Protein AF-W1IAP4-F1 (afdb_monomer_lite)

Foldseek 3Di:
DLVLLLVLLVCLLCCLPVVVVVCDLVSNLVSLLVSLVVSLVVLVVLCVVCQVVVDKDKDWDAWPDDDPLATRTFMFISHNQLSVVLNVLSVVLNVVSVVLCVVCVPPPSNSQLSSLSSQLSSLVNQLSGGQFLVSVLSSLVSNLVSLLCQQCVVVVDPLSNVLSVLLSVLLVVLSVLLVVLVVLCCVFQVYGGPVSCVVCVVVDDPVSSVSSVVSNVSNVCLVVLHPPNVVSVVSSCVSPDPPPVVVVVVVVPDDDDDDDDDDDDDDDDPCVVVVVVVVVCVVVPDPPPPPPVLPQPQQNLLLVQLQCLQFWAFDADPVRFTKTKGKDALQFLVVLVVVCVRLVDFDWADPDPVRRMIMTMDGDLVSVVVVCVSHAQPHDDPVVLVRVVNRVVSSCVVPVDDDDGDHHPDDDALPHLNVLSNCLRFKDWAKDWDQDPVPRAIDIKTKIKGKDAPCPVSLVSVCVRQVFDWDADPPRRIIITMDTLVRCPSVVVSCVVHPHSGCLSVLVVLSVVLSVLVVVVVSRPPVSVVVSVVSNVVSVD

pLDDT: mean 82.26, std 18.88, range [21.3, 96.25]

Structure (mmCIF, N/CA/C/O backbone):
data_AF-W1IAP4-F1
#
_entry.id   AF-W1IAP4-F1
#
loop_
_atom_site.group_PDB
_atom_site.id
_atom_site.type_symbol
_atom_site.label_atom_id
_atom_site.label_alt_id
_atom_site.label_comp_id
_atom_site.label_asym_id
_atom_site.label_entity_id
_atom_site.label_seq_id
_atom_site.pdbx_PDB_ins_code
_atom_site.Cartn_x
_atom_site.Cartn_y
_atom_site.Cartn_z
_atom_site.occupancy
_atom_site.B_iso_or_equiv
_atom_site.auth_seq_id
_atom_site.auth_comp_id
_atom_site.auth_asym_id
_atom_site.auth_atom_id
_atom_site.pdbx_PDB_model_num
ATOM 1 N N . MET A 1 1 ? 34.358 1.430 -21.858 1.00 88.00 1 MET A N 1
ATOM 2 C CA . MET A 1 1 ? 33.463 2.287 -21.048 1.00 88.00 1 MET A CA 1
ATOM 3 C C . MET A 1 1 ? 32.054 1.706 -20.912 1.00 88.00 1 MET A C 1
ATOM 5 O O . MET A 1 1 ? 31.605 1.463 -19.800 1.00 88.00 1 MET A O 1
ATOM 9 N N . TYR A 1 2 ? 31.352 1.447 -22.011 1.00 90.75 2 TYR A N 1
ATOM 10 C CA . TYR A 1 2 ? 29.965 0.966 -21.975 1.00 90.75 2 TYR A CA 1
ATOM 11 C C . TYR A 1 2 ? 29.788 -0.393 -21.277 1.00 90.75 2 TYR A C 1
ATOM 13 O O . TYR A 1 2 ? 28.968 -0.528 -20.374 1.00 90.75 2 TYR A O 1
ATOM 21 N N . LEU A 1 3 ? 30.645 -1.372 -21.587 1.00 92.06 3 LEU A N 1
ATOM 22 C CA . LEU A 1 3 ? 30.639 -2.680 -20.918 1.00 92.06 3 LEU A CA 1
ATOM 23 C C . LEU A 1 3 ? 30.868 -2.567 -19.397 1.00 92.06 3 LEU A C 1
ATOM 25 O O . LEU A 1 3 ? 30.260 -3.292 -18.613 1.00 92.06 3 LEU A O 1
ATOM 29 N N . SER A 1 4 ? 31.712 -1.625 -18.956 1.00 93.38 4 SER A N 1
ATOM 30 C CA . SER A 1 4 ? 31.955 -1.404 -17.525 1.00 93.38 4 SER A CA 1
ATOM 31 C C . SER A 1 4 ? 30.735 -0.846 -16.791 1.00 93.38 4 SER A C 1
ATOM 33 O O . SER A 1 4 ? 30.569 -1.175 -15.622 1.00 93.38 4 SER A O 1
ATOM 35 N N . ILE A 1 5 ? 29.850 -0.085 -17.455 1.00 93.75 5 ILE A N 1
ATOM 36 C CA . ILE A 1 5 ? 28.577 0.366 -16.854 1.00 93.75 5 ILE A CA 1
ATOM 37 C C . ILE A 1 5 ? 27.729 -0.847 -16.444 1.00 93.75 5 ILE A C 1
ATOM 39 O O . ILE A 1 5 ? 27.119 -0.841 -15.380 1.00 93.75 5 ILE A O 1
ATOM 43 N N . ILE A 1 6 ? 27.746 -1.907 -17.255 1.00 93.44 6 ILE A N 1
ATOM 44 C CA . ILE A 1 6 ? 26.983 -3.139 -17.024 1.00 93.44 6 ILE A CA 1
ATOM 45 C C . ILE A 1 6 ? 27.678 -4.038 -15.988 1.00 93.44 6 ILE A C 1
ATOM 47 O O . ILE A 1 6 ? 27.036 -4.566 -15.084 1.00 93.44 6 ILE A O 1
ATOM 51 N N . ILE A 1 7 ? 28.998 -4.215 -16.091 1.00 94.75 7 ILE A N 1
ATOM 52 C CA . ILE A 1 7 ? 29.740 -5.188 -15.272 1.00 94.75 7 ILE A CA 1
ATOM 53 C C . ILE A 1 7 ? 29.958 -4.713 -13.829 1.00 94.75 7 ILE A C 1
ATOM 55 O O . ILE A 1 7 ? 29.949 -5.532 -12.911 1.00 94.75 7 ILE A O 1
ATOM 59 N N . LEU A 1 8 ? 30.156 -3.415 -13.590 1.00 95.44 8 LEU A N 1
ATOM 60 C CA . LEU A 1 8 ? 30.505 -2.906 -12.258 1.00 95.44 8 LEU A CA 1
ATOM 61 C C . LEU A 1 8 ? 29.438 -3.205 -11.179 1.00 95.44 8 LEU A C 1
ATOM 63 O O . LEU A 1 8 ? 29.823 -3.707 -10.120 1.00 95.44 8 LEU A O 1
ATOM 67 N N . PRO A 1 9 ? 28.124 -2.991 -11.404 1.00 94.50 9 PRO A N 1
ATOM 68 C CA . PRO A 1 9 ? 27.099 -3.341 -10.416 1.00 94.50 9 PRO A CA 1
ATOM 69 C C . PRO A 1 9 ? 26.983 -4.853 -10.196 1.00 94.50 9 PRO A C 1
ATOM 71 O O . PRO A 1 9 ? 26.775 -5.301 -9.067 1.00 94.50 9 PRO A O 1
ATOM 74 N N . LEU A 1 10 ? 27.191 -5.652 -11.251 1.00 95.62 10 LEU A N 1
ATOM 75 C CA . LEU A 1 10 ? 27.235 -7.111 -11.146 1.00 95.62 10 LEU A CA 1
ATOM 76 C C . LEU A 1 10 ? 28.400 -7.568 -10.260 1.00 95.62 10 LEU A C 1
ATOM 78 O O . LEU A 1 10 ? 28.205 -8.389 -9.366 1.00 95.62 10 LEU A O 1
ATOM 82 N N . LEU A 1 11 ? 29.594 -6.998 -10.451 1.00 94.56 11 LEU A N 1
ATOM 83 C CA . LEU A 1 11 ? 30.745 -7.259 -9.585 1.00 94.56 11 LEU A CA 1
ATOM 84 C C . LEU A 1 11 ? 30.453 -6.854 -8.135 1.00 94.56 11 LEU A C 1
ATOM 86 O O . LEU A 1 11 ? 30.739 -7.628 -7.222 1.00 94.56 11 LEU A O 1
ATOM 90 N N . GLY A 1 12 ? 29.822 -5.696 -7.914 1.00 92.62 12 GLY A N 1
ATOM 91 C CA . GLY A 1 12 ? 29.376 -5.266 -6.586 1.00 92.62 12 GLY A CA 1
ATOM 92 C C . GLY A 1 12 ? 28.450 -6.290 -5.918 1.00 92.62 12 GLY A C 1
ATOM 93 O O . GLY A 1 12 ? 28.646 -6.643 -4.749 1.00 92.62 12 GLY A O 1
ATOM 94 N N . SER A 1 13 ? 27.496 -6.841 -6.673 1.00 94.38 13 SER A N 1
ATOM 95 C CA . SER A 1 13 ? 26.570 -7.871 -6.193 1.00 94.38 13 SER A CA 1
ATOM 96 C C . SER A 1 13 ? 27.252 -9.212 -5.893 1.00 94.38 13 SER A C 1
ATOM 98 O O . SER A 1 13 ? 27.020 -9.791 -4.828 1.00 94.38 13 SER A O 1
ATOM 100 N N . ILE A 1 14 ? 28.128 -9.689 -6.785 1.00 94.81 14 ILE A N 1
ATOM 101 C CA . ILE A 1 14 ? 28.850 -10.965 -6.636 1.00 94.81 14 ILE A CA 1
ATOM 102 C C . ILE A 1 14 ? 29.795 -10.910 -5.435 1.00 94.81 14 ILE A C 1
ATOM 104 O O . ILE A 1 14 ? 29.833 -11.842 -4.629 1.00 94.81 14 ILE A O 1
ATOM 108 N N . VAL A 1 15 ? 30.538 -9.811 -5.281 1.00 92.44 15 VAL A N 1
ATOM 109 C CA . VAL A 1 15 ? 31.507 -9.659 -4.190 1.00 92.44 15 VAL A CA 1
ATOM 110 C C . VAL A 1 15 ? 30.805 -9.545 -2.837 1.00 92.44 15 VAL A C 1
ATOM 112 O O . VAL A 1 15 ? 31.204 -10.212 -1.883 1.00 92.44 15 VAL A O 1
ATOM 115 N N . SER A 1 16 ? 29.727 -8.764 -2.741 1.00 91.00 16 SER A N 1
ATOM 116 C CA . SER A 1 16 ? 28.953 -8.656 -1.496 1.00 91.00 16 SER A CA 1
ATOM 117 C C . SER A 1 16 ? 28.157 -9.927 -1.167 1.00 91.00 16 SER A C 1
ATOM 119 O O . SER A 1 16 ? 28.026 -10.264 0.009 1.00 91.00 16 SER A O 1
ATOM 121 N N . GLY A 1 17 ? 27.676 -10.658 -2.177 1.00 91.00 17 GLY A N 1
ATOM 122 C CA . GLY A 1 17 ? 26.888 -11.882 -2.019 1.00 91.00 17 GLY A CA 1
ATOM 123 C C . GLY A 1 17 ? 27.729 -13.116 -1.689 1.00 91.00 17 GLY A C 1
ATOM 124 O O . GLY A 1 17 ? 27.590 -13.690 -0.610 1.00 91.00 17 GLY A O 1
ATOM 125 N N . PHE A 1 18 ? 28.624 -13.523 -2.596 1.00 91.00 18 PHE A N 1
ATOM 126 C CA . PHE A 1 18 ? 29.420 -14.750 -2.443 1.00 91.00 18 PHE A CA 1
ATOM 127 C C . PHE A 1 18 ? 30.614 -14.567 -1.504 1.00 91.00 18 PHE A C 1
ATOM 129 O O . PHE A 1 18 ? 30.901 -15.434 -0.678 1.00 91.00 18 PHE A O 1
ATOM 136 N N . PHE A 1 19 ? 31.301 -13.425 -1.596 1.00 90.00 19 PHE A N 1
ATOM 137 C CA . PHE A 1 19 ? 32.491 -13.138 -0.789 1.00 90.00 19 PHE A CA 1
ATOM 138 C C . PHE A 1 19 ? 32.191 -12.304 0.463 1.00 90.00 19 PHE A C 1
ATOM 140 O O . PHE A 1 19 ? 33.120 -11.962 1.196 1.00 90.00 19 PHE A O 1
ATOM 147 N N . GLY A 1 20 ? 30.914 -12.048 0.777 1.00 85.38 20 GLY A N 1
ATOM 148 C CA . GLY A 1 20 ? 30.496 -11.220 1.913 1.00 85.38 20 GLY A CA 1
ATOM 149 C C . GLY A 1 20 ? 31.165 -11.617 3.233 1.00 85.38 20 GLY A C 1
ATOM 150 O O . GLY A 1 20 ? 31.721 -10.765 3.925 1.00 85.38 20 GLY A O 1
ATOM 151 N N . ARG A 1 21 ? 31.238 -12.920 3.544 1.00 84.75 21 ARG A N 1
ATOM 152 C CA . ARG A 1 21 ? 31.887 -13.414 4.776 1.00 84.75 21 ARG A CA 1
ATOM 153 C C . ARG A 1 21 ? 33.374 -13.049 4.878 1.00 84.75 21 ARG A C 1
ATOM 155 O O . ARG A 1 21 ? 33.838 -12.789 5.980 1.00 84.75 21 ARG A O 1
ATOM 162 N N . LYS A 1 22 ? 34.105 -13.017 3.756 1.00 87.94 22 LYS A N 1
ATOM 163 C CA . LYS A 1 22 ? 35.537 -12.660 3.715 1.00 87.94 22 LYS A CA 1
ATOM 164 C C . LYS A 1 22 ? 35.756 -11.145 3.687 1.00 87.94 22 LYS A C 1
ATOM 166 O O . LYS A 1 22 ? 36.692 -10.651 4.296 1.00 87.94 22 LYS A O 1
ATOM 171 N N . VAL A 1 23 ? 34.889 -10.423 2.980 1.00 87.00 23 VAL A N 1
ATOM 172 C CA . VAL A 1 23 ? 34.966 -8.966 2.776 1.00 87.00 23 VAL A CA 1
ATOM 173 C C . VAL A 1 23 ? 34.501 -8.184 4.013 1.00 87.00 23 VAL A C 1
ATOM 175 O O . VAL A 1 23 ? 34.909 -7.044 4.232 1.00 87.00 23 VAL A O 1
ATOM 178 N N . GLY A 1 24 ? 33.647 -8.786 4.841 1.00 88.88 24 GLY A N 1
ATOM 179 C CA . GLY A 1 24 ? 33.090 -8.137 6.021 1.00 88.88 24 GLY A CA 1
ATOM 180 C C . GLY A 1 24 ? 32.003 -7.111 5.682 1.00 88.88 24 GLY A C 1
ATOM 181 O O . GLY A 1 24 ? 31.676 -6.836 4.526 1.00 88.88 24 GLY A O 1
ATOM 182 N N . VAL A 1 25 ? 31.351 -6.582 6.718 1.00 88.75 25 VAL A N 1
ATOM 183 C CA . VAL A 1 25 ? 30.216 -5.654 6.564 1.00 88.75 25 VAL A CA 1
ATOM 184 C C . VAL A 1 25 ? 30.673 -4.317 5.973 1.00 88.75 25 VAL A C 1
ATOM 186 O O . VAL A 1 25 ? 30.052 -3.811 5.039 1.00 88.75 25 VAL A O 1
ATOM 189 N N . THR A 1 26 ? 31.786 -3.773 6.463 1.00 88.44 26 THR A N 1
ATOM 190 C CA . THR A 1 26 ? 32.369 -2.508 5.990 1.00 88.44 26 THR A CA 1
ATOM 191 C C . THR A 1 26 ? 32.797 -2.586 4.527 1.00 88.44 26 THR A C 1
ATOM 193 O O . THR A 1 26 ? 32.430 -1.710 3.746 1.00 88.44 26 THR A O 1
ATOM 196 N N . GLY A 1 27 ? 33.479 -3.664 4.129 1.00 89.31 27 GLY A N 1
ATOM 197 C CA . GLY A 1 27 ? 33.894 -3.869 2.743 1.00 89.31 27 GLY A CA 1
ATOM 198 C C . GLY A 1 27 ? 32.706 -3.982 1.783 1.00 89.31 27 GLY A C 1
ATOM 199 O O . GLY A 1 27 ? 32.717 -3.350 0.732 1.00 89.31 27 GLY A O 1
ATOM 200 N N . SER A 1 28 ? 31.638 -4.697 2.164 1.00 89.50 28 SER A N 1
ATOM 201 C CA . SER A 1 28 ? 30.445 -4.838 1.310 1.00 89.50 28 SER A CA 1
ATOM 202 C C . SER A 1 28 ? 29.736 -3.504 1.042 1.00 89.50 28 SER A C 1
ATOM 204 O O . SER A 1 28 ? 29.325 -3.244 -0.087 1.00 89.50 28 SER A O 1
ATOM 206 N N . ARG A 1 29 ? 29.666 -2.627 2.056 1.00 90.44 29 ARG A N 1
ATOM 207 C CA . ARG A 1 29 ? 29.100 -1.273 1.947 1.00 90.44 29 ARG A CA 1
ATOM 208 C C . ARG A 1 29 ? 29.933 -0.396 1.013 1.00 90.44 29 ARG A C 1
ATOM 210 O O . ARG A 1 29 ? 29.390 0.233 0.111 1.00 90.44 29 ARG A O 1
ATOM 217 N N . ILE A 1 30 ? 31.250 -0.375 1.229 1.00 91.62 30 ILE A N 1
ATOM 218 C CA . ILE A 1 30 ? 32.180 0.461 0.461 1.00 91.62 30 ILE A CA 1
ATOM 219 C C . ILE A 1 30 ? 32.217 0.013 -1.003 1.00 91.62 30 ILE A C 1
ATOM 221 O O . ILE A 1 30 ? 32.069 0.847 -1.889 1.00 91.62 30 ILE A O 1
ATOM 225 N N . LEU A 1 31 ? 32.346 -1.289 -1.269 1.00 92.06 31 LEU A N 1
ATOM 226 C CA . LEU A 1 31 ? 32.405 -1.821 -2.633 1.00 92.06 31 LEU A CA 1
ATOM 227 C C . LEU A 1 31 ? 31.091 -1.623 -3.394 1.00 92.06 31 LEU A C 1
ATOM 229 O O . LEU A 1 31 ? 31.124 -1.199 -4.547 1.00 92.06 31 LEU A O 1
ATOM 233 N N . GLY A 1 32 ? 29.942 -1.868 -2.752 1.00 90.88 32 GLY A N 1
ATOM 234 C CA . GLY A 1 32 ? 28.631 -1.617 -3.356 1.00 90.88 32 GLY A CA 1
ATOM 235 C C . GLY A 1 32 ? 28.471 -0.151 -3.762 1.00 90.88 32 GLY A C 1
ATOM 236 O O . GLY A 1 32 ? 28.193 0.144 -4.923 1.00 90.88 32 GLY A O 1
ATOM 237 N N . CYS A 1 33 ? 28.751 0.781 -2.847 1.00 93.25 33 CYS A N 1
ATOM 238 C CA . CYS A 1 33 ? 28.665 2.211 -3.143 1.00 93.25 33 CYS A CA 1
ATOM 239 C C . CYS A 1 33 ? 29.676 2.667 -4.199 1.00 93.25 33 CYS A C 1
ATOM 241 O O . CYS A 1 33 ? 29.287 3.357 -5.137 1.00 93.25 33 CYS A O 1
ATOM 243 N N . LEU A 1 34 ? 30.949 2.273 -4.089 1.00 95.19 34 LEU A N 1
ATOM 244 C CA . LEU A 1 34 ? 31.981 2.666 -5.053 1.00 95.19 34 LEU A CA 1
ATOM 245 C C . LEU A 1 34 ? 31.672 2.145 -6.455 1.00 95.19 34 LEU A C 1
ATOM 247 O O . LEU A 1 34 ? 31.773 2.909 -7.412 1.00 95.19 34 LEU A O 1
ATOM 251 N N . SER A 1 35 ? 31.249 0.882 -6.583 1.00 95.06 35 SER A N 1
ATOM 252 C CA . SER A 1 35 ? 30.901 0.303 -7.886 1.00 95.06 35 SER A CA 1
ATOM 253 C C . SER A 1 35 ? 29.821 1.123 -8.592 1.00 95.06 35 SER A C 1
ATOM 255 O O . SER A 1 35 ? 29.954 1.442 -9.773 1.00 95.06 35 SER A O 1
ATOM 257 N N . ILE A 1 36 ? 28.805 1.564 -7.847 1.00 94.94 36 ILE A N 1
ATOM 258 C CA . ILE A 1 36 ? 27.686 2.314 -8.407 1.00 94.94 36 ILE A CA 1
ATOM 259 C C . ILE A 1 36 ? 28.040 3.779 -8.635 1.00 94.94 36 ILE A C 1
ATOM 261 O O . ILE A 1 36 ? 27.693 4.309 -9.685 1.00 94.94 36 ILE A O 1
ATOM 265 N N . MET A 1 37 ? 28.797 4.423 -7.746 1.00 95.44 37 MET A N 1
ATOM 26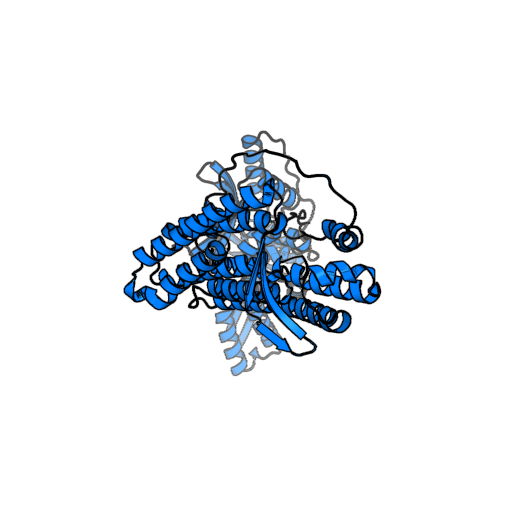6 C CA . MET A 1 37 ? 29.289 5.786 -7.984 1.00 95.44 37 MET A CA 1
ATOM 267 C C . MET A 1 37 ? 30.175 5.867 -9.233 1.00 95.44 37 MET A C 1
ATOM 269 O O . MET A 1 37 ? 30.048 6.795 -10.031 1.00 95.44 37 MET A O 1
ATOM 273 N N . ILE A 1 38 ? 31.033 4.869 -9.462 1.00 96.06 38 ILE A N 1
ATOM 274 C CA . ILE A 1 38 ? 31.818 4.803 -10.698 1.00 96.06 38 ILE A CA 1
ATOM 275 C C . ILE A 1 38 ? 30.873 4.643 -11.896 1.00 96.06 38 ILE A C 1
ATOM 277 O O . ILE A 1 38 ? 31.004 5.380 -12.871 1.00 96.06 38 ILE A O 1
ATOM 281 N N . THR A 1 39 ? 29.863 3.768 -11.819 1.00 96.12 39 THR A N 1
ATOM 282 C CA . THR A 1 39 ? 28.897 3.609 -12.925 1.00 96.12 39 THR A CA 1
ATOM 283 C C . THR A 1 39 ? 28.090 4.867 -13.206 1.00 96.12 39 THR A C 1
ATOM 285 O O . THR A 1 39 ? 27.833 5.160 -14.369 1.00 96.12 39 THR A O 1
ATOM 288 N N . THR A 1 40 ? 27.739 5.651 -12.181 1.00 94.75 40 THR A N 1
ATOM 289 C CA . THR A 1 40 ? 27.004 6.906 -12.367 1.00 94.75 40 THR A CA 1
ATOM 290 C C . THR A 1 40 ? 27.847 7.933 -13.106 1.00 94.75 40 THR A C 1
ATOM 292 O O . THR A 1 40 ? 27.344 8.607 -13.999 1.00 94.75 40 THR A O 1
ATOM 295 N N . ILE A 1 41 ? 29.142 8.015 -12.784 1.00 96.25 41 ILE A N 1
ATOM 296 C CA . ILE A 1 41 ? 30.074 8.916 -13.470 1.00 96.25 41 ILE A CA 1
ATOM 297 C C . ILE A 1 41 ? 30.239 8.476 -14.929 1.00 96.25 41 ILE A C 1
ATOM 299 O O . ILE A 1 41 ? 30.125 9.302 -15.831 1.00 96.25 41 ILE A O 1
ATOM 303 N N . LEU A 1 42 ? 30.430 7.175 -15.177 1.00 95.12 42 LEU A N 1
ATOM 304 C CA . LEU A 1 42 ? 30.527 6.637 -16.537 1.00 95.12 42 LEU A CA 1
ATOM 305 C C . LEU A 1 42 ? 29.246 6.867 -17.352 1.00 95.12 42 LEU A C 1
ATOM 307 O O . LEU A 1 42 ? 29.331 7.159 -18.541 1.00 95.12 42 LEU A O 1
ATOM 311 N N . ALA A 1 43 ? 28.068 6.784 -16.728 1.00 94.19 43 ALA A N 1
ATOM 312 C CA . ALA A 1 43 ? 26.803 7.060 -17.400 1.00 94.19 43 ALA A CA 1
ATOM 313 C C . ALA A 1 43 ? 26.635 8.542 -17.760 1.00 94.19 43 ALA A C 1
ATOM 315 O O . ALA A 1 43 ? 26.183 8.855 -18.860 1.00 94.19 43 ALA A O 1
ATOM 316 N N . ILE A 1 44 ? 27.062 9.459 -16.885 1.00 94.06 44 ILE A N 1
ATOM 317 C CA . ILE A 1 44 ? 27.092 10.896 -17.193 1.00 94.06 44 ILE A CA 1
ATOM 318 C C . ILE A 1 44 ? 28.030 11.167 -18.378 1.00 94.06 44 ILE A C 1
ATOM 320 O O . ILE A 1 44 ? 27.649 11.882 -19.299 1.00 94.06 44 ILE A O 1
ATOM 324 N N . ILE A 1 45 ? 29.216 10.548 -18.409 1.00 94.00 45 ILE A N 1
ATOM 325 C CA . ILE A 1 45 ? 30.143 10.664 -19.549 1.00 94.00 45 ILE A CA 1
ATOM 326 C C . ILE A 1 45 ? 29.496 10.118 -20.828 1.00 94.00 45 ILE A C 1
ATOM 328 O O . ILE A 1 45 ? 29.523 10.789 -21.857 1.00 94.00 45 ILE A O 1
ATOM 332 N N . SER A 1 46 ? 28.837 8.955 -20.757 1.00 92.06 46 SER A N 1
ATOM 333 C CA . SER A 1 46 ? 28.128 8.395 -21.913 1.00 92.06 46 SER A CA 1
ATOM 334 C C . SER A 1 46 ? 26.999 9.297 -22.414 1.00 92.06 46 SER A C 1
ATOM 336 O O . SER A 1 46 ? 26.743 9.337 -23.612 1.00 92.06 46 SER A O 1
ATOM 338 N N . PHE A 1 47 ? 26.347 10.065 -21.532 1.00 93.00 47 PHE A N 1
ATOM 339 C CA . PHE A 1 47 ? 25.324 11.036 -21.931 1.00 93.00 47 PHE A CA 1
ATOM 340 C C . PHE A 1 47 ? 25.920 12.200 -22.704 1.00 93.00 47 PHE A C 1
ATOM 342 O O . PHE A 1 47 ? 25.327 12.640 -23.688 1.00 93.00 47 PHE A O 1
ATOM 349 N N . PHE A 1 48 ? 27.110 12.658 -22.315 1.00 91.44 48 PHE A N 1
ATOM 350 C CA . PHE A 1 48 ? 27.806 13.670 -23.094 1.00 91.44 48 PHE A CA 1
ATOM 351 C C . PHE A 1 48 ? 28.237 13.155 -24.469 1.00 91.44 48 PHE A C 1
ATOM 353 O O . PHE A 1 48 ? 28.076 13.859 -25.462 1.00 91.44 48 PHE A O 1
ATOM 360 N N . GLU A 1 49 ? 28.729 11.918 -24.541 1.00 91.25 49 GLU A N 1
ATOM 361 C CA . GLU A 1 49 ? 29.215 11.322 -25.786 1.00 91.25 49 GLU A CA 1
ATOM 362 C C . GLU A 1 49 ? 28.082 10.960 -26.757 1.00 91.25 49 GLU A C 1
ATOM 364 O O . GLU A 1 49 ? 28.120 11.364 -27.913 1.00 91.25 49 GLU A O 1
ATOM 369 N N . VAL A 1 50 ? 27.064 10.233 -26.296 1.00 91.75 50 VAL A N 1
ATOM 370 C CA . VAL A 1 50 ? 25.985 9.699 -27.144 1.00 91.75 50 VAL A CA 1
ATOM 371 C C . VAL A 1 50 ? 24.800 10.660 -27.218 1.00 91.75 50 VAL A C 1
ATOM 373 O O . VAL A 1 50 ? 24.208 10.828 -28.280 1.00 91.75 50 VAL A O 1
ATOM 376 N N . GLY A 1 51 ? 24.447 11.302 -26.101 1.00 86.94 51 GLY A N 1
ATOM 377 C CA . GLY A 1 51 ? 23.259 12.153 -25.998 1.00 86.94 51 GLY A CA 1
ATOM 378 C C . GLY A 1 51 ? 23.399 13.491 -26.723 1.00 86.94 51 GLY A C 1
ATOM 379 O O . GLY A 1 51 ? 22.454 13.911 -27.384 1.00 86.94 51 GLY A O 1
ATOM 380 N N . PHE A 1 52 ? 24.563 14.149 -26.638 1.00 87.88 52 PHE A N 1
ATOM 381 C CA . PHE A 1 52 ? 24.803 15.407 -27.363 1.00 87.88 52 PHE A CA 1
ATOM 382 C C . PHE A 1 52 ? 25.394 15.201 -28.760 1.00 87.88 52 PHE A C 1
ATOM 384 O O . PHE A 1 52 ? 25.010 15.931 -29.672 1.00 87.88 52 PHE A O 1
ATOM 391 N N . ASN A 1 53 ? 26.285 14.219 -28.959 1.00 88.00 53 ASN A N 1
ATOM 392 C CA . ASN A 1 53 ? 26.899 14.007 -30.279 1.00 88.00 53 ASN A CA 1
ATOM 393 C C . ASN A 1 53 ? 26.092 13.068 -31.191 1.00 88.00 53 ASN A C 1
ATOM 395 O O . ASN A 1 53 ? 26.495 12.869 -32.332 1.00 88.00 53 ASN A O 1
ATOM 399 N N . ASN A 1 54 ? 24.974 12.496 -30.717 1.00 85.25 54 ASN A N 1
ATOM 400 C CA . ASN A 1 54 ? 24.078 11.614 -31.480 1.00 85.25 54 ASN A CA 1
ATOM 401 C C . ASN A 1 54 ? 24.783 10.447 -32.201 1.00 85.25 54 ASN A C 1
ATOM 403 O O . ASN A 1 54 ? 24.352 10.028 -33.274 1.00 85.25 54 ASN A O 1
ATOM 407 N N . ASN A 1 55 ? 25.842 9.897 -31.604 1.00 87.38 55 ASN A N 1
ATOM 408 C CA . ASN A 1 55 ? 26.556 8.735 -32.130 1.00 87.38 55 ASN A CA 1
ATOM 409 C C . ASN A 1 55 ? 26.151 7.477 -31.347 1.00 87.38 55 ASN A C 1
ATOM 411 O O . ASN A 1 55 ? 26.728 7.223 -30.286 1.00 87.38 55 ASN A O 1
ATOM 415 N N . PRO A 1 56 ? 25.157 6.702 -31.822 1.00 89.31 56 PRO A N 1
ATOM 416 C CA . PRO A 1 56 ? 24.728 5.495 -31.135 1.00 89.31 56 PRO A CA 1
ATOM 417 C C . PRO A 1 56 ? 25.803 4.408 -31.202 1.00 89.31 56 PRO A C 1
ATOM 419 O O . PRO A 1 56 ? 26.432 4.191 -32.240 1.00 89.31 56 PRO A O 1
ATOM 422 N N . VAL A 1 57 ? 25.997 3.691 -30.095 1.00 91.19 57 VAL A N 1
ATOM 423 C CA . VAL A 1 57 ? 26.975 2.600 -29.991 1.00 91.19 57 VAL A CA 1
ATOM 424 C C . VAL A 1 57 ? 26.242 1.290 -29.735 1.00 91.19 57 VAL A C 1
ATOM 426 O O . VAL A 1 57 ? 25.565 1.138 -28.719 1.00 91.19 57 VAL A O 1
ATOM 429 N N . SER A 1 58 ? 26.411 0.318 -30.631 1.00 91.06 58 SER A N 1
ATOM 430 C CA . SER A 1 58 ? 25.921 -1.050 -30.442 1.00 91.06 58 SER A CA 1
ATOM 431 C C . SER A 1 58 ? 27.072 -1.994 -30.096 1.00 91.06 58 SER A C 1
ATOM 433 O O . SER A 1 58 ? 28.163 -1.910 -30.659 1.00 91.06 58 SER A O 1
ATOM 435 N N . ILE A 1 59 ? 26.847 -2.875 -29.124 1.00 92.25 59 ILE A N 1
ATOM 436 C CA . ILE A 1 59 ? 27.824 -3.856 -28.651 1.00 92.25 59 ILE A CA 1
ATOM 437 C C . ILE A 1 59 ? 27.181 -5.230 -28.723 1.00 92.25 59 ILE A C 1
ATOM 439 O O . ILE A 1 59 ? 26.248 -5.519 -27.974 1.00 92.25 59 ILE A O 1
ATOM 443 N N . ASN A 1 60 ? 27.723 -6.085 -29.584 1.00 91.38 60 ASN A N 1
ATOM 444 C CA . ASN A 1 60 ? 27.301 -7.473 -29.711 1.00 91.38 60 ASN A CA 1
ATOM 445 C C . ASN A 1 60 ? 28.268 -8.347 -28.909 1.00 91.38 60 ASN A C 1
ATOM 447 O O . ASN A 1 60 ? 29.474 -8.305 -29.149 1.00 91.38 60 ASN A O 1
ATOM 451 N N . LEU A 1 61 ? 27.759 -9.111 -27.941 1.00 89.62 61 LEU A N 1
ATOM 452 C CA . LEU A 1 61 ? 28.595 -9.944 -27.073 1.00 89.62 61 LEU A CA 1
ATOM 453 C C . LEU A 1 61 ? 28.775 -11.356 -27.621 1.00 89.62 61 LEU A C 1
ATOM 455 O O . LEU A 1 61 ? 29.886 -11.765 -27.939 1.00 89.62 61 LEU A O 1
ATOM 459 N N . PHE A 1 62 ? 27.687 -12.114 -27.700 1.00 90.25 62 PHE A N 1
ATOM 460 C CA . PHE A 1 62 ? 27.683 -13.483 -28.204 1.00 90.25 62 PHE A CA 1
ATOM 461 C C . PHE A 1 62 ? 26.276 -13.856 -28.675 1.00 90.25 62 PHE A C 1
ATOM 463 O O . PHE A 1 62 ? 25.286 -13.241 -28.270 1.00 90.25 62 PHE A O 1
ATOM 470 N N . LYS A 1 63 ? 26.176 -14.873 -29.530 1.00 88.81 63 LYS A N 1
ATOM 471 C CA . LYS A 1 63 ? 24.891 -15.438 -29.949 1.00 88.81 63 LYS A CA 1
ATOM 472 C C . LYS A 1 63 ? 24.329 -16.324 -28.839 1.00 88.81 63 LYS A C 1
ATOM 474 O O . LYS A 1 63 ? 25.001 -17.253 -28.403 1.00 88.81 63 LYS A O 1
ATOM 479 N N . TRP A 1 64 ? 23.120 -16.031 -28.371 1.00 87.62 64 TRP A N 1
ATOM 480 C CA . TRP A 1 64 ? 22.449 -16.814 -27.334 1.00 87.62 64 TRP A CA 1
ATOM 481 C C . TRP A 1 64 ? 21.734 -18.032 -27.925 1.00 87.62 64 TRP A C 1
ATOM 483 O O . TRP A 1 64 ? 21.899 -19.142 -27.425 1.00 87.62 64 TRP A O 1
ATOM 493 N N . LEU A 1 65 ? 20.969 -17.840 -28.998 1.00 86.31 65 LEU A N 1
ATOM 494 C CA . LEU A 1 65 ? 20.305 -18.920 -29.728 1.00 86.31 65 LEU A CA 1
ATOM 495 C C . LEU A 1 65 ? 20.651 -18.766 -31.205 1.00 86.31 65 LEU A C 1
ATOM 497 O O . LEU A 1 65 ? 20.470 -17.682 -31.751 1.00 86.31 65 LEU A O 1
ATOM 501 N N . ASP A 1 66 ? 21.164 -19.823 -31.826 1.00 86.06 66 ASP A N 1
ATOM 502 C CA . ASP A 1 66 ? 21.535 -19.842 -33.244 1.00 86.06 66 ASP A CA 1
ATOM 503 C C . ASP A 1 66 ? 20.869 -21.064 -33.885 1.00 86.06 66 ASP A C 1
ATOM 505 O O . ASP A 1 66 ? 21.417 -22.164 -33.883 1.00 86.06 66 ASP A O 1
ATOM 509 N N . ASN A 1 67 ? 19.638 -20.873 -34.359 1.00 84.19 67 ASN A N 1
ATOM 510 C CA . ASN A 1 67 ? 18.900 -21.837 -35.170 1.00 84.19 67 ASN A CA 1
ATOM 511 C C . ASN A 1 67 ? 18.706 -21.247 -36.573 1.00 84.19 67 ASN A C 1
ATOM 513 O O . ASN A 1 67 ? 18.599 -20.030 -36.714 1.00 84.19 67 ASN A O 1
ATOM 517 N N . GLU A 1 68 ? 18.574 -22.091 -37.601 1.00 77.12 68 GLU A N 1
ATOM 518 C CA . GLU A 1 68 ? 18.430 -21.648 -39.003 1.00 77.12 68 GLU A CA 1
ATOM 519 C C . GLU A 1 68 ? 17.312 -20.612 -39.211 1.00 77.12 68 GLU A C 1
ATOM 521 O O . GLU A 1 68 ? 17.459 -19.693 -40.011 1.00 77.12 68 GLU A O 1
ATOM 526 N N . SER A 1 69 ? 16.213 -20.729 -38.460 1.00 75.94 69 SER A N 1
ATOM 527 C CA . SER A 1 69 ? 15.070 -19.814 -38.526 1.00 75.94 69 SER A CA 1
ATOM 528 C C . SER A 1 69 ? 15.047 -18.744 -37.430 1.00 75.94 69 SER A C 1
ATOM 530 O O . SER A 1 69 ? 14.204 -17.854 -37.481 1.00 75.94 69 SER A O 1
ATOM 532 N N . PHE A 1 70 ? 15.896 -18.845 -36.403 1.00 79.44 70 PHE A N 1
ATOM 533 C CA . PHE A 1 70 ? 15.840 -17.976 -35.228 1.00 79.44 70 PHE A CA 1
ATOM 534 C C . PHE A 1 70 ? 17.238 -17.732 -34.660 1.00 79.44 70 PHE A C 1
ATOM 536 O O . PHE A 1 70 ? 17.819 -18.599 -34.005 1.00 79.44 70 PHE A O 1
ATOM 543 N N . ASN A 1 71 ? 17.756 -16.527 -34.895 1.00 83.88 71 ASN A N 1
ATOM 544 C CA . ASN A 1 71 ? 19.040 -16.070 -34.378 1.00 83.88 71 ASN A CA 1
ATOM 545 C C . ASN A 1 71 ? 18.805 -14.951 -33.359 1.00 83.88 71 ASN A C 1
ATOM 547 O O . ASN A 1 71 ? 18.219 -13.922 -33.687 1.00 83.88 71 ASN A O 1
ATOM 551 N N . MET A 1 72 ? 19.271 -15.153 -32.129 1.00 85.44 72 MET A N 1
ATOM 552 C CA . MET A 1 72 ? 19.198 -14.175 -31.049 1.00 85.44 72 MET A CA 1
ATOM 553 C C . MET A 1 72 ? 20.582 -13.901 -30.500 1.00 85.44 72 MET A C 1
ATOM 555 O O . MET A 1 72 ? 21.249 -14.796 -29.978 1.00 85.44 72 MET A O 1
ATOM 559 N N . VAL A 1 73 ? 20.983 -12.636 -30.543 1.00 89.00 73 VAL A N 1
ATOM 560 C CA . VAL A 1 73 ? 22.293 -12.188 -30.071 1.00 89.00 73 VAL A CA 1
ATOM 561 C C . VAL A 1 73 ? 22.131 -11.340 -28.811 1.00 89.00 73 VAL A C 1
ATOM 563 O O . VAL A 1 73 ? 21.191 -10.555 -28.683 1.00 89.00 73 VAL A O 1
ATOM 566 N N . TRP A 1 74 ? 23.037 -11.510 -27.848 1.00 90.38 74 TRP A N 1
ATOM 567 C CA . TRP A 1 74 ? 23.138 -10.617 -26.697 1.00 90.38 74 TRP A CA 1
ATOM 568 C C . TRP A 1 74 ? 23.744 -9.287 -27.143 1.00 90.38 74 TRP A C 1
ATOM 570 O O . TRP A 1 74 ? 24.966 -9.128 -27.189 1.00 90.38 74 TRP A O 1
ATOM 580 N N . ASN A 1 75 ? 22.860 -8.354 -27.491 1.00 91.00 75 ASN A N 1
ATOM 581 C CA . ASN A 1 75 ? 23.210 -7.054 -28.044 1.00 91.00 75 ASN A CA 1
ATOM 582 C C . ASN A 1 75 ? 22.757 -5.930 -27.114 1.00 91.00 75 ASN A C 1
ATOM 584 O O . ASN A 1 75 ? 21.602 -5.893 -26.677 1.00 91.00 75 ASN A O 1
ATOM 588 N N . PHE A 1 76 ? 23.661 -4.988 -26.868 1.00 93.06 76 PHE A N 1
ATOM 589 C CA . PHE A 1 76 ? 23.397 -3.771 -26.113 1.00 93.06 76 PHE A CA 1
ATOM 590 C C . PHE A 1 76 ? 23.462 -2.553 -27.018 1.00 93.06 76 PHE A C 1
ATOM 592 O O . PHE A 1 76 ? 24.377 -2.442 -27.831 1.00 93.06 76 PHE A O 1
ATOM 599 N N . GLN A 1 77 ? 22.513 -1.636 -26.857 1.00 91.31 77 GLN A N 1
ATOM 600 C CA . GLN A 1 77 ? 22.425 -0.418 -27.647 1.00 91.31 77 GLN A CA 1
ATOM 601 C C . GLN A 1 77 ? 22.428 0.822 -26.745 1.00 91.31 77 GLN A C 1
ATOM 603 O O . GLN A 1 77 ? 21.591 0.998 -25.854 1.00 91.31 77 GLN A O 1
ATOM 608 N N . PHE A 1 78 ? 23.405 1.691 -26.984 1.00 93.06 78 PHE A N 1
ATOM 609 C CA . PHE A 1 78 ? 23.557 2.989 -26.342 1.00 93.06 78 PHE A CA 1
ATOM 610 C C . PHE A 1 78 ? 23.136 4.068 -27.335 1.00 93.06 78 PHE A C 1
ATOM 612 O O . PHE A 1 78 ? 23.946 4.520 -28.136 1.00 93.06 78 PHE A O 1
ATOM 619 N N . ASP A 1 79 ? 21.866 4.458 -27.258 1.00 91.38 79 ASP A N 1
ATOM 620 C CA . ASP A 1 79 ? 21.249 5.539 -28.025 1.00 91.38 79 ASP A CA 1
ATOM 621 C C . ASP A 1 79 ? 20.943 6.724 -27.103 1.00 91.38 79 ASP A C 1
ATOM 623 O O . ASP A 1 79 ? 21.010 6.620 -25.874 1.00 91.38 79 ASP A O 1
ATOM 627 N N . SER A 1 80 ? 20.507 7.847 -27.678 1.00 91.12 80 SER A N 1
ATOM 628 C CA . SER A 1 80 ? 20.061 9.016 -26.910 1.00 91.12 80 SER A CA 1
ATOM 629 C C . SER A 1 80 ? 18.992 8.663 -25.862 1.00 91.12 80 SER A C 1
ATOM 631 O O . SER A 1 80 ? 19.076 9.119 -24.719 1.00 91.12 80 SER A O 1
ATOM 633 N N . LEU A 1 81 ? 18.038 7.783 -26.199 1.00 90.38 81 LEU A N 1
ATOM 634 C CA . LEU A 1 81 ? 17.006 7.322 -25.267 1.00 90.38 81 LEU A CA 1
ATOM 635 C C . LEU A 1 81 ? 17.593 6.478 -24.131 1.00 90.38 81 LEU A C 1
ATOM 637 O O . LEU A 1 81 ? 17.333 6.773 -22.963 1.00 90.38 81 LEU A O 1
ATOM 641 N N . THR A 1 82 ? 18.384 5.448 -24.442 1.00 91.25 82 THR A N 1
ATOM 642 C CA . THR A 1 82 ? 18.878 4.517 -23.416 1.00 91.25 82 THR A CA 1
ATOM 643 C C . THR A 1 82 ? 19.809 5.225 -22.441 1.00 91.25 82 THR A C 1
ATOM 645 O O . THR A 1 82 ? 19.683 5.059 -21.228 1.00 91.25 82 THR A O 1
ATOM 648 N N . VAL A 1 83 ? 20.662 6.120 -22.938 1.00 92.62 83 VAL A N 1
ATOM 649 C CA . VAL A 1 83 ? 21.566 6.892 -22.089 1.00 92.62 83 VAL A CA 1
ATOM 650 C C . VAL A 1 83 ? 20.819 7.935 -21.249 1.00 92.62 83 VAL A C 1
ATOM 652 O O . VAL A 1 83 ? 21.139 8.112 -20.071 1.00 92.62 83 VAL A O 1
ATOM 655 N N . SER A 1 84 ? 19.767 8.563 -21.788 1.00 91.12 84 SER A N 1
ATOM 656 C CA . SER A 1 84 ? 18.910 9.461 -20.998 1.00 91.12 84 SER A CA 1
ATOM 657 C C . SER A 1 84 ? 18.187 8.736 -19.853 1.00 91.12 84 SER A C 1
ATOM 659 O O . SER A 1 84 ? 18.073 9.289 -18.761 1.00 91.12 84 SER A O 1
ATOM 661 N N . MET A 1 85 ? 17.768 7.481 -20.062 1.00 90.69 85 MET A N 1
ATOM 662 C CA . MET A 1 85 ? 17.116 6.643 -19.046 1.00 90.69 85 MET A CA 1
ATOM 663 C C . MET A 1 85 ? 18.098 6.090 -18.002 1.00 90.69 85 MET A C 1
ATOM 665 O O . MET A 1 85 ? 17.727 5.915 -16.840 1.00 90.69 85 MET A O 1
ATOM 669 N N . LEU A 1 86 ? 19.361 5.856 -18.372 1.00 91.75 86 LEU A N 1
ATOM 670 C CA . LEU A 1 86 ? 20.392 5.396 -17.436 1.00 91.75 86 LEU A CA 1
ATOM 671 C C . LEU A 1 86 ? 20.705 6.429 -16.343 1.00 91.75 86 LEU A C 1
ATOM 673 O O . LEU A 1 86 ? 20.948 6.034 -15.202 1.00 91.75 86 LEU A O 1
ATOM 677 N N . ILE A 1 87 ? 20.660 7.733 -16.648 1.00 92.38 87 ILE A N 1
ATOM 678 C CA . ILE A 1 87 ? 20.947 8.810 -15.681 1.00 92.38 87 ILE A CA 1
ATOM 679 C C . ILE A 1 87 ? 20.064 8.725 -14.424 1.00 92.38 87 ILE A C 1
ATOM 681 O O . ILE A 1 87 ? 20.619 8.573 -13.331 1.00 92.38 87 ILE A O 1
ATOM 685 N N . PRO A 1 88 ? 18.719 8.821 -14.511 1.00 91.75 88 PRO A N 1
ATOM 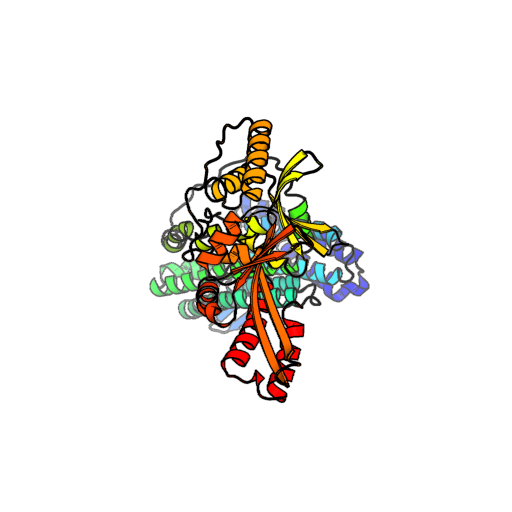686 C CA . PRO A 1 88 ? 17.874 8.803 -13.322 1.00 91.75 88 PRO A CA 1
ATOM 687 C C . PRO A 1 88 ? 17.986 7.477 -12.565 1.00 91.75 88 PRO A C 1
ATOM 689 O O . PRO A 1 88 ? 18.051 7.493 -11.336 1.00 91.75 88 PRO A O 1
ATOM 692 N N . VAL A 1 89 ? 18.084 6.343 -13.270 1.00 91.38 89 VAL A N 1
ATOM 693 C CA . VAL A 1 89 ? 18.254 5.015 -12.654 1.00 91.38 89 VAL A CA 1
ATOM 694 C C . VAL A 1 89 ? 19.514 4.972 -11.793 1.00 91.38 89 VAL A C 1
ATOM 696 O O . VAL A 1 89 ? 19.466 4.573 -10.627 1.00 91.38 89 VAL A O 1
ATOM 699 N N . LEU A 1 90 ? 20.643 5.415 -12.341 1.00 94.00 90 LEU A N 1
ATOM 700 C CA . LEU A 1 90 ? 21.935 5.350 -11.673 1.00 94.00 90 LEU A CA 1
ATOM 701 C C . LEU A 1 90 ? 22.074 6.397 -10.563 1.00 94.00 90 LEU A C 1
ATOM 703 O O . LEU A 1 90 ? 22.550 6.058 -9.480 1.00 94.00 90 LEU A O 1
ATOM 707 N N . ILE A 1 91 ? 21.593 7.630 -10.762 1.00 93.88 91 ILE A N 1
ATOM 708 C CA . ILE A 1 91 ? 21.603 8.662 -9.712 1.00 93.88 91 ILE A CA 1
ATOM 709 C C . ILE A 1 91 ? 20.772 8.206 -8.511 1.00 93.88 91 ILE A C 1
ATOM 711 O O . ILE A 1 91 ? 21.281 8.204 -7.388 1.00 93.88 91 ILE A O 1
ATOM 715 N N . ILE A 1 92 ? 19.528 7.759 -8.726 1.00 91.94 92 ILE A N 1
ATOM 716 C CA . ILE A 1 92 ? 18.669 7.272 -7.636 1.00 91.94 92 ILE A CA 1
ATOM 717 C C . ILE A 1 92 ? 19.325 6.071 -6.956 1.00 91.94 92 ILE A C 1
ATOM 719 O O . ILE A 1 92 ? 19.412 6.028 -5.730 1.00 91.94 92 ILE A O 1
ATOM 723 N N . SER A 1 93 ? 19.854 5.132 -7.739 1.00 91.69 93 SER A N 1
ATOM 724 C CA . SER A 1 93 ? 20.596 3.987 -7.221 1.00 91.69 93 SER A CA 1
ATOM 725 C C . SER A 1 93 ? 21.753 4.402 -6.304 1.00 91.69 93 SER A C 1
ATOM 727 O O . SER A 1 93 ? 21.870 3.874 -5.197 1.00 91.69 93 SER A O 1
ATOM 729 N N . SER A 1 94 ? 22.575 5.371 -6.713 1.00 92.81 94 SER A N 1
ATOM 730 C CA . SER A 1 94 ? 23.715 5.844 -5.918 1.00 92.81 94 SER A CA 1
ATOM 731 C C . SER A 1 94 ? 23.283 6.462 -4.586 1.00 92.81 94 SER A C 1
ATOM 733 O O . SER A 1 94 ? 23.852 6.142 -3.541 1.00 92.81 94 SER A O 1
ATOM 735 N N . LEU A 1 95 ? 22.213 7.264 -4.600 1.00 92.19 95 LEU A N 1
ATOM 736 C CA . LEU A 1 95 ? 21.636 7.870 -3.402 1.00 92.19 95 LEU A CA 1
ATOM 737 C C . LEU A 1 95 ? 21.063 6.809 -2.459 1.00 92.19 95 LEU A C 1
ATOM 739 O O . LEU A 1 95 ? 21.281 6.882 -1.250 1.00 92.19 95 LEU A O 1
ATOM 743 N N . VAL A 1 96 ? 20.373 5.798 -2.996 1.00 90.69 96 VAL A N 1
ATOM 744 C CA . VAL A 1 96 ? 19.818 4.693 -2.200 1.00 90.69 96 VAL A CA 1
ATOM 745 C C . VAL A 1 96 ? 20.936 3.855 -1.577 1.00 90.69 96 VAL A C 1
ATOM 747 O O . VAL A 1 96 ? 20.840 3.508 -0.400 1.00 90.69 96 VAL A O 1
ATOM 750 N N . HIS A 1 97 ? 22.020 3.575 -2.304 1.00 90.62 97 HIS A N 1
ATOM 751 C CA . HIS A 1 97 ? 23.183 2.869 -1.757 1.00 90.62 97 HIS A CA 1
ATOM 752 C C . HIS A 1 97 ? 23.840 3.659 -0.621 1.00 90.62 97 HIS A C 1
ATOM 754 O O . HIS A 1 97 ? 24.094 3.099 0.448 1.00 90.62 97 HIS A O 1
ATOM 760 N N . PHE A 1 98 ? 24.031 4.969 -0.803 1.00 91.81 98 PHE A N 1
ATOM 761 C CA . PHE A 1 98 ? 24.582 5.840 0.234 1.00 91.81 98 PHE A CA 1
ATOM 762 C C . PHE A 1 98 ? 23.679 5.905 1.475 1.00 91.81 98 PHE A C 1
ATOM 764 O O . PHE A 1 98 ? 24.144 5.709 2.598 1.00 91.81 98 PHE A O 1
ATOM 771 N N . TYR A 1 99 ? 22.370 6.091 1.283 1.00 90.81 99 TYR A N 1
ATOM 772 C CA . TYR A 1 99 ? 21.381 6.092 2.365 1.00 90.81 99 TYR A CA 1
ATOM 773 C C . TYR A 1 99 ? 21.365 4.767 3.146 1.00 90.81 99 TYR A C 1
ATOM 775 O O . TYR A 1 99 ? 21.277 4.750 4.378 1.00 90.81 99 TYR A O 1
ATOM 783 N N . SER A 1 100 ? 21.509 3.648 2.435 1.00 86.88 100 SER A N 1
ATOM 784 C CA . SER A 1 100 ? 21.450 2.304 3.014 1.00 86.88 100 SER A CA 1
ATOM 785 C C . SER A 1 100 ? 22.595 2.005 3.983 1.00 86.88 100 SER A C 1
ATOM 787 O O . SER A 1 100 ? 22.413 1.195 4.890 1.00 86.88 100 SER A O 1
ATOM 789 N N . ILE A 1 101 ? 23.745 2.684 3.859 1.00 89.00 101 ILE A N 1
ATOM 790 C CA . ILE A 1 101 ? 24.866 2.548 4.807 1.00 89.00 101 ILE A CA 1
ATOM 791 C C . ILE A 1 101 ? 24.424 2.920 6.226 1.00 89.00 101 ILE A C 1
ATOM 793 O O . ILE A 1 101 ? 24.732 2.200 7.179 1.00 89.00 101 ILE A O 1
ATOM 797 N N . GLY A 1 102 ? 23.714 4.043 6.367 1.00 86.38 102 GLY A N 1
ATOM 798 C CA . GLY A 1 102 ? 23.212 4.514 7.656 1.00 86.38 102 GLY A CA 1
ATOM 799 C C . GLY A 1 102 ? 21.998 3.715 8.118 1.00 86.38 102 GLY A C 1
ATOM 800 O O . GLY A 1 102 ? 21.950 3.274 9.268 1.00 86.38 102 GLY A O 1
ATOM 801 N N . TYR A 1 103 ? 21.046 3.488 7.207 1.00 85.75 103 TYR A N 1
ATOM 802 C CA . TYR A 1 103 ? 19.783 2.817 7.514 1.00 85.75 103 TYR A CA 1
ATOM 803 C C . TYR A 1 103 ? 19.980 1.377 8.011 1.00 85.75 103 TYR A C 1
ATOM 805 O O . TYR A 1 103 ? 19.415 1.015 9.038 1.00 85.75 103 TYR A O 1
ATOM 813 N N . MET A 1 104 ? 20.831 0.585 7.349 1.00 85.12 104 MET A N 1
ATOM 814 C CA . MET A 1 104 ? 21.076 -0.816 7.720 1.00 85.12 104 MET A CA 1
ATOM 815 C C . MET A 1 104 ? 22.228 -0.989 8.719 1.00 85.12 104 MET A C 1
ATOM 817 O O . MET A 1 104 ? 22.671 -2.109 8.968 1.00 85.12 104 MET A O 1
ATOM 821 N N . SER A 1 105 ? 22.750 0.090 9.313 1.00 85.56 105 SER A N 1
ATOM 822 C CA . SER A 1 105 ? 23.959 0.034 10.150 1.00 85.56 105 SER A CA 1
ATOM 823 C C . SER A 1 105 ? 23.879 -0.980 11.301 1.00 85.56 105 SER A C 1
ATOM 825 O O . SER A 1 105 ? 24.885 -1.634 11.585 1.00 85.56 105 SER A O 1
ATOM 827 N N . SER A 1 106 ? 22.692 -1.146 11.892 1.00 84.00 106 SER A N 1
ATOM 828 C CA . SER A 1 106 ? 22.400 -2.042 13.017 1.00 84.00 106 SER A CA 1
ATOM 829 C C . SER A 1 106 ? 22.032 -3.480 12.634 1.00 84.00 106 SER A C 1
ATOM 831 O O . SER A 1 106 ? 21.972 -4.333 13.516 1.00 84.00 106 SER A O 1
ATOM 833 N N . ASP A 1 107 ? 21.759 -3.771 11.359 1.00 86.62 107 ASP A N 1
ATOM 834 C CA . ASP A 1 107 ? 21.293 -5.096 10.935 1.00 86.62 107 ASP A CA 1
ATOM 835 C C . ASP A 1 107 ? 22.456 -6.081 10.682 1.00 86.62 107 ASP A C 1
ATOM 837 O O . ASP A 1 107 ? 23.444 -5.738 10.023 1.00 86.62 107 ASP A O 1
ATOM 841 N N . PRO A 1 108 ? 22.355 -7.349 11.121 1.00 85.44 108 PRO A N 1
ATOM 842 C CA . PRO A 1 108 ? 23.427 -8.331 10.938 1.00 85.44 108 PRO A CA 1
ATOM 843 C C . PRO A 1 108 ? 23.570 -8.803 9.480 1.00 85.44 108 PRO A C 1
ATOM 845 O O . PRO A 1 108 ? 24.661 -9.166 9.046 1.00 85.44 108 PRO A O 1
ATOM 848 N N . HIS A 1 109 ? 22.495 -8.752 8.684 1.00 89.19 109 HIS A N 1
ATOM 849 C CA . HIS A 1 109 ? 22.452 -9.281 7.311 1.00 89.19 109 HIS A CA 1
ATOM 850 C C . HIS A 1 109 ? 22.752 -8.231 6.224 1.00 89.19 109 HIS A C 1
ATOM 852 O O . HIS A 1 109 ? 22.277 -8.337 5.094 1.00 89.19 109 HIS A O 1
ATOM 858 N N . ASN A 1 110 ? 23.567 -7.225 6.549 1.00 88.62 110 ASN A N 1
ATOM 859 C CA . ASN A 1 110 ? 23.936 -6.121 5.655 1.00 88.62 110 ASN A CA 1
ATOM 860 C C . ASN A 1 110 ? 24.449 -6.566 4.273 1.00 88.62 110 ASN A C 1
ATOM 862 O O . ASN A 1 110 ? 24.029 -6.037 3.249 1.00 88.62 110 ASN A O 1
ATOM 866 N N . GLN A 1 111 ? 25.341 -7.556 4.239 1.00 91.56 111 GLN A N 1
ATOM 867 C CA . GLN A 1 111 ? 25.996 -8.023 3.009 1.00 91.56 111 GLN A CA 1
ATOM 868 C C . GLN A 1 111 ? 24.985 -8.529 1.973 1.00 91.56 111 GLN A C 1
ATOM 870 O O . GLN A 1 111 ? 25.078 -8.209 0.790 1.00 91.56 111 GLN A O 1
ATOM 875 N N . ARG A 1 112 ? 23.965 -9.257 2.446 1.00 92.06 112 ARG A N 1
ATOM 876 C CA . ARG A 1 112 ? 22.859 -9.758 1.625 1.00 92.06 112 ARG A CA 1
ATOM 877 C C . ARG A 1 112 ? 22.042 -8.610 1.034 1.00 92.06 112 ARG A C 1
ATOM 879 O O . ARG A 1 112 ? 21.697 -8.658 -0.141 1.00 92.06 112 ARG A O 1
ATOM 886 N N . PHE A 1 113 ? 21.756 -7.581 1.833 1.00 91.69 113 PHE A N 1
ATOM 887 C CA . PHE A 1 113 ? 20.996 -6.418 1.378 1.00 91.69 113 PHE A CA 1
ATOM 888 C C . PHE A 1 113 ? 21.724 -5.665 0.258 1.00 91.69 113 PHE A C 1
ATOM 890 O O . PHE A 1 113 ? 21.142 -5.432 -0.797 1.00 91.69 113 PHE A O 1
ATOM 897 N N . PHE A 1 114 ? 23.011 -5.351 0.450 1.00 91.31 114 PHE A N 1
ATOM 898 C CA . PHE A 1 114 ? 23.816 -4.678 -0.575 1.00 91.31 114 PHE A CA 1
ATOM 899 C C . PHE A 1 114 ? 23.983 -5.533 -1.840 1.00 91.31 114 PHE A C 1
ATOM 901 O O . PHE A 1 114 ? 23.929 -4.992 -2.940 1.00 91.31 114 PHE A O 1
ATOM 908 N N . SER A 1 115 ? 24.078 -6.862 -1.707 1.00 94.50 115 SER A N 1
ATOM 909 C CA . SER A 1 115 ? 24.101 -7.771 -2.860 1.00 94.50 115 SER A CA 1
ATOM 910 C C . SER A 1 115 ? 22.822 -7.697 -3.690 1.00 94.50 115 SER A C 1
ATOM 912 O O . SER A 1 115 ? 22.899 -7.568 -4.913 1.00 94.50 115 SER A O 1
ATOM 914 N N . TYR A 1 116 ? 21.651 -7.705 -3.044 1.00 94.38 116 TYR A N 1
ATOM 915 C CA . TYR A 1 116 ? 20.363 -7.570 -3.730 1.00 94.38 116 TYR A CA 1
ATOM 916 C C . TYR A 1 116 ? 20.163 -6.185 -4.334 1.00 94.38 116 TYR A C 1
ATOM 918 O O . TYR A 1 116 ? 19.644 -6.073 -5.442 1.00 94.38 116 TYR A O 1
ATOM 926 N N . LEU A 1 117 ? 20.602 -5.136 -3.640 1.00 92.50 117 LEU A N 1
ATOM 927 C CA . LEU A 1 117 ? 20.484 -3.765 -4.118 1.00 92.50 117 LEU A CA 1
ATOM 928 C C . LEU A 1 117 ? 21.359 -3.523 -5.361 1.00 92.50 117 LEU A C 1
ATOM 930 O O . LEU A 1 117 ? 20.892 -2.925 -6.326 1.00 92.50 117 LEU A O 1
ATOM 934 N N . SER A 1 118 ? 22.588 -4.050 -5.388 1.00 94.56 118 SER A N 1
ATOM 935 C CA . SER A 1 118 ? 23.457 -3.992 -6.573 1.00 94.56 118 SER A CA 1
ATOM 936 C C . SER A 1 118 ? 23.002 -4.938 -7.697 1.00 94.56 118 SER A C 1
ATOM 938 O O . SER A 1 118 ? 23.178 -4.631 -8.873 1.00 94.56 118 SER A O 1
ATOM 940 N N . LEU A 1 119 ? 22.364 -6.070 -7.371 1.00 95.38 119 LEU A N 1
ATOM 941 C CA . LEU A 1 119 ? 21.760 -6.945 -8.385 1.00 95.38 119 LEU A CA 1
ATOM 942 C C . LEU A 1 119 ? 20.551 -6.278 -9.051 1.00 95.38 119 LEU A C 1
ATOM 944 O O . LEU A 1 119 ? 20.374 -6.376 -10.262 1.00 95.38 119 LEU A O 1
ATOM 948 N N . PHE A 1 120 ? 19.740 -5.563 -8.269 1.00 94.50 120 PHE A N 1
ATOM 949 C CA . PHE A 1 120 ? 18.594 -4.814 -8.771 1.00 94.50 120 PHE A CA 1
ATOM 950 C C . PHE A 1 120 ? 19.021 -3.758 -9.796 1.00 94.50 120 PHE A C 1
ATOM 952 O O . PHE A 1 120 ? 18.399 -3.619 -10.847 1.00 94.50 120 PHE A O 1
ATOM 959 N N . THR A 1 121 ? 20.111 -3.041 -9.522 1.00 93.69 121 THR A N 1
ATOM 960 C CA . THR A 1 121 ? 20.618 -1.996 -10.420 1.00 93.69 121 THR A CA 1
ATOM 961 C C . THR A 1 121 ? 21.230 -2.587 -11.679 1.00 93.69 121 THR A C 1
ATOM 963 O O . THR A 1 121 ? 20.990 -2.067 -12.762 1.00 93.69 121 THR A O 1
ATOM 966 N N . PHE A 1 122 ? 21.929 -3.718 -11.566 1.00 96.19 122 PHE A N 1
ATOM 967 C CA . PHE A 1 122 ? 22.387 -4.491 -12.717 1.00 96.19 122 PHE A CA 1
ATOM 968 C C . PHE A 1 122 ? 21.231 -4.919 -13.635 1.00 96.19 122 PHE A C 1
ATOM 970 O O . PHE A 1 122 ? 21.282 -4.673 -14.839 1.00 96.19 122 PHE A O 1
ATOM 977 N N . MET A 1 123 ? 20.164 -5.500 -13.076 1.00 95.38 123 MET A N 1
ATOM 978 C CA . MET A 1 123 ? 19.006 -5.934 -13.868 1.00 95.38 123 MET A CA 1
ATOM 979 C C . MET A 1 123 ? 18.282 -4.753 -14.526 1.00 95.38 123 MET A C 1
ATOM 981 O O . MET A 1 123 ? 17.860 -4.863 -15.675 1.00 95.38 123 MET A O 1
ATOM 985 N N . MET A 1 124 ? 18.208 -3.602 -13.848 1.00 92.38 124 MET A N 1
ATOM 986 C CA . MET A 1 124 ? 17.692 -2.367 -14.447 1.00 92.38 124 MET A CA 1
ATOM 987 C C . MET A 1 124 ? 18.553 -1.874 -15.616 1.00 92.38 124 MET A C 1
ATOM 989 O O . MET A 1 124 ? 18.013 -1.429 -16.624 1.00 92.38 124 MET A O 1
ATOM 993 N N . ILE A 1 125 ? 19.881 -1.973 -15.523 1.00 93.88 125 ILE A N 1
ATOM 994 C CA . ILE A 1 125 ? 20.772 -1.584 -16.625 1.00 93.88 125 ILE A CA 1
ATOM 995 C C . ILE A 1 125 ? 20.590 -2.526 -17.821 1.00 93.88 125 ILE A C 1
ATOM 997 O O . ILE A 1 125 ? 20.494 -2.036 -18.944 1.00 93.88 125 ILE A O 1
ATOM 1001 N N . ILE A 1 126 ? 20.478 -3.845 -17.608 1.00 94.31 126 ILE A N 1
ATOM 1002 C CA . ILE A 1 126 ? 20.173 -4.802 -18.692 1.00 94.31 126 ILE A CA 1
ATOM 1003 C C . ILE A 1 126 ? 18.850 -4.443 -19.372 1.00 94.31 126 ILE A C 1
ATOM 1005 O O . ILE A 1 126 ? 18.786 -4.401 -20.598 1.00 94.31 126 ILE A O 1
ATOM 1009 N N . LEU A 1 127 ? 17.813 -4.151 -18.580 1.00 93.38 127 LEU A N 1
ATOM 1010 C CA . LEU A 1 127 ? 16.485 -3.799 -19.083 1.00 93.38 127 LEU A CA 1
ATOM 1011 C C . LEU A 1 127 ? 16.539 -2.587 -20.022 1.00 93.38 127 LEU A C 1
ATOM 1013 O O . LEU A 1 127 ? 15.924 -2.613 -21.082 1.00 93.38 127 LEU A O 1
ATOM 1017 N N . VAL A 1 128 ? 17.285 -1.546 -19.643 1.00 93.06 128 VAL A N 1
ATOM 1018 C CA . VAL A 1 128 ? 17.372 -0.287 -20.405 1.00 93.06 128 VAL A CA 1
ATOM 1019 C C . VAL A 1 128 ? 18.300 -0.391 -21.620 1.00 93.06 128 VAL A C 1
ATOM 1021 O O . VAL A 1 128 ? 18.081 0.301 -22.608 1.00 93.06 128 VAL A O 1
ATOM 1024 N N . THR A 1 129 ? 19.345 -1.219 -21.556 1.00 92.69 129 THR A N 1
ATOM 1025 C CA . THR A 1 129 ? 20.378 -1.292 -22.607 1.00 92.69 129 THR A CA 1
ATOM 1026 C C . THR A 1 129 ? 20.127 -2.369 -23.660 1.00 92.69 129 THR A C 1
ATOM 1028 O O . THR A 1 129 ? 20.813 -2.371 -24.680 1.00 92.69 129 THR A O 1
ATOM 1031 N N . GLY A 1 130 ? 19.190 -3.297 -23.444 1.00 90.56 130 GLY A N 1
ATOM 1032 C CA . GLY A 1 130 ? 18.917 -4.384 -24.387 1.00 90.56 130 GLY A CA 1
ATOM 1033 C C . GLY A 1 130 ? 18.448 -3.885 -25.758 1.00 90.56 130 GLY A C 1
ATOM 1034 O O . GLY A 1 130 ? 17.582 -3.023 -25.827 1.00 90.56 130 GLY A O 1
ATOM 1035 N N . ASN A 1 131 ? 18.993 -4.453 -26.839 1.00 90.38 131 ASN A N 1
ATOM 1036 C CA . ASN A 1 131 ? 18.628 -4.149 -28.238 1.00 90.38 131 ASN A CA 1
ATOM 1037 C C . ASN A 1 131 ? 17.532 -5.091 -28.803 1.00 90.38 131 ASN A C 1
ATOM 1039 O O . ASN A 1 131 ? 17.107 -5.004 -29.954 1.00 90.38 131 ASN A O 1
ATOM 1043 N N . ASN A 1 132 ? 17.069 -6.048 -28.005 1.00 91.06 132 ASN A N 1
ATOM 1044 C CA . ASN A 1 132 ? 15.991 -6.942 -28.400 1.00 91.06 132 ASN A CA 1
ATOM 1045 C C . ASN A 1 132 ? 15.023 -7.186 -27.248 1.00 91.06 132 ASN A C 1
ATOM 1047 O O . ASN A 1 132 ? 15.368 -7.061 -26.067 1.00 91.06 132 ASN A O 1
ATOM 1051 N N . TYR A 1 133 ? 13.797 -7.571 -27.606 1.00 91.00 133 TYR A N 1
ATOM 1052 C CA . TYR A 1 133 ? 12.732 -7.808 -26.631 1.00 91.00 133 TYR A CA 1
ATOM 1053 C C . TYR A 1 133 ? 13.092 -8.912 -25.630 1.00 91.00 133 TYR A C 1
ATOM 1055 O O . TYR A 1 133 ? 12.607 -8.900 -24.503 1.00 91.00 133 TYR A O 1
ATOM 1063 N N . LEU A 1 134 ? 13.960 -9.854 -26.007 1.00 91.62 134 LEU A N 1
ATOM 1064 C CA . LEU A 1 134 ? 14.344 -10.975 -25.154 1.00 91.62 134 LEU A CA 1
ATOM 1065 C C . LEU A 1 134 ? 15.356 -10.562 -24.074 1.00 91.62 134 LEU A C 1
ATOM 1067 O O . LEU A 1 134 ? 15.147 -10.881 -22.907 1.00 91.62 134 LEU A O 1
ATOM 1071 N N . VAL A 1 135 ? 16.398 -9.791 -24.402 1.00 92.31 135 VAL A N 1
ATOM 1072 C CA . VAL A 1 135 ? 17.316 -9.212 -23.399 1.00 92.31 135 VAL A CA 1
ATOM 1073 C C . VAL A 1 135 ? 16.562 -8.239 -22.492 1.00 92.31 135 VAL A C 1
ATOM 1075 O O . VAL A 1 135 ? 16.747 -8.273 -21.273 1.00 92.31 135 VAL A O 1
ATOM 1078 N N . MET A 1 136 ? 15.643 -7.444 -23.050 1.00 92.69 136 MET A N 1
ATOM 1079 C CA . MET A 1 136 ? 14.742 -6.615 -22.246 1.00 92.69 136 MET A CA 1
ATOM 1080 C C . MET A 1 136 ? 13.913 -7.471 -21.281 1.00 92.69 136 MET A C 1
ATOM 1082 O O . MET A 1 136 ? 13.847 -7.143 -20.100 1.00 92.69 136 MET A O 1
ATOM 1086 N N . PHE A 1 137 ? 13.336 -8.588 -21.740 1.00 93.00 137 PHE A N 1
ATOM 1087 C CA . PHE A 1 137 ? 12.567 -9.508 -20.897 1.00 93.00 137 PHE A CA 1
ATOM 1088 C C . PHE A 1 137 ? 13.406 -10.128 -19.770 1.00 93.00 137 PHE A C 1
ATOM 1090 O O . PHE A 1 137 ? 12.930 -10.240 -18.641 1.00 93.00 137 PHE A O 1
ATOM 1097 N N . VAL A 1 138 ? 14.676 -10.459 -20.027 1.00 94.06 138 VAL A N 1
ATOM 1098 C CA . VAL A 1 138 ? 15.605 -10.918 -18.978 1.00 94.06 138 VAL A CA 1
ATOM 1099 C C . VAL A 1 138 ? 15.784 -9.851 -17.899 1.00 94.06 138 VAL A C 1
ATOM 1101 O O . VAL A 1 138 ? 15.677 -10.160 -16.712 1.00 94.06 138 VAL A O 1
ATOM 1104 N N . GLY A 1 139 ? 16.012 -8.594 -18.291 1.00 92.69 139 GLY A N 1
ATOM 1105 C CA . GLY A 1 139 ? 16.074 -7.480 -17.343 1.00 92.69 139 GLY A CA 1
ATOM 1106 C C . GLY A 1 139 ? 14.748 -7.278 -16.599 1.00 92.69 139 GLY A C 1
ATOM 1107 O O . GLY A 1 139 ? 14.733 -7.096 -15.384 1.00 92.69 139 GLY A O 1
ATOM 1108 N N . TRP A 1 140 ? 13.625 -7.384 -17.306 1.00 91.75 140 TRP A N 1
ATOM 1109 C CA . TRP A 1 140 ? 12.260 -7.206 -16.801 1.00 91.75 140 TRP A CA 1
ATOM 1110 C C . TRP A 1 140 ? 11.874 -8.201 -15.697 1.00 91.75 140 TRP A C 1
ATOM 1112 O O . TRP A 1 140 ? 11.373 -7.821 -14.628 1.00 91.75 140 TRP A O 1
ATOM 1122 N N . GLU A 1 141 ? 12.151 -9.482 -15.929 1.00 93.38 141 GLU A N 1
ATOM 1123 C CA . GLU A 1 141 ? 11.975 -10.559 -14.953 1.00 93.38 141 GLU A CA 1
ATOM 1124 C C . GLU A 1 141 ? 13.012 -10.466 -13.829 1.00 93.38 141 GLU A C 1
ATOM 1126 O O . GLU A 1 141 ? 12.670 -10.579 -12.648 1.00 93.38 141 GLU A O 1
ATOM 1131 N N . GLY A 1 142 ? 14.268 -10.159 -14.167 1.00 92.88 142 GLY A N 1
ATOM 1132 C CA . GLY A 1 142 ? 15.347 -9.967 -13.200 1.00 92.88 142 GLY A CA 1
ATOM 1133 C C . GLY A 1 142 ? 15.030 -8.883 -12.168 1.00 92.88 142 GLY A C 1
ATOM 1134 O O . GLY A 1 142 ? 15.217 -9.094 -10.967 1.00 92.88 142 GLY A O 1
ATOM 1135 N N . VAL A 1 143 ? 14.470 -7.753 -12.606 1.00 91.94 143 VAL A N 1
ATOM 1136 C CA . VAL A 1 143 ? 13.975 -6.681 -11.728 1.00 91.94 143 VAL A CA 1
ATOM 1137 C C . VAL A 1 143 ? 12.845 -7.183 -10.826 1.00 91.94 143 VAL A C 1
ATOM 1139 O O . VAL A 1 143 ? 12.841 -6.888 -9.629 1.00 91.94 143 VAL A O 1
ATOM 1142 N N . GLY A 1 144 ? 11.920 -7.983 -11.367 1.00 89.50 144 GLY A N 1
ATOM 1143 C CA . GLY A 1 144 ? 10.843 -8.618 -10.602 1.00 89.50 144 GLY A CA 1
ATOM 1144 C C . GLY A 1 144 ? 11.376 -9.504 -9.472 1.00 89.50 144 GLY A C 1
ATOM 1145 O O . GLY A 1 144 ? 10.998 -9.322 -8.314 1.00 89.50 144 GLY A O 1
ATOM 1146 N N . VAL A 1 145 ? 12.322 -10.393 -9.777 1.00 91.69 145 VAL A N 1
ATOM 1147 C CA . VAL A 1 145 ? 12.953 -11.282 -8.788 1.00 91.69 145 VAL A CA 1
ATOM 1148 C C . VAL A 1 145 ? 13.743 -10.491 -7.742 1.00 91.69 145 VAL A C 1
ATOM 1150 O O . VAL A 1 145 ? 13.607 -10.745 -6.545 1.00 91.69 145 VAL A O 1
ATOM 1153 N N . CYS A 1 146 ? 14.525 -9.491 -8.154 1.00 91.25 146 CYS A N 1
ATOM 1154 C CA . CYS A 1 146 ? 15.277 -8.653 -7.217 1.00 91.25 146 CYS A CA 1
ATOM 1155 C C . CYS A 1 146 ? 14.348 -7.864 -6.284 1.00 91.25 146 CYS A C 1
ATOM 1157 O O . CYS A 1 146 ? 14.616 -7.764 -5.086 1.00 91.25 146 CYS A O 1
ATOM 1159 N N . SER A 1 147 ? 13.230 -7.349 -6.805 1.00 88.56 147 SER A N 1
ATOM 1160 C CA . SER A 1 147 ? 12.227 -6.650 -5.996 1.00 88.56 147 SER A CA 1
ATOM 1161 C C . SER A 1 147 ? 11.592 -7.575 -4.952 1.00 88.56 147 SER A C 1
ATOM 1163 O O . SER A 1 147 ? 11.483 -7.197 -3.787 1.00 88.56 147 SER A O 1
ATOM 1165 N N . TYR A 1 148 ? 11.282 -8.822 -5.325 1.00 90.50 148 TYR A N 1
ATOM 1166 C CA . TYR A 1 148 ? 10.792 -9.842 -4.400 1.00 90.50 148 TYR A CA 1
ATOM 1167 C C . TYR A 1 148 ? 11.802 -10.116 -3.276 1.00 90.50 148 TYR A C 1
ATOM 1169 O O . TYR A 1 148 ? 11.435 -10.108 -2.100 1.00 90.50 148 TYR A O 1
ATOM 1177 N N . LEU A 1 149 ? 13.084 -10.283 -3.617 1.00 91.25 149 LEU A N 1
ATOM 1178 C CA . LEU A 1 149 ? 14.153 -10.524 -2.642 1.00 91.25 149 LEU A CA 1
ATOM 1179 C C . LEU A 1 149 ? 14.357 -9.348 -1.673 1.00 91.25 149 LEU A C 1
ATOM 1181 O O . LEU A 1 149 ? 14.635 -9.580 -0.494 1.00 91.25 149 LEU A O 1
ATOM 1185 N N . LEU A 1 150 ? 14.202 -8.107 -2.146 1.00 89.69 150 LEU A N 1
ATOM 1186 C CA . LEU A 1 150 ? 14.315 -6.899 -1.321 1.00 89.69 150 LEU A CA 1
ATOM 1187 C C . LEU A 1 150 ? 13.107 -6.710 -0.391 1.00 89.69 150 LEU A C 1
ATOM 1189 O O . LEU A 1 150 ? 13.299 -6.419 0.787 1.00 89.69 150 LEU A O 1
ATOM 1193 N N . VAL A 1 151 ? 11.875 -6.919 -0.871 1.00 86.69 151 VAL A N 1
ATOM 1194 C CA . VAL A 1 151 ? 10.664 -6.828 -0.025 1.00 86.69 151 VAL A CA 1
ATOM 1195 C C . VAL A 1 151 ? 10.642 -7.955 1.013 1.00 86.69 151 VAL A C 1
ATOM 1197 O O . VAL A 1 151 ? 10.305 -7.733 2.174 1.00 86.69 151 VAL A O 1
ATOM 1200 N N . SER A 1 152 ? 11.077 -9.153 0.619 1.00 88.56 152 SER A N 1
ATOM 1201 C CA . SER A 1 152 ? 11.177 -10.330 1.487 1.00 88.56 152 SER A CA 1
ATOM 1202 C C . SER A 1 152 ? 12.442 -10.346 2.363 1.00 88.56 152 SER A C 1
ATOM 1204 O O . SER A 1 152 ? 12.775 -11.391 2.930 1.00 88.56 152 SER A O 1
ATOM 1206 N N . PHE A 1 153 ? 13.176 -9.230 2.477 1.00 87.06 153 PHE A N 1
ATOM 1207 C CA . PHE A 1 153 ? 14.449 -9.182 3.205 1.00 87.06 153 PHE A CA 1
ATOM 1208 C C . PHE A 1 153 ? 14.300 -9.628 4.668 1.00 87.06 153 PHE A C 1
ATOM 1210 O O . PHE A 1 153 ? 15.028 -10.517 5.122 1.00 87.06 153 PHE A O 1
ATOM 1217 N N . TRP A 1 154 ? 13.302 -9.095 5.382 1.00 86.62 154 TRP A N 1
ATOM 1218 C CA . TRP A 1 154 ? 12.930 -9.547 6.728 1.00 86.62 154 TRP A CA 1
ATOM 1219 C C . TRP A 1 154 ? 11.952 -10.724 6.677 1.00 86.62 154 TRP A C 1
ATOM 1221 O O . TRP A 1 154 ? 10.805 -10.637 7.119 1.00 86.62 154 TRP A O 1
ATOM 1231 N N . PHE A 1 155 ? 12.440 -11.855 6.166 1.00 84.56 155 PHE A N 1
ATOM 1232 C CA . PHE A 1 155 ? 11.653 -13.075 5.958 1.00 84.56 155 PHE A CA 1
ATOM 1233 C C . PHE A 1 155 ? 11.045 -13.680 7.235 1.00 84.56 155 PHE A C 1
ATOM 1235 O O . PHE A 1 155 ? 10.168 -14.537 7.158 1.00 84.56 155 PHE A O 1
ATOM 1242 N N . THR A 1 156 ? 11.496 -13.260 8.419 1.00 86.12 156 THR A N 1
ATOM 1243 C CA . THR A 1 156 ? 10.926 -13.685 9.706 1.00 86.12 156 THR A CA 1
ATOM 1244 C C . THR A 1 156 ? 9.522 -13.122 9.935 1.00 86.12 156 THR A C 1
ATOM 1246 O O . THR A 1 156 ? 8.742 -13.697 10.695 1.00 86.12 156 THR A O 1
ATOM 1249 N N . ARG A 1 157 ? 9.164 -12.014 9.274 1.00 81.56 157 ARG A N 1
ATOM 1250 C CA . ARG A 1 157 ? 7.837 -11.411 9.373 1.00 81.56 157 ARG A CA 1
ATOM 1251 C C . ARG A 1 157 ? 6.917 -11.985 8.300 1.00 81.56 157 ARG A C 1
ATOM 1253 O O . ARG A 1 157 ? 7.048 -11.672 7.122 1.00 81.56 157 ARG A O 1
ATOM 1260 N N . ILE A 1 158 ? 5.904 -12.733 8.735 1.00 84.44 158 ILE A N 1
ATOM 1261 C CA . ILE A 1 158 ? 4.916 -13.374 7.849 1.00 84.44 158 ILE A CA 1
ATOM 1262 C C . ILE A 1 158 ? 4.235 -12.354 6.921 1.00 84.44 158 ILE A C 1
ATOM 1264 O O . ILE A 1 158 ? 4.089 -12.621 5.734 1.00 84.44 158 ILE A O 1
ATOM 1268 N N . ALA A 1 159 ? 3.896 -11.165 7.431 1.00 78.94 159 ALA A N 1
ATOM 1269 C CA . ALA A 1 159 ? 3.293 -10.101 6.623 1.00 78.94 159 ALA A CA 1
ATOM 1270 C C . ALA A 1 159 ? 4.200 -9.634 5.465 1.00 78.94 159 ALA A C 1
ATOM 1272 O O . ALA A 1 159 ? 3.711 -9.423 4.362 1.00 78.94 159 ALA A O 1
ATOM 1273 N N . ALA A 1 160 ? 5.522 -9.552 5.677 1.00 76.56 160 ALA A N 1
ATOM 1274 C CA . ALA A 1 160 ? 6.473 -9.159 4.632 1.00 76.56 160 ALA A CA 1
ATOM 1275 C C . ALA A 1 160 ? 6.621 -10.237 3.542 1.00 76.56 160 ALA A C 1
ATOM 1277 O O . ALA A 1 160 ? 6.799 -9.913 2.372 1.00 76.56 160 ALA A O 1
ATOM 1278 N N . ASN A 1 161 ? 6.496 -11.517 3.907 1.00 86.38 161 ASN A N 1
ATOM 1279 C CA . ASN A 1 161 ? 6.494 -12.614 2.934 1.00 86.38 161 ASN A CA 1
ATOM 1280 C C . ASN A 1 161 ? 5.180 -12.685 2.148 1.00 86.38 161 ASN A C 1
ATOM 1282 O O . ASN A 1 161 ? 5.178 -12.983 0.959 1.00 86.38 161 ASN A O 1
ATOM 1286 N N . GLN A 1 162 ? 4.047 -12.420 2.803 1.00 87.06 162 GLN A N 1
ATOM 1287 C CA . GLN A 1 162 ? 2.756 -12.355 2.118 1.00 87.06 162 GLN A CA 1
ATOM 1288 C C . GLN A 1 162 ? 2.721 -11.183 1.133 1.00 87.06 162 GLN A C 1
ATOM 1290 O O . GLN A 1 162 ? 2.277 -11.355 -0.003 1.00 87.06 162 GLN A O 1
ATOM 1295 N N . SER A 1 163 ? 3.246 -10.019 1.528 1.00 81.62 163 SER A N 1
ATOM 1296 C CA . SER A 1 163 ? 3.324 -8.864 0.639 1.00 81.62 163 SER A CA 1
ATOM 1297 C C . SER A 1 163 ? 4.305 -9.087 -0.512 1.00 81.62 163 SER A C 1
ATOM 1299 O O . SER A 1 163 ? 3.940 -8.821 -1.659 1.00 81.62 163 SER A O 1
ATOM 1301 N N . SER A 1 164 ? 5.491 -9.655 -0.261 1.00 85.75 164 SER A N 1
ATOM 1302 C CA . SER A 1 164 ? 6.450 -9.982 -1.325 1.00 85.75 164 SER A CA 1
ATOM 1303 C C . SER A 1 164 ? 5.863 -10.972 -2.336 1.00 85.75 164 SER A C 1
ATOM 1305 O O . SER A 1 164 ? 5.957 -10.735 -3.541 1.00 85.75 164 SER A O 1
ATOM 1307 N N . LEU A 1 165 ? 5.185 -12.030 -1.873 1.00 88.94 165 LEU A N 1
ATOM 1308 C CA . LEU A 1 165 ? 4.544 -13.015 -2.745 1.00 88.94 165 LEU A CA 1
ATOM 1309 C C . LEU A 1 165 ? 3.410 -12.392 -3.568 1.00 88.94 165 LEU A C 1
ATOM 1311 O O . LEU A 1 165 ? 3.322 -12.636 -4.769 1.00 88.94 165 LEU A O 1
ATOM 1315 N N . SER A 1 166 ? 2.571 -11.554 -2.951 1.00 84.56 166 SER A N 1
ATOM 1316 C CA . SER A 1 166 ? 1.484 -10.867 -3.661 1.00 84.56 166 SER A CA 1
ATOM 1317 C C . SER A 1 166 ? 2.005 -9.943 -4.769 1.00 84.56 166 SER A C 1
ATOM 1319 O O . SER A 1 166 ? 1.462 -9.934 -5.877 1.00 84.56 166 SER A O 1
ATOM 1321 N N . ALA A 1 167 ? 3.105 -9.227 -4.512 1.00 83.31 167 ALA A N 1
ATOM 1322 C CA . ALA A 1 167 ? 3.745 -8.363 -5.494 1.00 83.31 167 ALA A CA 1
ATOM 1323 C C . ALA A 1 167 ? 4.396 -9.153 -6.624 1.00 83.31 167 ALA A C 1
ATOM 1325 O O . ALA A 1 167 ? 4.242 -8.803 -7.794 1.00 83.31 167 ALA A O 1
ATOM 1326 N N . PHE A 1 168 ? 5.068 -10.252 -6.290 1.00 88.62 168 PHE A N 1
ATOM 1327 C CA . PHE A 1 168 ? 5.666 -11.130 -7.283 1.00 88.62 168 PHE A CA 1
ATOM 1328 C C . PHE A 1 168 ? 4.609 -11.747 -8.208 1.00 88.62 168 PHE A C 1
ATOM 1330 O O . PHE A 1 168 ? 4.745 -11.662 -9.426 1.00 88.62 168 PHE A O 1
ATOM 1337 N N . LEU A 1 169 ? 3.522 -12.291 -7.651 1.00 90.31 169 LEU A N 1
ATOM 1338 C CA . LEU A 1 169 ? 2.442 -12.899 -8.433 1.00 90.31 169 LEU A CA 1
ATOM 1339 C C . LEU A 1 169 ? 1.726 -11.881 -9.325 1.00 90.31 169 LEU A C 1
ATOM 1341 O O . LEU A 1 169 ? 1.477 -12.172 -10.492 1.00 90.31 169 LEU A O 1
ATOM 1345 N N . THR A 1 170 ? 1.439 -10.679 -8.815 1.00 86.44 170 THR A N 1
ATOM 1346 C CA . THR A 1 170 ? 0.770 -9.632 -9.607 1.00 86.44 170 THR A CA 1
ATOM 1347 C C . THR A 1 170 ? 1.638 -9.182 -10.781 1.00 86.44 170 THR A C 1
ATOM 1349 O O . THR A 1 170 ? 1.143 -9.042 -11.898 1.00 86.44 170 THR A O 1
ATOM 1352 N N . ASN A 1 171 ? 2.948 -9.031 -10.561 1.00 87.19 171 ASN A N 1
ATOM 1353 C CA . ASN A 1 171 ? 3.893 -8.733 -11.636 1.00 87.19 171 ASN A CA 1
ATOM 1354 C C . ASN A 1 171 ? 3.968 -9.876 -12.656 1.00 87.19 171 ASN A C 1
ATOM 1356 O O . ASN A 1 171 ? 3.975 -9.618 -13.856 1.00 87.19 171 ASN A O 1
ATOM 1360 N N . ARG A 1 172 ? 3.926 -11.133 -12.197 1.00 92.50 172 ARG A N 1
ATOM 1361 C CA . ARG A 1 172 ? 3.994 -12.308 -13.072 1.00 92.50 172 ARG A CA 1
ATOM 1362 C C . ARG A 1 172 ? 2.806 -12.421 -14.026 1.00 92.50 172 ARG A C 1
ATOM 1364 O O . ARG A 1 172 ? 2.973 -12.877 -15.153 1.00 92.50 172 ARG A O 1
ATOM 1371 N N . VAL A 1 173 ? 1.620 -11.986 -13.596 1.00 91.06 173 VAL A N 1
ATOM 1372 C CA . VAL A 1 173 ? 0.444 -11.902 -14.476 1.00 91.06 173 VAL A CA 1
ATOM 1373 C C . VAL A 1 173 ? 0.711 -10.940 -15.636 1.00 91.06 173 VAL A C 1
ATOM 1375 O O . VAL A 1 173 ? 0.432 -11.284 -16.779 1.00 91.06 173 VAL A O 1
ATOM 1378 N N . GLY A 1 174 ? 1.298 -9.770 -15.372 1.00 89.88 174 GLY A N 1
ATOM 1379 C CA . GLY A 1 174 ? 1.701 -8.836 -16.430 1.00 89.88 174 GLY A CA 1
ATOM 1380 C C . GLY A 1 174 ? 2.795 -9.395 -17.337 1.00 89.88 174 GLY A C 1
ATOM 1381 O O . GLY A 1 174 ? 2.713 -9.268 -18.559 1.00 89.88 174 GLY A O 1
ATOM 1382 N N . ASP A 1 175 ? 3.779 -10.072 -16.746 1.00 91.81 175 ASP A N 1
ATOM 1383 C CA . ASP A 1 175 ? 4.897 -10.677 -17.473 1.00 91.81 175 ASP A CA 1
ATOM 1384 C C . ASP A 1 175 ? 4.405 -11.764 -18.452 1.00 91.81 175 ASP A C 1
ATOM 1386 O O . ASP A 1 175 ? 4.938 -11.889 -19.555 1.00 91.81 175 ASP A O 1
ATOM 1390 N N . ALA A 1 176 ? 3.312 -12.470 -18.128 1.00 94.12 176 ALA A N 1
ATOM 1391 C CA . ALA A 1 176 ? 2.659 -13.408 -19.043 1.00 94.12 176 ALA A CA 1
ATOM 1392 C C . ALA A 1 176 ? 2.055 -12.722 -20.284 1.00 94.12 176 ALA A C 1
ATOM 1394 O O . ALA A 1 176 ? 2.198 -13.235 -21.393 1.00 94.12 176 ALA A O 1
ATOM 1395 N N . PHE A 1 177 ? 1.423 -11.550 -20.138 1.00 93.31 177 PHE A N 1
ATOM 1396 C CA . PHE A 1 177 ? 0.901 -10.794 -21.287 1.00 93.31 177 PHE A CA 1
ATOM 1397 C C . PHE A 1 177 ? 2.020 -10.254 -22.176 1.00 93.31 177 PHE A C 1
ATOM 1399 O O . PHE A 1 177 ? 1.912 -10.322 -23.401 1.00 93.31 177 PHE A O 1
ATOM 1406 N N . LEU A 1 178 ? 3.118 -9.786 -21.578 1.00 90.88 178 LEU A N 1
ATOM 1407 C CA . LEU A 1 178 ? 4.306 -9.381 -22.327 1.00 90.88 178 LEU A CA 1
ATOM 1408 C C . LEU A 1 178 ? 4.894 -10.571 -23.105 1.00 90.88 178 LEU A C 1
ATOM 1410 O O . LEU A 1 178 ? 5.210 -10.429 -24.286 1.00 90.88 178 LEU A O 1
ATOM 1414 N N . MET A 1 179 ? 4.953 -11.757 -22.489 1.00 94.38 179 MET A N 1
ATOM 1415 C CA . MET A 1 179 ? 5.412 -12.988 -23.141 1.00 94.38 179 MET A CA 1
ATOM 1416 C C . MET A 1 179 ? 4.524 -13.384 -24.332 1.00 94.38 179 MET A C 1
ATOM 1418 O O . MET A 1 179 ? 5.040 -13.717 -25.396 1.00 94.38 179 MET A O 1
ATOM 1422 N N . ILE A 1 180 ? 3.196 -13.285 -24.192 1.00 95.31 180 ILE A N 1
ATOM 1423 C CA . ILE A 1 180 ? 2.251 -13.508 -25.300 1.00 95.31 180 ILE A CA 1
ATOM 1424 C C . ILE A 1 180 ? 2.516 -12.516 -26.441 1.00 95.31 180 ILE A C 1
ATOM 1426 O O . ILE A 1 180 ? 2.594 -12.927 -27.597 1.00 95.31 180 ILE A O 1
ATOM 1430 N N . GLY A 1 181 ? 2.726 -11.231 -26.133 1.00 93.56 181 GLY A N 1
ATOM 1431 C CA . GLY A 1 181 ? 3.072 -10.217 -27.136 1.00 93.56 181 GLY A CA 1
ATOM 1432 C C . GLY A 1 181 ? 4.363 -10.548 -27.893 1.00 93.56 181 GLY A C 1
ATOM 1433 O O . GLY A 1 181 ? 4.407 -10.448 -29.119 1.00 93.56 181 GLY A O 1
ATOM 1434 N N . MET A 1 182 ? 5.391 -11.024 -27.184 1.00 92.31 182 MET A N 1
ATOM 1435 C CA . MET A 1 182 ? 6.643 -11.480 -27.796 1.00 92.31 182 MET A CA 1
ATOM 1436 C C . MET A 1 182 ? 6.460 -12.722 -28.675 1.00 92.31 182 MET A C 1
ATOM 1438 O O . MET A 1 182 ? 7.071 -12.800 -29.737 1.00 92.31 182 MET A O 1
ATOM 1442 N N . PHE A 1 183 ? 5.617 -13.680 -28.280 1.00 94.06 183 PHE A N 1
ATOM 1443 C CA . PHE A 1 183 ? 5.330 -14.848 -29.116 1.00 94.06 183 PHE A CA 1
ATOM 1444 C C . PHE A 1 183 ? 4.596 -14.476 -30.407 1.00 94.06 183 PHE A C 1
ATOM 1446 O O . PHE A 1 183 ? 4.886 -15.048 -31.454 1.00 94.06 183 PHE A O 1
ATOM 1453 N N . ILE A 1 184 ? 3.698 -13.490 -30.364 1.00 93.00 184 ILE A N 1
ATOM 1454 C CA . ILE A 1 184 ? 3.012 -12.996 -31.567 1.00 93.00 184 ILE A CA 1
ATOM 1455 C C . ILE A 1 184 ? 3.995 -12.243 -32.482 1.00 93.00 184 ILE A C 1
ATOM 1457 O O . ILE A 1 184 ? 3.952 -12.425 -33.700 1.00 93.00 184 ILE A O 1
ATOM 1461 N N . LEU A 1 185 ? 4.925 -11.457 -31.920 1.00 91.00 185 LEU A N 1
ATOM 1462 C CA . LEU A 1 185 ? 6.018 -10.837 -32.686 1.00 91.00 185 LEU A CA 1
ATOM 1463 C C . LEU A 1 185 ? 6.885 -11.896 -33.372 1.00 91.00 185 LEU A C 1
ATOM 1465 O O . LEU A 1 185 ? 7.132 -11.813 -34.571 1.00 91.00 185 LEU A O 1
ATOM 1469 N N . LEU A 1 186 ? 7.273 -12.934 -32.631 1.00 90.44 186 LEU A N 1
ATOM 1470 C CA . LEU A 1 186 ? 8.034 -14.061 -33.163 1.00 90.44 186 LEU A CA 1
ATOM 1471 C C . LEU A 1 186 ? 7.308 -14.781 -34.297 1.00 90.44 186 LEU A C 1
ATOM 1473 O O . LEU A 1 186 ? 7.917 -15.084 -35.316 1.00 90.44 186 LEU A O 1
ATOM 1477 N N . TRP A 1 187 ? 6.012 -15.040 -34.132 1.00 91.06 187 TRP A N 1
ATOM 1478 C CA . TRP A 1 187 ? 5.210 -15.738 -35.133 1.00 91.06 187 TRP A CA 1
ATOM 1479 C C . TRP A 1 187 ? 5.022 -14.928 -36.423 1.00 91.06 187 TRP A C 1
ATOM 1481 O O . TRP A 1 187 ? 4.963 -15.508 -37.504 1.00 91.06 187 TRP A O 1
ATOM 1491 N N . THR A 1 188 ? 4.945 -13.599 -36.324 1.00 90.31 188 THR A N 1
ATOM 1492 C CA . THR A 1 188 ? 4.707 -12.718 -37.480 1.00 90.31 188 THR A CA 1
ATOM 1493 C C . THR A 1 188 ? 5.976 -12.283 -38.202 1.00 90.31 188 THR A C 1
ATOM 1495 O O . THR A 1 188 ? 5.983 -12.233 -39.429 1.00 90.31 188 THR A O 1
ATOM 1498 N N . LEU A 1 189 ? 7.034 -11.951 -37.460 1.00 88.25 189 LEU A N 1
ATOM 1499 C CA . LEU A 1 189 ? 8.257 -11.348 -37.998 1.00 88.25 189 LEU A CA 1
ATOM 1500 C C . LEU A 1 189 ? 9.457 -12.298 -38.007 1.00 88.25 189 LEU A C 1
ATOM 1502 O O . LEU A 1 189 ? 10.431 -12.032 -38.704 1.00 88.25 189 LEU A O 1
ATOM 1506 N N . GLY A 1 190 ? 9.422 -13.382 -37.227 1.00 87.88 190 GLY A N 1
ATOM 1507 C CA . GLY A 1 190 ? 10.547 -14.313 -37.082 1.00 87.88 190 GLY A CA 1
ATOM 1508 C C . GLY A 1 190 ? 11.739 -13.762 -36.286 1.00 87.88 190 GLY A C 1
ATOM 1509 O O . GLY A 1 190 ? 12.699 -14.490 -36.046 1.00 87.88 190 GLY A O 1
ATOM 1510 N N . THR A 1 191 ? 11.690 -12.503 -35.841 1.00 88.06 191 THR A N 1
ATOM 1511 C CA . THR A 1 191 ? 12.775 -11.820 -35.122 1.00 88.06 191 THR A CA 1
ATOM 1512 C C . THR A 1 191 ? 12.244 -11.023 -33.927 1.00 88.06 191 THR A C 1
ATOM 1514 O O . THR A 1 191 ? 11.066 -10.673 -33.852 1.00 88.06 191 THR A O 1
ATOM 1517 N N . LEU A 1 192 ? 13.126 -10.735 -32.965 1.00 89.62 192 LEU A N 1
ATOM 1518 C CA . LEU A 1 192 ? 12.829 -9.909 -31.782 1.00 89.62 192 LEU A CA 1
ATOM 1519 C C . LEU A 1 192 ? 13.738 -8.673 -31.669 1.00 89.62 192 LEU A C 1
ATOM 1521 O O . LEU A 1 192 ? 13.737 -8.004 -30.632 1.00 89.62 192 LEU A O 1
ATOM 1525 N N . ASP A 1 193 ? 14.513 -8.372 -32.709 1.00 90.00 193 ASP A N 1
ATOM 1526 C CA . ASP A 1 193 ? 15.413 -7.220 -32.745 1.00 90.00 193 ASP A CA 1
ATOM 1527 C C . ASP A 1 193 ? 14.640 -5.940 -33.070 1.00 90.00 193 ASP A C 1
ATOM 1529 O O . ASP A 1 193 ? 13.880 -5.890 -34.044 1.00 90.00 193 ASP A O 1
ATOM 1533 N N . TYR A 1 194 ? 14.867 -4.878 -32.294 1.00 89.00 194 TYR A N 1
ATOM 1534 C CA . TYR A 1 194 ? 14.096 -3.636 -32.403 1.00 89.00 194 TYR A CA 1
ATOM 1535 C C . TYR A 1 194 ? 14.162 -2.994 -33.788 1.00 89.00 194 TYR A C 1
ATOM 1537 O O . TYR A 1 194 ? 13.135 -2.578 -34.322 1.00 89.00 194 TYR A O 1
ATOM 1545 N N . SER A 1 195 ? 15.346 -2.955 -34.399 1.00 87.81 195 SER A N 1
ATOM 1546 C CA . SER A 1 195 ? 15.545 -2.370 -35.730 1.00 87.81 195 SER A CA 1
ATOM 1547 C C . SER A 1 195 ? 14.680 -3.049 -36.796 1.00 87.81 195 SER A C 1
ATOM 1549 O O . SER A 1 195 ? 14.039 -2.373 -37.603 1.00 87.81 195 SER A O 1
ATOM 1551 N N . THR A 1 196 ? 14.611 -4.382 -36.770 1.00 89.00 196 THR A N 1
ATOM 1552 C CA . THR A 1 196 ? 13.809 -5.173 -37.713 1.00 89.00 196 THR A CA 1
ATOM 1553 C C . THR A 1 196 ? 12.316 -5.010 -37.453 1.00 89.00 196 THR A C 1
ATOM 1555 O O . THR A 1 196 ? 11.558 -4.752 -38.387 1.00 89.00 196 THR A O 1
ATOM 1558 N N . VAL A 1 197 ? 11.902 -5.058 -36.182 1.00 90.06 197 VAL A N 1
ATOM 1559 C CA . VAL A 1 197 ? 10.497 -4.918 -35.786 1.00 90.06 197 VAL A CA 1
ATOM 1560 C C . VAL A 1 197 ? 9.961 -3.542 -36.170 1.00 90.06 197 VAL A C 1
ATOM 1562 O O . VAL A 1 197 ? 8.904 -3.463 -36.787 1.00 90.06 197 VAL A O 1
ATOM 1565 N N . PHE A 1 198 ? 10.688 -2.457 -35.889 1.00 88.62 198 PHE A N 1
ATOM 1566 C CA . PHE A 1 198 ? 10.236 -1.105 -36.237 1.00 88.62 198 PHE A CA 1
ATOM 1567 C C . PHE A 1 198 ? 10.234 -0.833 -37.744 1.00 88.62 198 PHE A C 1
ATOM 1569 O O . PHE A 1 198 ? 9.375 -0.094 -38.220 1.00 88.62 198 PHE A O 1
ATOM 1576 N N . SER A 1 199 ? 11.143 -1.454 -38.501 1.00 90.06 199 SER A N 1
ATOM 1577 C CA . SER A 1 199 ? 11.178 -1.316 -39.964 1.00 90.06 199 SER A CA 1
ATOM 1578 C C . SER A 1 199 ? 10.036 -2.071 -40.649 1.00 90.06 199 SER A C 1
ATOM 1580 O O . SER A 1 199 ? 9.514 -1.611 -41.663 1.00 90.06 199 SER A O 1
ATOM 1582 N N . LEU A 1 200 ? 9.639 -3.223 -40.097 1.00 87.81 200 LEU A N 1
ATOM 1583 C CA . LEU A 1 200 ? 8.596 -4.083 -40.660 1.00 87.81 200 LEU A CA 1
ATOM 1584 C C . LEU A 1 200 ? 7.194 -3.793 -40.109 1.00 87.81 200 LEU A C 1
ATOM 1586 O O . LEU A 1 200 ? 6.212 -4.116 -40.772 1.00 87.81 200 LEU A O 1
ATOM 1590 N N . ALA A 1 201 ? 7.085 -3.129 -38.954 1.00 86.12 201 ALA A N 1
ATOM 1591 C CA . ALA A 1 201 ? 5.824 -2.747 -38.316 1.00 86.12 201 ALA A CA 1
ATOM 1592 C C . ALA A 1 201 ? 4.755 -2.145 -39.256 1.00 86.12 201 ALA A C 1
ATOM 1594 O O . ALA A 1 201 ? 3.608 -2.585 -39.155 1.00 86.12 201 ALA A O 1
ATOM 1595 N N . PRO A 1 202 ? 5.059 -1.197 -40.173 1.00 88.12 202 PRO A N 1
ATOM 1596 C CA . PRO A 1 202 ? 4.034 -0.615 -41.047 1.00 88.12 202 PRO A CA 1
ATOM 1597 C C . PRO A 1 202 ? 3.491 -1.584 -42.111 1.00 88.12 202 PRO A C 1
ATOM 1599 O O . PRO A 1 202 ? 2.474 -1.285 -42.728 1.00 88.12 202 PRO A O 1
ATOM 1602 N N . TYR A 1 203 ? 4.141 -2.729 -42.335 1.00 87.94 203 TYR A N 1
ATOM 1603 C CA . TYR A 1 203 ? 3.731 -3.726 -43.330 1.00 87.94 203 TYR A CA 1
ATOM 1604 C C . TYR A 1 203 ? 2.903 -4.878 -42.734 1.00 87.94 203 TYR A C 1
ATOM 1606 O O . TYR A 1 203 ? 2.441 -5.750 -43.468 1.00 87.94 203 TYR A O 1
ATOM 1614 N N . ILE A 1 204 ? 2.715 -4.905 -41.411 1.00 89.94 204 ILE A N 1
ATOM 1615 C CA . ILE A 1 204 ? 1.944 -5.938 -40.705 1.00 89.94 204 ILE A CA 1
ATOM 1616 C C . ILE A 1 204 ? 0.469 -5.521 -40.636 1.00 89.94 204 ILE A C 1
ATOM 1618 O O . ILE A 1 204 ? 0.145 -4.341 -40.533 1.00 89.94 204 ILE A O 1
ATOM 1622 N N . ASN A 1 205 ? -0.437 -6.503 -40.633 1.00 91.00 205 ASN A N 1
ATOM 1623 C CA . ASN A 1 205 ? -1.866 -6.278 -40.411 1.00 91.00 205 ASN A CA 1
ATOM 1624 C C . ASN A 1 205 ? -2.123 -5.478 -39.115 1.00 91.00 205 ASN A C 1
ATOM 1626 O O . ASN A 1 205 ? -1.678 -5.877 -38.034 1.00 91.00 205 ASN A O 1
ATOM 1630 N N . GLU A 1 206 ? -2.905 -4.401 -39.223 1.00 89.62 206 GLU A N 1
ATOM 1631 C CA . GLU A 1 206 ? -3.285 -3.508 -38.120 1.00 89.62 206 GLU A CA 1
ATOM 1632 C C . GLU A 1 206 ? -3.911 -4.248 -36.925 1.00 89.62 206 GLU A C 1
ATOM 1634 O O . GLU A 1 206 ? -3.661 -3.917 -35.764 1.00 89.62 206 GLU A O 1
ATOM 1639 N N . ASN A 1 207 ? -4.684 -5.309 -37.171 1.00 89.88 207 ASN A N 1
ATOM 1640 C CA . ASN A 1 207 ? -5.294 -6.094 -36.094 1.00 89.88 207 ASN A CA 1
ATOM 1641 C C . ASN A 1 207 ? -4.247 -6.854 -35.269 1.00 89.88 207 ASN A C 1
ATOM 1643 O O . ASN A 1 207 ? -4.409 -7.037 -34.066 1.00 89.88 207 ASN A O 1
ATOM 1647 N N . ILE A 1 208 ? -3.156 -7.300 -35.892 1.00 89.88 208 ILE A N 1
ATOM 1648 C CA . ILE A 1 208 ? -2.109 -8.033 -35.178 1.00 89.88 208 ILE A CA 1
ATOM 1649 C C . ILE A 1 208 ? -1.212 -7.055 -34.416 1.00 89.88 208 ILE A C 1
ATOM 1651 O O . ILE A 1 208 ? -0.886 -7.301 -33.255 1.00 89.88 208 ILE A O 1
ATOM 1655 N N . THR A 1 209 ? -0.869 -5.914 -35.020 1.00 88.69 209 THR A N 1
ATOM 1656 C CA . THR A 1 209 ? -0.070 -4.875 -34.349 1.00 88.69 209 THR A CA 1
ATOM 1657 C C . THR A 1 209 ? -0.800 -4.278 -33.148 1.00 88.69 209 THR A C 1
ATOM 1659 O O . THR A 1 209 ? -0.179 -4.058 -32.107 1.00 88.69 209 THR A O 1
ATOM 1662 N N . THR A 1 210 ? -2.121 -4.092 -33.231 1.00 90.06 210 THR A N 1
ATOM 1663 C CA . THR A 1 210 ? -2.942 -3.656 -32.088 1.00 90.06 210 THR A CA 1
ATOM 1664 C C . THR A 1 210 ? -2.964 -4.687 -30.962 1.00 90.06 210 THR A C 1
ATOM 1666 O O . THR A 1 210 ? -2.776 -4.306 -29.807 1.00 90.06 210 THR A O 1
ATOM 1669 N N . ILE A 1 211 ? -3.106 -5.984 -31.262 1.00 91.38 211 ILE A N 1
ATOM 1670 C CA . ILE A 1 211 ? -3.032 -7.049 -30.246 1.00 91.38 211 ILE A CA 1
ATOM 1671 C C . ILE A 1 211 ? -1.653 -7.067 -29.572 1.00 91.38 211 ILE A C 1
ATOM 1673 O O . ILE A 1 211 ? -1.583 -7.074 -28.343 1.00 91.38 211 ILE A O 1
ATOM 1677 N N . ILE A 1 212 ? -0.562 -7.009 -30.347 1.00 89.81 212 ILE A N 1
ATOM 1678 C CA . ILE A 1 212 ? 0.806 -6.930 -29.805 1.00 89.81 212 ILE A CA 1
ATOM 1679 C C . ILE A 1 212 ? 0.938 -5.707 -28.887 1.00 89.81 212 ILE A C 1
ATOM 1681 O O . ILE A 1 212 ? 1.416 -5.829 -27.758 1.00 89.81 212 ILE A O 1
ATOM 1685 N N . GLY A 1 213 ? 0.471 -4.541 -29.342 1.00 89.19 213 GLY A N 1
ATOM 1686 C CA . GLY A 1 213 ? 0.505 -3.298 -28.576 1.00 89.19 213 GLY A CA 1
ATOM 1687 C C . GLY A 1 213 ? -0.259 -3.391 -27.255 1.00 89.19 213 GLY A C 1
ATOM 1688 O O . GLY A 1 213 ? 0.263 -2.974 -26.223 1.00 89.19 213 GLY A O 1
ATOM 1689 N N . ILE A 1 214 ? -1.455 -3.987 -27.253 1.00 90.19 214 ILE A N 1
ATOM 1690 C CA . ILE A 1 214 ? -2.261 -4.198 -26.041 1.00 90.19 214 ILE A CA 1
ATOM 1691 C C . ILE A 1 214 ? -1.561 -5.165 -25.078 1.00 90.19 214 ILE A C 1
ATOM 1693 O O . ILE A 1 214 ? -1.481 -4.883 -23.884 1.00 90.19 214 ILE A O 1
ATOM 1697 N N . CYS A 1 215 ? -1.014 -6.278 -25.573 1.00 92.12 215 CYS A N 1
ATOM 1698 C CA . CYS A 1 215 ? -0.283 -7.245 -24.752 1.00 92.12 215 CYS A CA 1
ATOM 1699 C C . CYS A 1 215 ? 0.946 -6.619 -24.071 1.00 92.12 215 CYS A C 1
ATOM 1701 O O . CYS A 1 215 ? 1.124 -6.765 -22.859 1.00 92.12 215 CYS A O 1
ATOM 1703 N N . LEU A 1 216 ? 1.762 -5.873 -24.826 1.00 88.31 216 LEU A N 1
ATOM 1704 C CA . LEU A 1 216 ? 2.919 -5.152 -24.284 1.00 88.31 216 LEU A CA 1
ATOM 1705 C C . LEU A 1 216 ? 2.493 -4.055 -23.293 1.00 88.31 216 LEU A C 1
ATOM 1707 O O . LEU A 1 216 ? 3.131 -3.885 -22.252 1.00 88.31 216 LEU A O 1
ATOM 1711 N N . LEU A 1 217 ? 1.387 -3.354 -23.574 1.00 88.12 217 LEU A N 1
ATOM 1712 C CA . LEU A 1 217 ? 0.832 -2.334 -22.686 1.00 88.12 217 LEU A CA 1
ATOM 1713 C C . LEU A 1 217 ? 0.395 -2.933 -21.346 1.00 88.12 217 LEU A C 1
ATOM 1715 O O . LEU A 1 217 ? 0.756 -2.389 -20.308 1.00 88.12 217 LEU A O 1
ATOM 1719 N N . ILE A 1 218 ? -0.327 -4.058 -21.341 1.00 86.38 218 ILE A N 1
ATOM 1720 C CA . ILE A 1 218 ? -0.756 -4.729 -20.101 1.00 86.38 218 ILE A CA 1
ATOM 1721 C C . ILE A 1 218 ? 0.460 -5.149 -19.264 1.00 86.38 218 ILE A C 1
ATOM 1723 O O . ILE A 1 218 ? 0.464 -4.955 -18.045 1.00 86.38 218 ILE A O 1
ATOM 1727 N N . GLY A 1 219 ? 1.518 -5.652 -19.911 1.00 86.88 219 GLY A N 1
ATOM 1728 C CA . GLY A 1 219 ? 2.787 -5.943 -19.245 1.00 86.88 219 GLY A CA 1
ATOM 1729 C C . GLY A 1 219 ? 3.373 -4.711 -18.550 1.00 86.88 219 GLY A C 1
ATOM 1730 O O . GLY A 1 219 ? 3.670 -4.748 -17.353 1.00 86.88 219 GLY A O 1
ATOM 1731 N N . ALA A 1 220 ? 3.461 -3.587 -19.265 1.00 85.25 220 ALA A N 1
ATOM 1732 C CA . ALA A 1 220 ? 3.945 -2.325 -18.707 1.00 85.25 220 ALA A CA 1
ATOM 1733 C C . ALA A 1 220 ? 3.050 -1.788 -17.574 1.00 85.25 220 ALA A C 1
ATOM 1735 O O . ALA A 1 220 ? 3.555 -1.365 -16.531 1.00 85.25 220 ALA A O 1
ATOM 1736 N N . MET A 1 221 ? 1.724 -1.868 -17.726 1.00 84.38 221 MET A N 1
ATOM 1737 C CA . MET A 1 221 ? 0.754 -1.447 -16.709 1.00 84.38 221 MET A CA 1
ATOM 1738 C C . MET A 1 221 ? 0.931 -2.203 -15.388 1.00 84.38 221 MET A C 1
ATOM 1740 O O . MET A 1 221 ? 0.793 -1.597 -14.321 1.00 84.38 221 MET A O 1
ATOM 1744 N N . ALA A 1 222 ? 1.269 -3.496 -15.445 1.00 84.06 222 ALA A N 1
ATOM 1745 C CA . ALA A 1 222 ? 1.502 -4.317 -14.262 1.00 84.06 222 ALA A CA 1
ATOM 1746 C C . ALA A 1 222 ? 2.715 -3.834 -13.447 1.00 84.06 222 ALA A C 1
ATOM 1748 O O . ALA A 1 222 ? 2.578 -3.555 -12.251 1.00 84.06 222 ALA A O 1
ATOM 1749 N N . LYS A 1 223 ? 3.880 -3.652 -14.094 1.00 82.12 223 LYS A N 1
ATOM 1750 C CA . LYS A 1 223 ? 5.108 -3.172 -13.423 1.00 82.12 223 LYS A CA 1
ATOM 1751 C C . LYS A 1 223 ? 5.003 -1.719 -12.961 1.00 82.12 223 LYS A C 1
ATOM 1753 O O . LYS A 1 223 ? 5.593 -1.362 -11.947 1.00 82.12 223 LYS A O 1
ATOM 1758 N N . SER A 1 224 ? 4.251 -0.877 -13.670 1.00 81.25 224 SER A N 1
ATOM 1759 C CA . SER A 1 224 ? 4.005 0.516 -13.273 1.00 81.25 224 SER A CA 1
ATOM 1760 C C . SER A 1 224 ? 2.899 0.673 -12.223 1.00 81.25 224 SER A C 1
ATOM 1762 O O . SER A 1 224 ? 2.598 1.802 -11.836 1.00 81.25 224 SER A O 1
ATOM 1764 N N . SER A 1 225 ? 2.299 -0.422 -11.733 1.00 79.75 225 SER A N 1
ATOM 1765 C CA . SER A 1 225 ? 1.223 -0.415 -10.728 1.00 79.75 225 SER A CA 1
ATOM 1766 C C . SER A 1 225 ? 0.035 0.486 -11.101 1.00 79.75 225 SER A C 1
ATOM 1768 O O . SER A 1 225 ? -0.469 1.252 -10.280 1.00 79.75 225 SER A O 1
ATOM 1770 N N . GLN A 1 226 ? -0.412 0.424 -12.358 1.00 79.19 226 GLN A N 1
ATOM 1771 C CA . GLN A 1 226 ? -1.552 1.226 -12.813 1.00 79.19 226 GLN A CA 1
ATOM 1772 C C . GLN A 1 226 ? -2.896 0.692 -12.282 1.00 79.19 226 GLN A C 1
ATOM 1774 O O . GLN A 1 226 ? -2.989 -0.420 -11.754 1.00 79.19 226 GLN A O 1
ATOM 1779 N N . VAL A 1 227 ? -3.957 1.502 -12.393 1.00 64.94 227 VAL A N 1
ATOM 1780 C CA . VAL A 1 227 ? -5.317 1.164 -11.928 1.00 64.94 227 VAL A CA 1
ATOM 1781 C C . VAL A 1 227 ? -5.748 -0.199 -12.495 1.00 64.94 227 VAL A C 1
ATOM 1783 O O . VAL A 1 227 ? -5.550 -0.481 -13.670 1.00 64.94 227 VAL A O 1
ATOM 1786 N N . GLY A 1 228 ? -6.288 -1.069 -11.634 1.00 74.94 228 GLY A N 1
ATOM 1787 C CA . GLY A 1 228 ? -6.547 -2.489 -11.927 1.00 74.94 228 GLY A CA 1
ATOM 1788 C C . GLY A 1 228 ? -5.463 -3.445 -11.410 1.00 74.94 228 GLY A C 1
ATOM 1789 O O . GLY A 1 228 ? -5.797 -4.452 -10.796 1.00 74.94 228 GLY A O 1
ATOM 1790 N N . LEU A 1 229 ? -4.178 -3.088 -11.541 1.00 73.12 229 LEU A N 1
ATOM 1791 C CA . LEU A 1 229 ? -3.027 -3.889 -11.075 1.00 73.12 229 LEU A CA 1
ATOM 1792 C C . LEU A 1 229 ? -2.202 -3.197 -9.967 1.00 73.12 229 LEU A C 1
ATOM 1794 O O . LEU A 1 229 ? -1.149 -3.682 -9.575 1.00 73.12 229 LEU A O 1
ATOM 1798 N N . HIS A 1 230 ? -2.686 -2.082 -9.415 1.00 76.69 230 HIS A N 1
ATOM 1799 C CA . HIS A 1 230 ? -2.006 -1.270 -8.392 1.00 76.69 230 HIS A CA 1
ATOM 1800 C C . HIS A 1 230 ? -1.878 -1.906 -6.993 1.00 76.69 230 HIS A C 1
ATOM 1802 O O . HIS A 1 230 ? -1.123 -1.406 -6.160 1.00 76.69 230 HIS A O 1
ATOM 1808 N N . ILE A 1 231 ? -2.610 -2.990 -6.715 1.00 73.19 231 ILE A N 1
ATOM 1809 C CA . ILE A 1 231 ? -2.802 -3.561 -5.365 1.00 73.19 231 ILE A CA 1
ATOM 1810 C C . ILE A 1 231 ? -1.483 -3.955 -4.687 1.00 73.19 231 ILE A C 1
ATOM 1812 O O . ILE A 1 231 ? -1.365 -3.886 -3.463 1.00 73.19 231 ILE A O 1
ATOM 1816 N N . TRP A 1 232 ? -0.470 -4.330 -5.467 1.00 77.75 232 TRP A N 1
ATOM 1817 C CA . TRP A 1 232 ? 0.801 -4.767 -4.907 1.00 77.75 232 TRP A CA 1
ATOM 1818 C C . TRP A 1 232 ? 1.666 -3.630 -4.351 1.00 77.75 232 TRP A C 1
ATOM 1820 O O . TRP A 1 232 ? 2.452 -3.864 -3.430 1.00 77.75 232 TRP A O 1
ATOM 1830 N N . LEU A 1 233 ? 1.530 -2.401 -4.864 1.00 73.75 233 LEU A N 1
ATOM 1831 C CA . LEU A 1 233 ? 2.402 -1.290 -4.476 1.00 73.75 233 LEU A CA 1
ATOM 1832 C C . LEU A 1 233 ? 2.185 -0.861 -3.007 1.00 73.75 233 LEU A C 1
ATOM 1834 O O . LEU A 1 233 ? 3.176 -0.765 -2.276 1.00 73.75 233 LEU A O 1
ATOM 1838 N N . PRO A 1 234 ? 0.942 -0.674 -2.509 1.00 73.44 234 PRO A N 1
ATOM 1839 C CA . PRO A 1 234 ? 0.705 -0.413 -1.088 1.00 73.44 234 PRO A CA 1
ATOM 1840 C C . PRO A 1 234 ? 1.187 -1.547 -0.176 1.00 73.44 234 PRO A C 1
ATOM 1842 O O . PRO A 1 234 ? 1.723 -1.286 0.900 1.00 73.44 234 PRO A O 1
ATOM 1845 N N . MET A 1 235 ? 1.043 -2.805 -0.607 1.00 67.94 235 MET A N 1
ATOM 1846 C CA . MET A 1 235 ? 1.477 -3.970 0.173 1.00 67.94 235 MET A CA 1
ATOM 1847 C C . MET A 1 235 ? 3.007 -4.051 0.283 1.00 67.94 235 MET A C 1
ATOM 1849 O O . MET A 1 235 ? 3.537 -4.381 1.345 1.00 67.94 235 MET A O 1
ATOM 1853 N N . ALA A 1 236 ? 3.735 -3.678 -0.773 1.00 65.06 236 ALA A N 1
ATOM 1854 C CA . ALA A 1 236 ? 5.198 -3.678 -0.783 1.00 65.06 236 ALA A CA 1
ATOM 1855 C C . ALA A 1 236 ? 5.815 -2.712 0.252 1.00 65.06 236 ALA A C 1
ATOM 1857 O O . ALA A 1 236 ? 6.919 -2.955 0.748 1.00 65.06 236 ALA A O 1
ATOM 1858 N N . MET A 1 237 ? 5.099 -1.648 0.647 1.00 67.44 237 MET A N 1
ATOM 1859 C CA . MET A 1 237 ? 5.568 -0.692 1.662 1.00 67.44 237 MET A CA 1
ATOM 1860 C C . MET A 1 237 ? 5.709 -1.305 3.065 1.00 67.44 237 MET A C 1
ATOM 1862 O O . MET A 1 237 ? 6.488 -0.797 3.879 1.00 67.44 237 MET A O 1
ATOM 1866 N N . GLU A 1 238 ? 5.023 -2.416 3.357 1.00 57.41 238 GLU A N 1
ATOM 1867 C CA . GLU A 1 238 ? 5.169 -3.120 4.637 1.00 57.41 238 GLU A CA 1
ATOM 1868 C C . GLU A 1 238 ? 6.554 -3.754 4.823 1.00 57.41 238 GLU A C 1
ATOM 1870 O O . GLU A 1 238 ? 6.993 -3.915 5.966 1.00 57.41 238 GLU A O 1
ATOM 1875 N N . GLY A 1 239 ? 7.237 -4.090 3.719 1.00 50.59 239 GLY A N 1
ATOM 1876 C CA . GLY A 1 239 ? 8.541 -4.756 3.717 1.00 50.59 239 GLY A CA 1
ATOM 1877 C C . GLY A 1 239 ? 9.735 -3.824 3.933 1.00 50.59 239 GLY A C 1
ATOM 1878 O O . GLY A 1 239 ? 10.768 -4.286 4.393 1.00 50.59 239 GLY A O 1
ATOM 1879 N N . LEU A 1 240 ? 9.609 -2.519 3.655 1.00 42.25 240 LEU A N 1
ATOM 1880 C CA . LEU A 1 240 ? 10.738 -1.569 3.666 1.00 42.25 240 LEU A CA 1
ATOM 1881 C C . LEU A 1 240 ? 10.633 -0.476 4.752 1.00 42.25 240 LEU A C 1
ATOM 1883 O O . LEU A 1 240 ? 11.641 0.116 5.129 1.00 42.25 240 LEU A O 1
ATOM 1887 N N . VAL A 1 241 ? 9.429 -0.152 5.253 1.00 39.50 241 VAL A N 1
ATOM 1888 C CA . VAL A 1 241 ? 9.180 1.186 5.843 1.00 39.50 241 VAL A CA 1
ATOM 1889 C C . VAL A 1 241 ? 8.514 1.173 7.225 1.00 39.50 241 VAL A C 1
ATOM 1891 O O . VAL A 1 241 ? 8.251 2.242 7.772 1.00 39.50 241 VAL A O 1
ATOM 1894 N N . THR A 1 242 ? 8.307 0.034 7.899 1.00 36.44 242 THR A N 1
ATOM 1895 C CA . THR A 1 242 ? 7.606 0.054 9.207 1.00 36.44 242 THR A CA 1
ATOM 1896 C C . THR A 1 242 ? 8.255 0.942 10.285 1.00 36.44 242 THR A C 1
ATOM 1898 O O . THR A 1 242 ? 7.548 1.419 11.169 1.00 36.44 242 THR A O 1
ATOM 1901 N N . GLY A 1 243 ? 9.548 1.277 10.173 1.00 31.77 243 GLY A N 1
ATOM 1902 C CA . GLY A 1 243 ? 10.184 2.318 10.994 1.00 31.77 243 GLY A CA 1
ATOM 1903 C C . GLY A 1 243 ? 9.945 3.760 10.513 1.00 31.77 243 GLY A C 1
ATOM 1904 O O . GLY A 1 243 ? 9.675 4.648 11.323 1.00 31.77 243 GLY A O 1
ATOM 1905 N N . ALA A 1 244 ? 10.008 4.019 9.203 1.00 28.28 244 ALA A N 1
ATOM 1906 C CA . ALA A 1 244 ? 9.885 5.372 8.660 1.00 28.28 244 ALA A CA 1
ATOM 1907 C C . ALA A 1 244 ? 8.434 5.801 8.396 1.00 28.28 244 ALA A C 1
ATOM 1909 O O . ALA A 1 244 ? 8.189 6.993 8.438 1.00 28.28 244 ALA A O 1
ATOM 1910 N N . LEU A 1 245 ? 7.447 4.905 8.268 1.00 29.09 245 LEU A N 1
ATOM 1911 C CA . LEU A 1 245 ? 6.024 5.289 8.219 1.00 29.09 245 LEU A CA 1
ATOM 1912 C C . LEU A 1 245 ? 5.574 5.889 9.561 1.00 29.09 245 LEU A C 1
ATOM 1914 O O . LEU A 1 245 ? 4.862 6.889 9.603 1.00 29.09 245 LEU A O 1
ATOM 1918 N N . LEU A 1 246 ? 6.065 5.317 10.666 1.00 28.14 246 LEU A N 1
ATOM 1919 C CA . LEU A 1 246 ? 5.831 5.818 12.020 1.00 28.14 246 LEU A CA 1
ATOM 1920 C C . LEU A 1 246 ? 6.563 7.151 12.261 1.00 28.14 246 LEU A C 1
ATOM 1922 O O . LEU A 1 246 ? 6.031 8.033 12.934 1.00 28.14 246 LEU A O 1
ATOM 1926 N N . LYS A 1 247 ? 7.745 7.337 11.653 1.00 27.47 247 LYS A N 1
ATOM 1927 C CA . LYS A 1 247 ? 8.552 8.567 11.754 1.00 27.47 247 LYS A CA 1
ATOM 1928 C C . LYS A 1 247 ? 8.096 9.681 10.795 1.00 27.47 247 LYS A C 1
ATOM 1930 O O . LYS A 1 247 ? 8.089 10.842 11.190 1.00 27.47 247 LYS A O 1
ATOM 1935 N N . PHE A 1 248 ? 7.593 9.350 9.605 1.00 26.02 248 PHE A N 1
ATOM 1936 C CA . PHE A 1 248 ? 6.931 10.276 8.676 1.00 26.02 248 PHE A CA 1
ATOM 1937 C C . PHE A 1 248 ? 5.559 10.705 9.196 1.00 26.02 248 PHE A C 1
ATOM 1939 O O . PHE A 1 248 ? 5.196 11.869 9.040 1.00 26.02 248 PHE A O 1
ATOM 1946 N N . HIS A 1 249 ? 4.818 9.834 9.892 1.00 32.41 249 HIS A N 1
ATOM 1947 C CA . HIS A 1 249 ? 3.636 10.274 10.638 1.00 32.41 249 HIS A CA 1
ATOM 1948 C C . HIS A 1 249 ? 3.978 11.233 11.785 1.00 32.41 249 HIS A C 1
ATOM 1950 O O . HIS A 1 249 ? 3.157 12.092 12.100 1.00 32.41 249 HIS A O 1
ATOM 1956 N N . TYR A 1 250 ? 5.183 11.146 12.358 1.00 28.23 250 TYR A N 1
ATOM 1957 C CA . TYR A 1 250 ? 5.643 12.058 13.409 1.00 28.23 250 TYR A CA 1
ATOM 1958 C C . TYR A 1 250 ? 6.185 13.395 12.864 1.00 28.23 250 TYR A C 1
ATOM 1960 O O . TYR A 1 250 ? 5.987 14.431 13.491 1.00 28.23 250 TYR A O 1
ATOM 1968 N N . MET A 1 251 ? 6.819 13.410 11.683 1.00 26.44 251 MET A N 1
ATOM 1969 C CA . MET A 1 251 ? 7.388 14.630 11.076 1.00 26.44 251 MET A CA 1
ATOM 1970 C C . MET A 1 251 ? 6.427 15.396 10.153 1.00 26.44 251 MET A C 1
ATOM 1972 O O . MET A 1 251 ? 6.690 16.549 9.826 1.00 26.44 251 MET A O 1
ATOM 1976 N N . ARG A 1 252 ? 5.257 14.839 9.810 1.00 30.78 252 ARG A N 1
ATOM 1977 C CA . ARG A 1 252 ? 4.186 15.547 9.071 1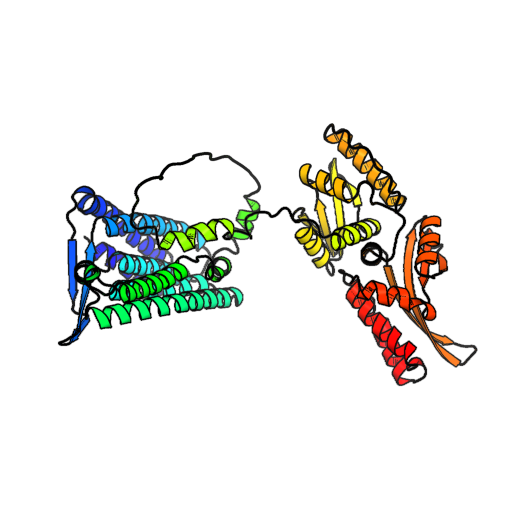.00 30.78 252 ARG A CA 1
ATOM 1978 C C . ARG A 1 252 ? 3.432 16.593 9.925 1.00 30.78 252 ARG A C 1
ATOM 1980 O O . ARG A 1 252 ? 2.387 17.091 9.516 1.00 30.78 252 ARG A O 1
ATOM 1987 N N . GLY A 1 253 ? 3.956 16.918 11.111 1.00 26.78 253 GLY A N 1
ATOM 1988 C CA . GLY A 1 253 ? 3.445 17.933 12.037 1.00 26.78 253 GLY A CA 1
ATOM 1989 C C . GLY A 1 253 ? 3.906 19.372 11.766 1.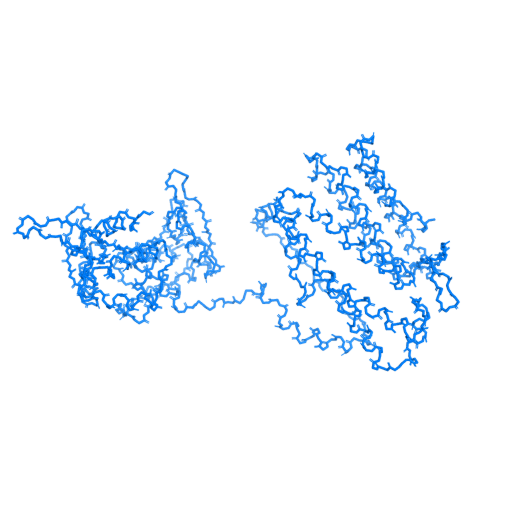00 26.78 253 GLY A C 1
ATOM 1990 O O . GLY A 1 253 ? 3.468 20.266 12.484 1.00 26.78 253 GLY A O 1
ATOM 1991 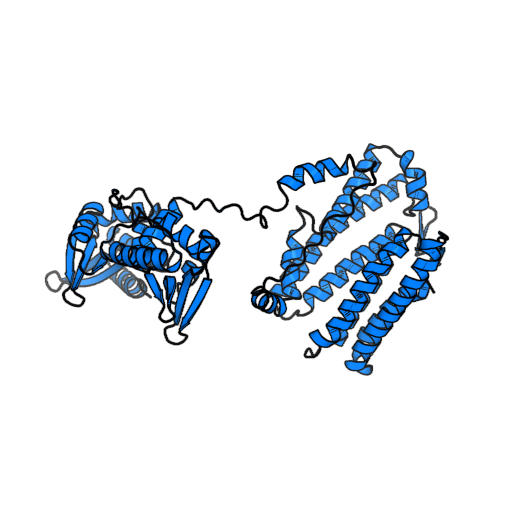N N . HIS A 1 254 ? 4.736 19.626 10.748 1.00 25.67 254 HIS A N 1
ATOM 1992 C CA . HIS A 1 254 ? 5.165 20.982 10.385 1.00 25.67 254 HIS A CA 1
ATOM 1993 C C . HIS A 1 254 ? 4.983 21.246 8.880 1.00 25.67 254 HIS A C 1
ATOM 1995 O O . HIS A 1 254 ? 5.587 20.546 8.067 1.00 25.67 254 HIS A O 1
ATOM 2001 N N . PRO A 1 255 ? 4.156 22.231 8.479 1.00 26.41 255 PRO A N 1
ATOM 2002 C CA . PRO A 1 255 ? 4.014 22.625 7.089 1.00 26.41 255 PRO A CA 1
ATOM 2003 C C . PRO A 1 255 ? 5.043 23.713 6.771 1.00 26.41 255 PRO A C 1
ATOM 2005 O O . PRO A 1 255 ? 4.931 24.828 7.272 1.00 26.41 255 PRO A O 1
ATOM 2008 N N . LEU A 1 256 ? 6.016 23.416 5.912 1.00 21.30 256 LEU A N 1
ATOM 2009 C CA . LEU A 1 256 ? 6.769 24.451 5.206 1.00 21.30 256 LEU A CA 1
ATOM 2010 C C . LEU A 1 256 ? 6.692 24.189 3.702 1.00 21.30 256 LEU A C 1
ATOM 2012 O O . LEU A 1 256 ? 7.239 23.236 3.159 1.00 21.30 256 LEU A O 1
ATOM 2016 N N . THR A 1 257 ? 5.882 25.049 3.096 1.00 25.52 257 THR A N 1
ATOM 2017 C CA . THR A 1 257 ? 5.866 25.532 1.716 1.00 25.52 257 THR A CA 1
ATOM 2018 C C . THR A 1 257 ? 7.056 25.146 0.837 1.00 25.52 257 THR A C 1
ATOM 2020 O O . THR A 1 257 ? 8.168 25.606 1.071 1.00 25.52 257 THR A O 1
ATOM 2023 N N . LEU A 1 258 ? 6.771 24.475 -0.280 1.00 21.80 258 LEU A N 1
ATOM 2024 C CA . LEU A 1 258 ? 7.509 24.651 -1.532 1.00 21.80 258 LEU A CA 1
ATOM 2025 C C . LEU A 1 258 ? 6.497 24.658 -2.683 1.00 21.80 258 LEU A C 1
ATOM 2027 O O . LEU A 1 258 ? 6.039 23.626 -3.167 1.00 21.80 258 LEU A O 1
ATOM 2031 N N . LYS A 1 259 ? 6.091 25.880 -3.043 1.00 21.97 259 LYS A N 1
ATOM 2032 C CA . LYS A 1 259 ? 5.521 26.226 -4.345 1.00 21.97 259 LYS A CA 1
ATOM 2033 C C . LYS A 1 259 ? 6.665 26.183 -5.359 1.00 21.97 259 LYS A C 1
ATOM 2035 O O . LYS A 1 259 ? 7.558 27.018 -5.270 1.00 21.97 259 LYS A O 1
ATOM 2040 N N . SER A 1 260 ? 6.580 25.317 -6.355 1.00 22.92 260 SER A N 1
ATOM 2041 C CA . SER A 1 260 ? 7.033 25.650 -7.705 1.00 22.92 260 SER A CA 1
ATOM 2042 C C . SER A 1 260 ? 6.277 24.795 -8.714 1.00 22.92 260 SER A C 1
ATOM 2044 O O . SER A 1 260 ? 6.125 23.584 -8.588 1.00 22.92 260 SER A O 1
ATOM 2046 N N . THR A 1 261 ? 5.678 25.514 -9.643 1.00 22.91 261 THR A N 1
ATOM 2047 C CA . THR A 1 261 ? 4.652 25.123 -10.591 1.00 22.91 261 THR A CA 1
ATOM 2048 C C . THR A 1 261 ? 5.266 24.669 -11.915 1.00 22.91 261 THR A C 1
ATOM 2050 O O . THR A 1 261 ? 6.338 25.129 -12.294 1.00 22.91 261 THR A O 1
ATOM 2053 N N . SER A 1 262 ? 4.504 23.843 -12.638 1.00 25.83 262 SER A N 1
ATOM 2054 C CA . SER A 1 262 ? 4.262 23.956 -14.086 1.00 25.83 262 SER A CA 1
ATOM 2055 C C . SER A 1 262 ? 5.470 24.140 -15.014 1.00 25.83 262 SER A C 1
ATOM 2057 O O . SER A 1 262 ? 5.816 25.276 -15.287 1.00 25.83 262 SER A O 1
ATOM 2059 N N . TYR A 1 263 ? 5.985 23.067 -15.617 1.00 22.62 263 TYR A N 1
ATOM 2060 C CA . TYR A 1 263 ? 6.500 23.049 -16.999 1.00 22.62 263 TYR A CA 1
ATOM 2061 C C . TYR A 1 263 ? 6.459 21.596 -17.509 1.00 22.62 263 TYR A C 1
ATOM 2063 O O . TYR A 1 263 ? 6.485 20.676 -16.699 1.00 22.62 263 TYR A O 1
ATOM 2071 N N . PHE A 1 264 ? 6.378 21.417 -18.830 1.00 23.22 264 PHE A N 1
ATOM 2072 C CA . PHE A 1 264 ? 6.128 20.180 -19.598 1.00 23.22 264 PHE A CA 1
ATOM 2073 C C . PHE A 1 264 ? 4.670 19.928 -20.010 1.00 23.22 264 PHE A C 1
ATOM 2075 O O . PHE A 1 264 ? 4.057 18.907 -19.715 1.00 23.22 264 PHE A O 1
ATOM 2082 N N . VAL A 1 265 ? 4.154 20.876 -20.795 1.00 25.69 265 VAL A N 1
ATOM 2083 C CA . VAL A 1 265 ? 3.199 20.602 -21.877 1.00 25.69 265 VAL A CA 1
ATOM 2084 C C . VAL A 1 265 ? 3.953 20.753 -23.202 1.00 25.69 265 VAL A C 1
ATOM 2086 O O . VAL A 1 265 ? 4.735 21.691 -23.339 1.00 25.69 265 VAL A O 1
ATOM 2089 N N . ALA A 1 266 ? 3.634 19.861 -24.148 1.00 23.44 266 ALA A N 1
ATOM 2090 C CA . ALA A 1 266 ? 3.946 19.844 -25.586 1.00 23.44 266 ALA A CA 1
ATOM 2091 C C . ALA A 1 266 ? 5.066 18.887 -26.042 1.00 23.44 266 ALA A C 1
ATOM 2093 O O . ALA A 1 266 ? 6.244 19.180 -25.896 1.00 23.44 266 ALA A O 1
ATOM 2094 N N . ILE A 1 267 ? 4.660 17.765 -26.656 1.00 23.80 267 ILE A N 1
ATOM 2095 C CA . ILE A 1 267 ? 4.970 17.329 -28.039 1.00 23.80 267 ILE A CA 1
ATOM 2096 C C . ILE A 1 267 ? 4.087 16.098 -28.328 1.00 23.80 267 ILE A C 1
ATOM 2098 O O . ILE A 1 267 ? 3.938 15.220 -27.482 1.00 23.80 267 ILE A O 1
ATOM 2102 N N . GLY A 1 268 ? 3.394 16.097 -29.471 1.00 22.42 268 GLY A N 1
ATOM 2103 C CA . GLY A 1 268 ? 2.222 15.253 -29.714 1.00 22.42 268 GLY A CA 1
ATOM 2104 C C . GLY A 1 268 ? 2.337 14.191 -30.811 1.00 22.42 268 GLY A C 1
ATOM 2105 O O . GLY A 1 268 ? 3.375 13.999 -31.430 1.00 22.42 268 GLY A O 1
ATOM 2106 N N . LYS A 1 269 ? 1.156 13.599 -31.062 1.00 25.88 269 LYS A N 1
ATOM 2107 C CA . LYS A 1 269 ? 0.685 12.886 -32.267 1.00 25.88 269 LYS A CA 1
ATOM 2108 C C . LYS A 1 269 ? 1.157 11.446 -32.554 1.00 25.88 269 LYS A C 1
ATOM 2110 O O . LYS A 1 269 ? 1.338 11.124 -33.713 1.00 25.88 269 LYS A O 1
ATOM 2115 N N . ILE A 1 270 ? 1.171 10.552 -31.551 1.00 28.03 270 ILE A N 1
ATOM 2116 C CA . ILE A 1 270 ? 0.849 9.095 -31.711 1.00 28.03 270 ILE A CA 1
ATOM 2117 C C . ILE A 1 270 ? -0.022 8.572 -30.525 1.00 28.03 270 ILE A C 1
ATOM 2119 O O . ILE A 1 270 ? -0.239 7.384 -30.333 1.00 28.03 270 ILE A O 1
ATOM 2123 N N . PHE A 1 271 ? -0.595 9.456 -29.697 1.00 26.20 271 PHE A N 1
ATOM 2124 C CA . PHE A 1 271 ? -1.169 9.069 -28.392 1.00 26.20 271 PHE A CA 1
ATOM 2125 C C . PHE A 1 271 ? -2.680 8.738 -28.384 1.00 26.20 271 PHE A C 1
ATOM 2127 O O . PHE A 1 271 ? -3.222 8.359 -27.348 1.00 26.20 271 PHE A O 1
ATOM 2134 N N . ASN A 1 272 ? -3.390 8.851 -29.513 1.00 26.17 272 ASN A N 1
ATOM 2135 C CA . ASN A 1 272 ? -4.862 8.923 -29.503 1.00 26.17 272 ASN A CA 1
ATOM 2136 C C . ASN A 1 272 ? -5.616 7.600 -29.288 1.00 26.17 272 ASN A C 1
ATOM 2138 O O . ASN A 1 272 ? -6.806 7.648 -28.995 1.00 26.17 272 ASN A O 1
ATOM 2142 N N . VAL A 1 273 ? -4.958 6.439 -29.345 1.00 31.33 273 VAL A N 1
ATOM 2143 C CA . VAL A 1 273 ? -5.618 5.157 -29.010 1.00 31.33 273 VAL A CA 1
ATOM 2144 C C . VAL A 1 273 ? -5.362 4.760 -27.547 1.00 31.33 273 VAL A C 1
ATOM 2146 O O . VAL A 1 273 ? -6.255 4.242 -26.883 1.00 31.33 273 VAL A O 1
ATOM 2149 N N . GLY A 1 274 ? -4.206 5.127 -26.977 1.00 30.05 274 GLY A N 1
ATOM 2150 C CA . GLY A 1 274 ? -3.912 4.944 -25.547 1.00 30.05 274 GLY A CA 1
ATOM 2151 C C . GLY A 1 274 ? -4.619 5.955 -24.630 1.00 30.05 274 GLY A C 1
ATOM 2152 O O . GLY A 1 274 ? -4.929 5.650 -23.478 1.00 30.05 274 GLY A O 1
ATOM 2153 N N . GLN A 1 275 ? -4.943 7.151 -25.135 1.00 30.20 275 GLN A N 1
ATOM 2154 C CA . GLN A 1 275 ? -5.605 8.189 -24.337 1.00 30.20 275 GLN A CA 1
ATOM 2155 C C . GLN A 1 275 ? -7.106 7.968 -24.120 1.00 30.20 275 GLN A C 1
ATOM 2157 O O . GLN A 1 275 ? -7.654 8.579 -23.209 1.00 30.20 275 GLN A O 1
ATOM 2162 N N . SER A 1 276 ? -7.776 7.080 -24.864 1.00 27.45 276 SER A N 1
ATOM 2163 C CA . SER A 1 276 ? -9.177 6.741 -24.559 1.00 27.45 276 SER A CA 1
ATOM 2164 C C . SER A 1 276 ? -9.291 5.953 -23.249 1.00 27.45 276 SER A C 1
ATOM 2166 O O . SER A 1 276 ? -10.230 6.166 -22.486 1.00 27.45 276 SER A O 1
ATOM 2168 N N . ALA A 1 277 ? -8.308 5.101 -22.942 1.00 33.50 277 ALA A N 1
ATOM 2169 C CA . ALA A 1 277 ? -8.220 4.421 -21.651 1.00 33.50 277 ALA A CA 1
ATOM 2170 C C . ALA A 1 277 ? -7.661 5.343 -20.552 1.00 33.50 277 ALA A C 1
ATOM 2172 O O . ALA A 1 277 ? -8.067 5.242 -19.405 1.00 33.50 277 ALA A O 1
ATOM 2173 N N . GLY A 1 278 ? -6.777 6.292 -20.880 1.00 31.22 278 GLY A N 1
ATOM 2174 C CA . GLY A 1 278 ? -6.234 7.240 -19.896 1.00 31.22 278 GLY A CA 1
ATOM 2175 C C . GLY A 1 278 ? -7.190 8.375 -19.487 1.00 31.22 278 GLY A C 1
ATOM 2176 O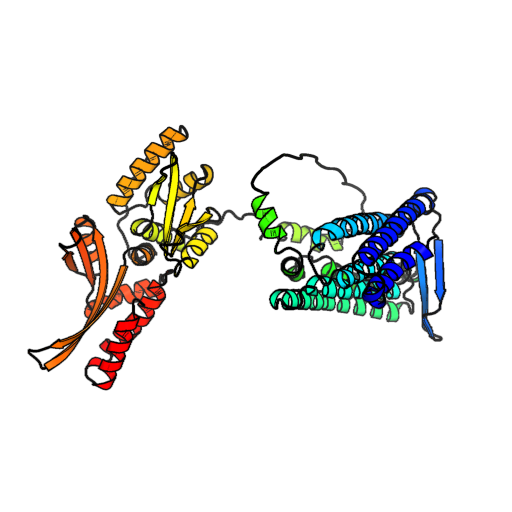 O . GLY A 1 278 ? -7.291 8.704 -18.308 1.00 31.22 278 GLY A O 1
ATOM 2177 N N . ASN A 1 279 ? -7.926 8.975 -20.429 1.00 29.77 279 ASN A N 1
ATOM 2178 C CA . ASN A 1 279 ? -8.734 10.175 -20.162 1.00 29.77 279 ASN A CA 1
ATOM 2179 C C . ASN A 1 279 ? -10.157 9.890 -19.662 1.00 29.77 279 ASN A C 1
ATOM 2181 O O . ASN A 1 279 ? -10.710 10.739 -18.969 1.00 29.77 279 ASN A O 1
ATOM 2185 N N . LEU A 1 280 ? -10.731 8.707 -19.916 1.00 30.27 280 LEU A N 1
ATOM 2186 C CA . LEU A 1 280 ? -11.943 8.267 -19.203 1.00 30.27 280 LEU A CA 1
ATOM 2187 C C . LEU A 1 280 ? -11.632 7.882 -17.744 1.00 30.27 280 LEU A C 1
ATOM 2189 O O . LEU A 1 280 ? -12.479 8.044 -16.868 1.00 30.27 280 LEU A O 1
ATOM 2193 N N . TYR A 1 281 ? -10.397 7.455 -17.459 1.00 38.00 281 TYR A N 1
ATOM 2194 C CA . TYR A 1 281 ? -9.980 7.009 -16.129 1.00 38.00 281 TYR A CA 1
ATOM 2195 C C . TYR A 1 281 ? -9.312 8.084 -15.267 1.00 38.00 281 TYR A C 1
ATOM 2197 O O . TYR A 1 281 ? -9.244 7.896 -14.058 1.00 38.00 281 TYR A O 1
ATOM 2205 N N . ASN A 1 282 ? -8.933 9.250 -15.797 1.00 28.44 282 ASN A N 1
ATOM 2206 C CA . ASN A 1 282 ? -8.530 10.393 -14.958 1.00 28.44 282 ASN A CA 1
ATOM 2207 C C . ASN A 1 282 ? -9.689 10.987 -14.128 1.00 28.44 282 ASN A C 1
ATOM 2209 O O . ASN A 1 282 ? -9.452 11.801 -13.239 1.00 28.44 282 ASN A O 1
ATOM 2213 N N . ILE A 1 283 ? -10.934 10.559 -14.374 1.00 29.72 283 ILE A N 1
ATOM 2214 C CA . ILE A 1 283 ? -12.110 10.917 -13.562 1.00 29.72 283 ILE A CA 1
ATOM 2215 C C . ILE A 1 283 ? -12.425 9.829 -12.511 1.00 29.72 283 ILE A C 1
ATOM 2217 O O . ILE A 1 283 ? -13.097 10.108 -11.521 1.00 29.72 283 ILE A O 1
ATOM 2221 N N . GLN A 1 284 ? -11.894 8.607 -12.657 1.00 29.91 284 GLN A N 1
ATOM 2222 C CA . GLN A 1 284 ? -12.124 7.483 -11.727 1.00 29.91 284 GLN A CA 1
ATOM 2223 C C . GLN A 1 284 ? -10.857 6.972 -11.014 1.00 29.91 284 GLN A C 1
ATOM 2225 O O . GLN A 1 284 ? -10.945 6.189 -10.069 1.00 29.91 284 GLN A O 1
ATOM 2230 N N . GLY A 1 285 ? -9.674 7.436 -11.406 1.00 27.59 285 GLY A N 1
ATOM 2231 C CA . GLY A 1 285 ? -8.380 7.069 -10.845 1.00 27.59 285 GLY A CA 1
ATOM 2232 C C . GLY A 1 285 ? -7.913 8.045 -9.774 1.00 27.59 285 GLY A C 1
ATOM 2233 O O . GLY A 1 285 ? -6.990 8.805 -10.023 1.00 27.59 285 GLY A O 1
ATOM 2234 N N . SER A 1 286 ? -8.562 8.004 -8.606 1.00 28.47 286 SER A N 1
ATOM 2235 C CA . SER A 1 286 ? -8.005 8.277 -7.265 1.00 28.47 286 SER A CA 1
ATOM 2236 C C . SER A 1 286 ? -9.129 8.541 -6.249 1.00 28.47 286 SER A C 1
ATOM 2238 O O . SER A 1 286 ? -9.138 9.559 -5.553 1.00 28.47 286 SER A O 1
ATOM 2240 N N . SER A 1 287 ? -10.107 7.641 -6.150 1.00 29.69 287 SER A N 1
ATOM 2241 C CA . SER A 1 287 ? -11.176 7.746 -5.145 1.00 29.69 287 SER A CA 1
ATOM 2242 C C . SER A 1 287 ? -10.701 7.455 -3.711 1.00 29.69 287 SER A C 1
ATOM 2244 O O . SER A 1 287 ? -11.396 7.798 -2.763 1.00 29.69 287 SER A O 1
ATOM 2246 N N . GLU A 1 288 ? -9.492 6.911 -3.511 1.00 35.19 288 GLU A N 1
ATOM 2247 C CA . GLU A 1 288 ? -8.919 6.739 -2.163 1.00 35.19 288 GLU A CA 1
ATOM 2248 C C . GLU A 1 288 ? -8.096 7.945 -1.666 1.00 35.19 288 GLU A C 1
ATOM 2250 O O . GLU A 1 288 ? -7.914 8.107 -0.458 1.00 35.19 288 GLU A O 1
ATOM 2255 N N . THR A 1 289 ? -7.616 8.829 -2.552 1.00 31.97 289 THR A N 1
ATOM 2256 C CA . THR A 1 289 ? -6.834 10.024 -2.160 1.00 31.97 289 THR A CA 1
ATOM 2257 C C . THR A 1 289 ? -7.568 11.346 -2.363 1.00 31.97 289 THR A C 1
ATOM 2259 O O . THR A 1 289 ? -7.161 12.359 -1.785 1.00 31.97 289 THR A O 1
ATOM 2262 N N . ILE A 1 290 ? -8.705 11.350 -3.056 1.00 27.47 290 ILE A N 1
ATOM 2263 C CA . ILE A 1 290 ? -9.668 12.442 -2.960 1.00 27.47 290 ILE A CA 1
ATOM 2264 C C . ILE A 1 290 ? -10.530 12.137 -1.739 1.00 27.47 290 ILE A C 1
ATOM 2266 O O . ILE A 1 290 ? -11.287 11.175 -1.720 1.00 27.47 290 ILE A O 1
ATOM 2270 N N . ARG A 1 291 ? -10.393 12.958 -0.690 1.00 38.06 291 ARG A N 1
ATOM 2271 C CA . ARG A 1 291 ? -11.406 13.081 0.361 1.00 38.06 291 ARG A CA 1
ATOM 2272 C C . ARG A 1 291 ? -12.731 13.411 -0.320 1.00 38.06 291 ARG A C 1
ATOM 2274 O O . ARG A 1 291 ? -13.077 14.586 -0.444 1.00 38.06 291 ARG A O 1
ATOM 2281 N N . GLU A 1 292 ? -13.480 12.391 -0.716 1.00 29.06 292 GLU A N 1
ATOM 2282 C CA . GLU A 1 292 ? -14.920 12.513 -0.757 1.00 29.06 292 GLU A CA 1
ATOM 2283 C C . GLU A 1 292 ? -15.309 13.036 0.620 1.00 29.06 292 GLU A C 1
ATOM 2285 O O . GLU A 1 292 ? -14.909 12.520 1.670 1.00 29.06 292 GLU A O 1
ATOM 2290 N N . THR A 1 293 ? -15.980 14.174 0.611 1.00 37.38 293 THR A N 1
ATOM 2291 C CA . THR A 1 293 ? -16.713 14.695 1.745 1.00 37.38 293 THR A CA 1
ATOM 2292 C C . THR A 1 293 ? -17.634 13.575 2.200 1.00 37.38 293 THR A C 1
ATOM 2294 O O . THR A 1 293 ? -18.712 13.414 1.642 1.00 37.38 293 THR A O 1
ATOM 2297 N N . ILE A 1 294 ? -17.168 12.762 3.161 1.00 47.56 294 ILE A N 1
ATOM 2298 C CA . ILE A 1 294 ? -17.914 11.638 3.725 1.00 47.56 294 ILE A CA 1
ATOM 2299 C C . ILE A 1 294 ? -19.275 12.201 4.101 1.00 47.56 294 ILE A C 1
ATOM 2301 O O . ILE A 1 294 ? -19.404 12.961 5.067 1.00 47.56 294 ILE A O 1
ATOM 2305 N N . LYS A 1 295 ? -20.281 11.898 3.283 1.00 55.69 295 LYS A N 1
ATOM 2306 C CA . LYS A 1 295 ? -21.656 12.243 3.582 1.00 55.69 295 LYS A CA 1
ATOM 2307 C C . LYS A 1 295 ? -21.990 11.337 4.750 1.00 55.69 295 LYS A C 1
ATOM 2309 O O . LYS A 1 295 ? -22.075 10.124 4.591 1.00 55.69 295 LYS A O 1
ATOM 2314 N N . ILE A 1 296 ? -22.005 11.921 5.945 1.00 68.81 296 ILE A N 1
ATOM 2315 C CA . ILE A 1 296 ? -22.198 11.177 7.186 1.00 68.81 296 ILE A CA 1
ATOM 2316 C C . ILE A 1 296 ? -23.522 10.433 7.048 1.00 68.81 296 ILE A C 1
ATOM 2318 O O . ILE A 1 296 ? -24.561 11.070 6.874 1.00 68.81 296 ILE A O 1
ATOM 2322 N N . ASP A 1 297 ? -23.472 9.102 7.094 1.00 81.88 297 ASP A N 1
ATOM 2323 C CA . ASP A 1 297 ? -24.674 8.281 7.038 1.00 81.88 297 ASP A CA 1
ATOM 2324 C C . ASP A 1 297 ? -25.620 8.702 8.173 1.00 81.88 297 ASP A C 1
ATOM 2326 O O . ASP A 1 297 ? -25.201 8.864 9.325 1.00 81.88 297 ASP A O 1
ATOM 2330 N N . ASN A 1 298 ? -26.899 8.900 7.851 1.00 85.38 298 ASN A N 1
ATOM 2331 C CA . ASN A 1 298 ? -27.909 9.309 8.821 1.00 85.38 298 ASN A CA 1
ATOM 2332 C C . ASN A 1 298 ? -28.009 8.299 9.971 1.00 85.38 298 ASN A C 1
ATOM 2334 O O . ASN A 1 298 ? -28.231 8.705 11.113 1.00 85.38 298 ASN A O 1
ATOM 2338 N N . THR A 1 299 ? -27.794 7.005 9.702 1.00 89.88 299 THR A N 1
ATOM 2339 C CA . THR A 1 299 ? -27.793 5.974 10.750 1.00 89.88 299 THR A CA 1
ATOM 2340 C C . THR A 1 299 ? -26.647 6.196 11.743 1.00 89.88 299 THR A C 1
ATOM 2342 O O . THR A 1 299 ? -26.873 6.257 12.953 1.00 89.88 299 THR A O 1
ATOM 2345 N N . PHE A 1 300 ? -25.428 6.424 11.241 1.00 91.12 300 PHE A N 1
ATOM 2346 C CA . PHE A 1 300 ? -24.257 6.716 12.063 1.00 91.12 300 PHE A CA 1
ATOM 2347 C C . PHE A 1 300 ? -24.404 8.043 12.808 1.00 91.12 300 PHE A C 1
ATOM 2349 O O . PHE A 1 300 ? -24.033 8.119 13.976 1.00 91.12 300 PHE A O 1
ATOM 2356 N N . LYS A 1 301 ? -24.976 9.074 12.172 1.00 91.88 301 LYS A N 1
ATOM 2357 C CA . LYS A 1 301 ? -25.230 10.371 12.809 1.00 91.88 301 LYS A CA 1
ATOM 2358 C C . LYS A 1 301 ? -26.069 10.204 14.078 1.00 91.88 301 LYS A C 1
ATOM 2360 O O . LYS A 1 301 ? -25.649 10.658 15.139 1.00 91.88 301 LYS A O 1
ATOM 2365 N N . TRP A 1 302 ? -27.224 9.542 13.984 1.00 92.44 302 TRP A N 1
ATOM 2366 C CA . TRP A 1 302 ? -28.114 9.341 15.134 1.00 92.44 302 TRP A CA 1
ATOM 2367 C C . TRP A 1 302 ? -27.506 8.429 16.198 1.00 92.44 302 TRP A C 1
ATOM 2369 O O . TRP A 1 302 ? -27.599 8.743 17.383 1.00 92.44 302 TRP A O 1
ATOM 2379 N N . TRP A 1 303 ? -26.820 7.359 15.786 1.00 94.69 303 TRP A N 1
ATOM 2380 C CA . TRP A 1 303 ? -26.093 6.493 16.715 1.00 94.69 303 TRP A CA 1
ATOM 2381 C C . TRP A 1 303 ? -25.000 7.264 17.475 1.00 94.69 303 TRP A C 1
ATOM 2383 O O . TRP A 1 303 ? -24.911 7.160 18.695 1.00 94.69 303 TRP A O 1
ATOM 2393 N N . LEU A 1 304 ? -24.208 8.098 16.789 1.00 94.25 304 LEU A N 1
ATOM 2394 C CA . LEU A 1 304 ? -23.156 8.906 17.412 1.00 94.25 304 LEU A CA 1
ATOM 2395 C C . LEU A 1 304 ? -23.732 9.915 18.411 1.00 94.25 304 LEU A C 1
ATOM 2397 O O . LEU A 1 304 ? -23.120 10.137 19.455 1.00 94.25 304 LEU A O 1
ATOM 2401 N N . ILE A 1 305 ? -24.889 10.512 18.101 1.00 92.94 305 ILE A N 1
ATOM 2402 C CA . ILE A 1 305 ? -25.576 11.437 19.007 1.00 92.94 305 ILE A CA 1
ATOM 2403 C C . ILE A 1 305 ? -25.967 10.714 20.296 1.00 92.94 305 ILE A C 1
ATOM 2405 O O . ILE A 1 305 ? -25.518 11.126 21.362 1.00 92.94 305 ILE A O 1
ATOM 2409 N N . GLY A 1 306 ? -26.697 9.598 20.201 1.00 92.69 306 GLY A N 1
ATOM 2410 C CA . GLY A 1 306 ? -27.089 8.820 21.381 1.00 92.69 306 GLY A CA 1
ATOM 2411 C C . GLY A 1 306 ? -25.884 8.308 22.177 1.00 92.69 306 GLY A C 1
ATOM 2412 O O . GLY A 1 306 ? -25.860 8.386 23.402 1.00 92.69 306 GLY A O 1
ATOM 2413 N N . PHE A 1 307 ? -24.829 7.859 21.494 1.00 94.44 307 PHE A N 1
ATOM 2414 C CA . PHE A 1 307 ? -23.615 7.376 22.155 1.00 94.44 307 PHE A CA 1
ATOM 2415 C C . PHE A 1 307 ? -22.857 8.482 22.898 1.00 94.44 307 PHE A C 1
ATOM 2417 O O . PHE A 1 307 ? -22.386 8.277 24.017 1.00 94.44 307 PHE A O 1
ATOM 2424 N N . ALA A 1 308 ? -22.755 9.674 22.306 1.00 93.25 308 ALA A N 1
ATOM 2425 C CA . ALA A 1 308 ? -22.135 10.825 22.954 1.00 93.25 308 ALA A CA 1
ATOM 2426 C C . ALA A 1 308 ? -22.989 11.389 24.101 1.00 93.25 308 ALA A C 1
ATOM 2428 O O . ALA A 1 308 ? -22.439 12.000 25.018 1.00 93.25 308 ALA A O 1
ATOM 2429 N N . GLU A 1 309 ? -24.305 11.180 24.083 1.00 90.56 309 GLU A N 1
ATOM 2430 C CA . GLU A 1 309 ? -25.157 11.557 25.208 1.00 90.56 309 GLU A CA 1
ATOM 2431 C C . GLU A 1 309 ? -24.979 10.662 26.433 1.00 90.56 309 GLU A C 1
ATOM 2433 O O . GLU A 1 309 ? -25.062 11.169 27.547 1.00 90.56 309 GLU A O 1
ATOM 2438 N N . GLY A 1 310 ? -24.632 9.388 26.244 1.00 89.00 310 GLY A N 1
ATOM 2439 C CA . GLY A 1 310 ? -24.185 8.534 27.345 1.00 89.00 310 GLY A CA 1
ATOM 2440 C C . GLY A 1 310 ? -22.741 8.836 27.765 1.00 89.00 310 GLY A C 1
ATOM 2441 O O . GLY A 1 310 ? -22.478 9.413 28.819 1.00 89.00 310 GLY A O 1
ATOM 2442 N N . ASP A 1 311 ? -21.776 8.513 26.897 1.00 89.19 311 ASP A N 1
ATOM 2443 C CA . ASP A 1 311 ? -20.343 8.461 27.250 1.00 89.19 311 ASP A CA 1
ATOM 2444 C C . ASP A 1 311 ? -19.498 9.633 26.704 1.00 89.19 311 ASP A C 1
ATOM 2446 O O . ASP A 1 311 ? -18.276 9.695 26.894 1.00 89.19 311 ASP A O 1
ATOM 2450 N N . GLY A 1 312 ? -20.112 10.579 25.993 1.00 91.81 312 GLY A N 1
ATOM 2451 C CA . GLY A 1 312 ? -19.420 11.733 25.419 1.00 91.81 312 GLY A CA 1
ATOM 2452 C C . GLY A 1 312 ? -19.190 12.866 26.416 1.00 91.81 312 GLY A C 1
ATOM 2453 O O . GLY A 1 312 ? -19.875 13.012 27.426 1.00 91.81 312 GLY A O 1
ATOM 2454 N N . TYR A 1 313 ? -18.208 13.716 26.132 1.00 92.12 313 TYR A N 1
ATOM 2455 C CA . TYR A 1 313 ? -17.903 14.898 26.932 1.00 92.12 313 TYR A CA 1
ATOM 2456 C C . TYR A 1 313 ? -17.573 16.088 26.036 1.00 92.12 313 TYR A C 1
ATOM 2458 O O . TYR A 1 313 ? -16.698 16.010 25.167 1.00 92.12 313 TYR A O 1
ATOM 2466 N N . PHE A 1 314 ? -18.221 17.212 26.336 1.00 93.25 314 PHE A N 1
ATOM 2467 C CA . PHE A 1 314 ? -17.929 18.529 25.783 1.00 93.25 314 PHE A CA 1
ATOM 2468 C C . PHE A 1 314 ? -17.340 19.407 26.884 1.00 93.25 314 PHE A C 1
ATOM 2470 O O . PHE A 1 314 ? -17.844 19.444 28.005 1.00 93.25 314 PHE A O 1
ATOM 2477 N N . GLY A 1 315 ? -16.244 20.100 26.604 1.00 91.31 315 GLY A N 1
ATOM 2478 C CA . GLY A 1 315 ? -15.721 21.071 27.556 1.00 91.31 315 GLY A CA 1
ATOM 2479 C C . GLY A 1 315 ? -14.283 21.462 27.293 1.00 91.31 315 GLY A C 1
ATOM 2480 O O . GLY A 1 315 ? -13.674 21.085 26.288 1.00 91.31 315 GLY A O 1
ATOM 2481 N N . VAL A 1 316 ? -13.736 22.210 28.242 1.00 87.69 316 VAL A N 1
ATOM 2482 C CA . VAL A 1 316 ? -12.350 22.666 28.221 1.00 87.69 316 VAL A CA 1
ATOM 2483 C C . VAL A 1 316 ? -11.490 21.683 29.024 1.00 87.69 316 VAL A C 1
ATOM 2485 O O . VAL A 1 316 ? -11.841 21.277 30.130 1.00 87.69 316 VAL A O 1
ATOM 2488 N N . ASP A 1 317 ? -10.391 21.225 28.430 1.00 83.31 317 ASP A N 1
ATOM 2489 C CA . ASP A 1 317 ? -9.385 20.382 29.084 1.00 83.31 317 ASP A CA 1
ATOM 2490 C C . ASP A 1 317 ? -8.601 21.204 30.124 1.00 83.31 317 ASP A C 1
ATOM 2492 O O . ASP A 1 317 ? -8.536 22.427 30.023 1.00 83.31 317 ASP A O 1
ATOM 2496 N N . LYS A 1 318 ? -7.909 20.554 31.070 1.00 79.75 318 LYS A N 1
ATOM 2497 C CA . LYS A 1 318 ? -7.137 21.240 32.135 1.00 79.75 318 LYS A CA 1
ATOM 2498 C C . LYS A 1 318 ? -6.110 22.254 31.605 1.00 79.75 318 LYS A C 1
ATOM 2500 O O . LYS A 1 318 ? -5.693 23.148 32.324 1.00 79.75 318 LYS A O 1
ATOM 2505 N N . LYS A 1 319 ? -5.691 22.096 30.346 1.00 79.44 319 LYS A N 1
ATOM 2506 C CA . LYS A 1 319 ? -4.738 22.963 29.637 1.00 79.44 319 LYS A CA 1
ATOM 2507 C C . LYS A 1 319 ? -5.396 24.117 28.853 1.00 79.44 319 LYS A C 1
ATOM 2509 O O . LYS A 1 319 ? -4.719 24.752 28.057 1.00 79.44 319 LYS A O 1
ATOM 2514 N N . GLY A 1 320 ? -6.706 24.342 28.983 1.00 80.94 320 GLY A N 1
ATOM 2515 C CA . GLY A 1 320 ? -7.414 25.432 28.288 1.00 80.94 320 GLY A CA 1
ATOM 2516 C C . GLY A 1 320 ? -7.811 25.140 26.829 1.00 80.94 320 GLY A C 1
ATOM 2517 O O . GLY A 1 320 ? -8.216 26.040 26.085 1.00 80.94 320 GLY A O 1
ATOM 2518 N N . TYR A 1 321 ? -7.699 23.890 26.368 1.00 85.44 321 TYR A N 1
ATOM 2519 C CA . TYR A 1 321 ? -8.142 23.501 25.022 1.00 85.44 321 TYR A CA 1
ATOM 2520 C C . TYR A 1 321 ? -9.603 23.060 25.033 1.00 85.44 321 TYR A C 1
ATOM 2522 O O . TYR A 1 321 ? -9.972 22.204 25.828 1.00 85.44 321 TYR A O 1
ATOM 2530 N N . LEU A 1 322 ? -10.409 23.583 24.108 1.00 91.31 322 LEU A N 1
ATOM 2531 C CA . LEU A 1 322 ? -11.746 23.062 23.828 1.00 91.31 322 LEU A CA 1
ATOM 2532 C C . LEU A 1 322 ? -11.622 21.673 23.218 1.00 91.31 322 LEU A C 1
ATOM 2534 O O . LEU A 1 322 ? -10.875 21.475 22.257 1.00 91.31 322 LEU A O 1
ATOM 2538 N N . THR A 1 323 ? -12.333 20.709 23.791 1.00 92.38 323 THR A N 1
ATOM 2539 C CA . THR A 1 323 ? -12.283 19.327 23.330 1.00 92.38 323 THR A CA 1
ATOM 2540 C C . THR A 1 323 ? -13.660 18.687 23.350 1.00 92.38 323 THR A C 1
ATOM 2542 O O . THR A 1 323 ? -14.348 18.725 24.371 1.00 92.38 323 THR A O 1
ATOM 2545 N N . PHE A 1 324 ? -14.003 18.015 22.256 1.00 94.56 324 PHE A N 1
ATOM 2546 C CA . PHE A 1 324 ? -14.964 16.919 22.290 1.00 94.56 324 PHE A CA 1
ATOM 2547 C C . PHE A 1 324 ? -14.186 15.626 22.524 1.00 94.56 324 PHE A C 1
ATOM 2549 O O . PHE A 1 324 ? -13.200 15.368 21.819 1.00 94.56 324 PHE A O 1
ATOM 2556 N N . LYS A 1 325 ? -14.580 14.838 23.526 1.00 93.19 325 LYS A N 1
ATOM 2557 C CA . LYS A 1 325 ? -13.930 13.562 23.837 1.00 93.19 325 LYS A CA 1
ATOM 2558 C C . LYS A 1 325 ? -14.949 12.466 24.133 1.00 93.19 325 LYS A C 1
ATOM 2560 O O . LYS A 1 325 ? -15.968 12.724 24.759 1.00 93.19 325 LYS A O 1
ATOM 2565 N N . VAL A 1 326 ? -14.621 11.244 23.731 1.00 93.44 326 VAL A N 1
ATOM 2566 C CA . VAL A 1 326 ? -15.338 10.022 24.115 1.00 93.44 326 VAL A CA 1
ATOM 2567 C C . VAL A 1 326 ? -14.309 9.052 24.671 1.00 93.44 326 VAL A C 1
ATOM 2569 O O . VAL A 1 326 ? -13.285 8.809 24.028 1.00 93.44 326 VAL A O 1
ATOM 2572 N N . THR A 1 327 ? -14.540 8.535 25.872 1.00 91.00 327 THR A N 1
ATOM 2573 C CA . THR A 1 327 ? -13.603 7.653 26.579 1.00 91.00 327 THR A CA 1
ATOM 2574 C C . THR A 1 327 ? -14.174 6.252 26.678 1.00 91.00 327 THR A C 1
ATOM 2576 O O . THR A 1 327 ? -15.302 6.093 27.124 1.00 91.00 327 THR A O 1
ATOM 2579 N N . GLN A 1 328 ? -13.389 5.246 26.301 1.00 91.06 328 GLN A N 1
ATOM 2580 C CA . GLN A 1 328 ? -13.775 3.840 26.402 1.00 91.06 328 GLN A CA 1
ATOM 2581 C C . GLN A 1 328 ? -12.646 2.983 26.972 1.00 91.06 328 GLN A C 1
ATOM 2583 O O . GLN A 1 328 ? -11.465 3.340 26.924 1.00 91.06 328 GLN A O 1
ATOM 2588 N N . SER A 1 329 ? -13.014 1.830 27.524 1.00 87.88 329 SER A N 1
ATOM 2589 C CA . SER A 1 329 ? -12.052 0.831 28.002 1.00 87.88 329 SER A CA 1
ATOM 2590 C C . SER A 1 329 ? -11.200 0.266 26.855 1.00 87.88 329 SER A C 1
ATOM 2592 O O . SER A 1 329 ? -11.607 0.282 25.694 1.00 87.88 329 SER A O 1
ATOM 2594 N N . THR A 1 330 ? -10.001 -0.251 27.145 1.00 85.19 330 THR A N 1
ATOM 2595 C CA . THR A 1 330 ? -9.107 -0.834 26.125 1.00 85.19 330 THR A CA 1
ATOM 2596 C C . THR A 1 330 ? -9.750 -1.975 25.348 1.00 85.19 330 THR A C 1
ATOM 2598 O O . THR A 1 330 ? -9.441 -2.135 24.172 1.00 85.19 330 THR A O 1
ATOM 2601 N N . THR A 1 331 ? -10.649 -2.738 25.977 1.00 83.31 331 THR A N 1
ATOM 2602 C CA . THR A 1 331 ? -11.390 -3.825 25.319 1.00 83.31 331 THR A CA 1
ATOM 2603 C C . THR A 1 331 ? -12.326 -3.307 24.226 1.00 83.31 331 THR A C 1
ATOM 2605 O O . THR A 1 331 ? -12.525 -3.993 23.234 1.00 83.31 331 THR A O 1
ATOM 2608 N N . ASP A 1 332 ? -12.835 -2.078 24.367 1.00 84.31 332 ASP A N 1
ATOM 2609 C CA . ASP A 1 332 ? -13.778 -1.428 23.441 1.00 84.31 332 ASP A CA 1
ATOM 2610 C C . ASP A 1 332 ? -13.121 -0.378 22.537 1.00 84.31 332 ASP A C 1
ATOM 2612 O O . ASP A 1 332 ? -13.795 0.425 21.889 1.00 84.31 332 ASP A O 1
ATOM 2616 N N . CYS A 1 333 ? -11.787 -0.363 22.457 1.00 86.38 333 CYS A N 1
ATOM 2617 C CA . CYS A 1 333 ? -11.055 0.650 21.695 1.00 86.38 333 CYS A CA 1
ATOM 2618 C C . CYS A 1 333 ? -11.435 0.665 20.197 1.00 86.38 333 CYS A C 1
ATOM 2620 O O . CYS A 1 333 ? -11.371 1.707 19.543 1.00 86.38 333 CYS A O 1
ATOM 2622 N N . GLN A 1 334 ? -11.908 -0.468 19.667 1.00 89.31 334 GLN A N 1
ATOM 2623 C CA . GLN A 1 334 ? -12.387 -0.610 18.288 1.00 89.31 334 GLN A CA 1
ATOM 2624 C C . GLN A 1 334 ? -13.481 0.410 17.933 1.00 89.31 334 GLN A C 1
ATOM 2626 O O . GLN A 1 334 ? -13.467 0.959 16.832 1.00 89.31 334 GLN A O 1
ATOM 2631 N N . VAL A 1 335 ? -14.368 0.746 18.875 1.00 91.12 335 VAL A N 1
ATOM 2632 C CA . VAL A 1 335 ? -15.455 1.716 18.658 1.00 91.12 335 VAL A CA 1
ATOM 2633 C C . VAL A 1 335 ? -14.912 3.126 18.444 1.00 91.12 335 VAL A C 1
ATOM 2635 O O . VAL A 1 335 ? -15.402 3.869 17.598 1.00 91.12 335 VAL A O 1
ATOM 2638 N N . LEU A 1 336 ? -13.841 3.493 19.150 1.00 92.06 336 LEU A N 1
ATOM 2639 C CA . LEU A 1 336 ? -13.198 4.797 18.984 1.00 92.06 336 LEU A CA 1
ATOM 2640 C C . LEU A 1 336 ? -12.546 4.924 17.601 1.00 92.06 336 LEU A C 1
ATOM 2642 O O . LEU A 1 336 ? -12.619 5.981 16.970 1.00 92.06 336 LEU A O 1
ATOM 2646 N N . PHE A 1 337 ? -11.940 3.842 17.104 1.00 89.00 337 PHE A N 1
ATOM 2647 C CA . PHE A 1 337 ? -11.418 3.791 15.738 1.00 89.00 337 PHE A CA 1
ATOM 2648 C C . PHE A 1 337 ? -12.535 3.793 14.691 1.00 89.00 337 PHE A C 1
ATOM 2650 O O . PHE A 1 337 ? -12.385 4.452 13.663 1.00 89.00 337 PHE A O 1
ATOM 2657 N N . PHE A 1 338 ? -13.667 3.139 14.964 1.00 89.44 338 PHE A N 1
ATOM 2658 C CA . PHE A 1 338 ? -14.858 3.193 14.117 1.00 89.44 338 PHE A CA 1
ATOM 2659 C C . PHE A 1 338 ? -15.419 4.618 14.007 1.00 89.44 338 PHE A C 1
ATOM 2661 O O . PHE A 1 338 ? -15.683 5.085 12.899 1.00 89.44 338 PHE A O 1
ATOM 2668 N N . ILE A 1 339 ? -15.508 5.353 15.121 1.00 91.12 339 ILE A N 1
ATOM 2669 C CA . ILE A 1 339 ? -15.913 6.769 15.135 1.00 91.12 339 ILE A CA 1
ATOM 2670 C C . ILE A 1 339 ? -14.926 7.618 14.329 1.00 91.12 339 ILE A C 1
ATOM 2672 O O . ILE A 1 339 ? -15.339 8.398 13.473 1.00 91.12 339 ILE A O 1
ATOM 2676 N N . LYS A 1 340 ? -13.616 7.434 14.547 1.00 90.38 340 LYS A N 1
ATOM 2677 C CA . LYS A 1 340 ? -12.573 8.146 13.792 1.00 90.38 340 LYS A CA 1
ATOM 2678 C C . LYS A 1 340 ? -12.680 7.882 12.287 1.00 90.38 340 LYS A C 1
ATOM 2680 O O . LYS A 1 340 ? -12.570 8.823 11.505 1.00 90.38 340 LYS A O 1
ATOM 2685 N N . LYS A 1 341 ? -12.893 6.624 11.887 1.00 87.19 341 LYS A N 1
ATOM 2686 C CA . LYS A 1 341 ? -13.054 6.224 10.482 1.00 87.19 341 LYS A CA 1
ATOM 2687 C C . LYS A 1 341 ? -14.301 6.862 9.866 1.00 87.19 341 LYS A C 1
ATOM 2689 O O . LYS A 1 341 ? -14.210 7.420 8.783 1.00 87.19 341 LYS A O 1
ATOM 2694 N N . SER A 1 342 ? -15.424 6.828 10.580 1.00 86.44 342 SER A N 1
ATOM 2695 C CA . SER A 1 342 ? -16.718 7.323 10.091 1.00 86.44 342 SER A CA 1
ATOM 2696 C C . SER A 1 342 ? -16.782 8.851 10.001 1.00 86.44 342 SER A C 1
ATOM 2698 O O . SER A 1 342 ? -17.400 9.388 9.090 1.00 86.44 342 SER A O 1
ATOM 2700 N N . LEU A 1 343 ? -16.118 9.571 10.914 1.00 86.56 343 LEU A N 1
ATOM 2701 C CA . LEU A 1 343 ? -16.023 11.035 10.865 1.00 86.56 343 LEU A CA 1
ATOM 2702 C C . LEU A 1 343 ? -14.928 11.533 9.907 1.00 86.56 343 LEU A C 1
ATOM 2704 O O . LEU A 1 343 ? -15.007 12.655 9.412 1.00 86.56 343 LEU A O 1
ATOM 2708 N N . GLY A 1 344 ? -13.878 10.740 9.671 1.00 83.44 344 GLY A N 1
ATOM 2709 C CA . GLY A 1 344 ? -12.725 11.123 8.846 1.00 83.44 344 GLY A CA 1
ATOM 2710 C C . GLY A 1 344 ? -11.763 12.122 9.509 1.00 83.44 344 GLY A C 1
ATOM 2711 O O . GLY A 1 344 ? -10.819 12.594 8.873 1.00 83.44 344 GLY A O 1
ATOM 2712 N N . PHE A 1 345 ? -11.976 12.462 10.785 1.00 87.81 345 PHE A N 1
ATOM 2713 C CA . PHE A 1 345 ? -11.122 13.360 11.569 1.00 87.81 345 PHE A CA 1
ATOM 2714 C C . PHE A 1 345 ? -11.083 12.973 13.057 1.00 87.81 345 PHE A C 1
ATOM 2716 O O . PHE A 1 345 ? -11.814 12.096 13.519 1.00 87.81 345 PHE A O 1
ATOM 2723 N N . GLY A 1 346 ? -10.211 13.639 13.821 1.00 86.94 346 GLY A N 1
ATOM 2724 C CA . GLY A 1 346 ? -9.986 13.383 15.246 1.00 86.94 346 GLY A CA 1
ATOM 2725 C C . GLY A 1 346 ? -8.868 12.375 15.525 1.00 86.94 346 GLY A C 1
ATOM 2726 O O . GLY A 1 346 ? -8.308 11.740 14.629 1.00 86.94 346 GLY A O 1
ATOM 2727 N N . SER A 1 347 ? -8.514 12.249 16.801 1.00 87.81 347 SER A N 1
ATOM 2728 C CA . SER A 1 347 ? -7.388 11.434 17.271 1.00 87.81 347 SER A CA 1
ATOM 2729 C C . SER A 1 347 ? -7.847 10.414 18.307 1.00 87.81 347 SER A C 1
ATOM 2731 O O . SER A 1 347 ? -8.666 10.737 19.161 1.00 87.81 347 SER A O 1
ATOM 2733 N N . VAL A 1 348 ? -7.320 9.188 18.242 1.00 90.38 348 VAL A N 1
ATOM 2734 C CA . VAL A 1 348 ? -7.504 8.168 19.286 1.00 90.38 348 VAL A CA 1
ATOM 2735 C C . VAL A 1 348 ? -6.180 8.034 20.024 1.00 90.38 348 VAL A C 1
ATOM 2737 O O . VAL A 1 348 ? -5.143 7.849 19.392 1.00 90.38 348 VAL A O 1
ATOM 2740 N N . SER A 1 349 ? -6.203 8.181 21.346 1.00 87.00 349 SER A N 1
ATOM 2741 C CA . SER A 1 349 ? -5.009 8.132 22.197 1.00 87.00 349 SER A CA 1
ATOM 2742 C C . SER A 1 349 ? -5.274 7.329 23.465 1.00 87.00 349 SER A C 1
ATOM 2744 O O . SER A 1 349 ? -6.406 7.274 23.946 1.00 87.00 349 SER A O 1
ATOM 2746 N N . LEU A 1 350 ? -4.230 6.718 24.022 1.00 85.88 350 LEU A N 1
ATOM 2747 C CA . LEU A 1 350 ? -4.293 6.100 25.343 1.00 85.88 350 LEU A CA 1
ATOM 2748 C C . LEU A 1 350 ? -4.356 7.208 26.407 1.00 85.88 350 LEU A C 1
ATOM 2750 O O . LEU A 1 350 ? -3.497 8.089 26.427 1.00 85.88 350 LEU A O 1
ATOM 2754 N N . GLN A 1 351 ? -5.365 7.181 27.280 1.00 78.88 351 GLN A N 1
ATOM 2755 C CA . GLN A 1 351 ? -5.530 8.201 28.319 1.00 78.88 351 GLN A CA 1
ATOM 2756 C C . GLN A 1 351 ? -4.646 7.912 29.539 1.00 78.88 351 GLN A C 1
ATOM 2758 O O . GLN A 1 351 ? -3.978 8.812 30.041 1.00 78.88 351 GLN A O 1
ATOM 2763 N N . SER A 1 352 ? -4.627 6.664 30.012 1.00 71.44 352 SER A N 1
ATOM 2764 C CA . SER A 1 352 ? -3.759 6.221 31.105 1.00 71.44 352 SER A CA 1
ATOM 2765 C C . SER A 1 352 ? -3.480 4.723 30.990 1.00 71.44 352 SER A C 1
ATOM 2767 O O . SER A 1 352 ? -4.382 3.924 30.731 1.00 71.44 352 SER A O 1
ATOM 2769 N N . LYS A 1 353 ? -2.211 4.338 31.194 1.00 64.19 353 LYS A N 1
ATOM 2770 C CA . LYS A 1 353 ? -1.782 2.928 31.221 1.00 64.19 353 LYS A CA 1
ATOM 2771 C C . LYS A 1 353 ? -2.376 2.173 32.416 1.00 64.19 353 LYS A C 1
ATOM 2773 O O . LYS A 1 353 ? -2.642 0.984 32.295 1.00 64.19 353 LYS A O 1
ATOM 2778 N N . SER A 1 354 ? -2.618 2.872 33.529 1.00 64.88 354 SER A N 1
ATOM 2779 C CA . SER A 1 354 ? -3.156 2.288 34.765 1.00 64.88 354 SER A CA 1
ATOM 2780 C C . SER A 1 354 ? -4.649 1.966 34.646 1.00 64.88 354 SER A C 1
ATOM 2782 O O . SER A 1 354 ? -5.064 0.845 34.924 1.00 64.88 354 SER A O 1
ATOM 2784 N N . SER A 1 355 ? -5.457 2.900 34.127 1.00 69.56 355 SER A N 1
ATOM 2785 C CA . SER A 1 355 ? -6.909 2.704 33.998 1.00 69.56 355 SER A CA 1
ATOM 2786 C C . SER A 1 355 ? -7.322 1.885 32.775 1.00 69.56 355 SER A C 1
ATOM 2788 O O . SER A 1 355 ? -8.507 1.610 32.617 1.00 69.56 355 SER A O 1
ATOM 2790 N N . LYS A 1 356 ? -6.378 1.512 31.894 1.00 83.12 356 LYS A N 1
ATOM 2791 C CA . LYS A 1 356 ? -6.653 0.783 30.646 1.00 83.12 356 LYS A CA 1
ATOM 2792 C C . LYS A 1 356 ? -7.786 1.441 29.839 1.00 83.12 356 LYS A C 1
ATOM 2794 O O . LYS A 1 356 ? -8.722 0.778 29.398 1.00 83.12 356 LYS A O 1
ATOM 2799 N N . THR A 1 357 ? -7.698 2.756 29.627 1.00 88.56 357 THR A N 1
ATOM 2800 C CA . THR A 1 357 ? -8.684 3.522 28.845 1.00 88.56 357 THR A CA 1
ATOM 2801 C C . THR A 1 357 ? -8.058 4.217 27.639 1.00 88.56 357 THR A C 1
ATOM 2803 O O . THR A 1 357 ? -6.936 4.732 27.684 1.00 88.56 357 THR A O 1
ATOM 2806 N N . HIS A 1 358 ? -8.817 4.250 26.549 1.00 90.12 358 HIS A N 1
ATOM 2807 C CA . HIS A 1 358 ? -8.536 5.028 25.351 1.00 90.12 358 HIS A CA 1
ATOM 2808 C C . HIS A 1 358 ? -9.564 6.147 25.211 1.00 90.12 358 HIS A C 1
ATOM 2810 O O . HIS A 1 358 ? -10.684 6.057 25.711 1.00 90.12 358 HIS A O 1
ATOM 2816 N N . GLN A 1 359 ? -9.183 7.211 24.518 1.00 91.12 359 GLN A N 1
ATOM 2817 C CA . GLN A 1 359 ? -10.064 8.335 24.242 1.00 91.12 359 GLN A CA 1
ATOM 2818 C C . GLN A 1 359 ? -9.991 8.719 22.768 1.00 91.12 359 GLN A C 1
ATOM 2820 O O . GLN A 1 359 ? -8.899 8.865 22.210 1.00 91.12 359 GLN A O 1
ATOM 2825 N N . TYR A 1 360 ? -11.153 8.924 22.159 1.00 94.06 360 TYR A N 1
ATOM 2826 C CA . TYR A 1 360 ? -11.289 9.700 20.935 1.00 94.06 360 TYR A CA 1
ATOM 2827 C C . TYR A 1 360 ? -11.379 11.179 21.312 1.00 94.06 360 TYR A C 1
ATOM 2829 O O . TYR A 1 360 ? -12.093 11.528 22.250 1.00 94.06 360 TYR A O 1
ATOM 2837 N N . ARG A 1 361 ? -10.639 12.049 20.623 1.00 93.06 361 ARG A N 1
ATOM 2838 C CA . ARG A 1 361 ? -10.569 13.481 20.922 1.00 93.06 361 ARG A CA 1
ATOM 2839 C C . ARG A 1 361 ? -10.480 14.323 19.655 1.00 93.06 361 ARG A C 1
ATOM 2841 O O . ARG A 1 361 ? -9.651 14.053 18.780 1.00 93.06 361 ARG A O 1
ATOM 2848 N N . VAL A 1 362 ? -11.260 15.402 19.623 1.00 93.19 362 VAL A N 1
ATOM 2849 C CA . VAL A 1 362 ? -11.226 16.455 18.598 1.00 93.19 362 VAL A CA 1
ATOM 2850 C C . VAL A 1 362 ? -10.850 17.784 19.255 1.00 93.19 362 VAL A C 1
ATOM 2852 O O . VAL A 1 362 ? -11.399 18.122 20.303 1.00 93.19 362 VAL A O 1
ATOM 2855 N N . ARG A 1 363 ? -9.891 18.511 18.664 1.00 89.31 363 ARG A N 1
ATOM 2856 C CA . ARG A 1 363 ? -9.381 19.804 19.170 1.00 89.31 363 ARG A CA 1
ATOM 2857 C C . ARG A 1 363 ? -9.335 20.914 18.121 1.00 89.31 363 ARG A C 1
ATOM 2859 O O . ARG A 1 363 ? -9.404 22.083 18.481 1.00 89.31 363 ARG A O 1
ATOM 2866 N N . ASP A 1 364 ? -9.174 20.562 16.849 1.00 88.62 364 ASP A N 1
ATOM 2867 C CA . ASP A 1 364 ? -8.961 21.549 15.788 1.00 88.62 364 ASP A CA 1
ATOM 2868 C C . ASP A 1 364 ? -10.227 22.373 15.548 1.00 88.62 364 ASP A C 1
ATOM 2870 O O . ASP A 1 364 ? -11.312 21.798 15.446 1.00 88.62 364 ASP A O 1
ATOM 2874 N N . LYS A 1 365 ? -10.091 23.694 15.369 1.00 87.44 365 LYS A N 1
ATOM 2875 C CA . LYS A 1 365 ? -11.217 24.623 15.148 1.00 87.44 365 LYS A CA 1
ATOM 2876 C C . LYS A 1 365 ? -12.185 24.117 14.070 1.00 87.44 365 LYS A C 1
ATOM 2878 O O . LYS A 1 365 ? -13.372 23.960 14.332 1.00 87.44 365 LYS A O 1
ATOM 2883 N N . ASN A 1 366 ? -11.668 23.785 12.885 1.00 89.31 366 ASN A N 1
ATOM 2884 C CA . ASN A 1 366 ? -12.487 23.342 11.748 1.00 89.31 366 ASN A CA 1
ATOM 2885 C C . ASN A 1 366 ? -13.225 22.025 12.030 1.00 89.31 366 ASN A C 1
ATOM 2887 O O . ASN A 1 366 ? -14.357 21.835 11.593 1.00 89.31 366 ASN A O 1
ATOM 2891 N N . ASN A 1 367 ? -12.593 21.116 12.774 1.00 90.81 367 ASN A N 1
ATOM 2892 C CA . ASN A 1 367 ? -13.198 19.840 13.142 1.00 90.81 367 ASN A CA 1
ATOM 2893 C C . ASN A 1 367 ? -14.233 20.017 14.263 1.00 90.81 367 ASN A C 1
ATOM 2895 O O . ASN A 1 367 ? -15.260 19.346 14.254 1.00 90.81 367 ASN A O 1
ATOM 2899 N N . LEU A 1 368 ? -14.010 20.954 15.190 1.00 91.50 368 LEU A N 1
ATOM 2900 C CA . LEU A 1 368 ? -14.986 21.317 16.217 1.00 91.50 368 LEU A CA 1
ATOM 2901 C C . LEU A 1 368 ? -16.241 21.960 15.616 1.00 91.50 368 LEU A C 1
ATOM 2903 O O . LEU A 1 368 ? -17.331 21.610 16.046 1.00 91.50 368 LEU A O 1
ATOM 2907 N N . ILE A 1 369 ? -16.121 22.798 14.580 1.00 90.75 369 ILE A N 1
ATOM 2908 C CA . ILE A 1 369 ? -17.290 23.340 13.857 1.00 90.75 369 ILE A CA 1
ATOM 2909 C C . ILE A 1 369 ? -18.131 22.204 13.256 1.00 90.75 369 ILE A C 1
ATOM 2911 O O . ILE A 1 369 ? -19.351 22.197 13.388 1.00 90.75 369 ILE A O 1
ATOM 2915 N N . LYS A 1 370 ? -17.491 21.187 12.658 1.00 90.25 370 LYS A N 1
ATOM 2916 C CA . LYS A 1 370 ? -18.204 20.004 12.142 1.00 90.25 370 LYS A CA 1
ATOM 2917 C C . LYS A 1 370 ? -18.927 19.234 13.247 1.00 90.25 370 LYS A C 1
ATOM 2919 O O . LYS A 1 370 ? -20.054 18.806 13.037 1.00 90.25 370 LYS A O 1
ATOM 2924 N N . ILE A 1 371 ? -18.297 19.075 14.413 1.00 92.44 371 ILE A N 1
ATOM 2925 C CA . ILE A 1 371 ? -18.931 18.470 15.593 1.00 92.44 371 ILE A CA 1
ATOM 2926 C C . ILE A 1 371 ? -20.131 19.315 16.038 1.00 92.44 371 ILE A C 1
ATOM 2928 O O . ILE A 1 371 ? -21.221 18.775 16.189 1.00 92.44 371 ILE A O 1
ATOM 2932 N N . ILE A 1 372 ? -19.978 20.634 16.164 1.00 91.88 372 ILE A N 1
ATOM 2933 C CA . ILE A 1 372 ? -21.072 21.540 16.535 1.00 91.88 372 ILE A CA 1
ATOM 2934 C C . ILE A 1 372 ? -22.253 21.389 15.568 1.00 91.88 372 ILE A C 1
ATOM 2936 O O . ILE A 1 372 ? -23.375 21.214 16.025 1.00 91.88 372 ILE A O 1
ATOM 2940 N N . ASN A 1 373 ? -22.012 21.328 14.257 1.00 90.56 373 ASN A N 1
ATOM 2941 C CA . ASN A 1 373 ? -23.071 21.138 13.258 1.00 90.56 373 ASN A CA 1
ATOM 2942 C C . ASN A 1 373 ? -23.802 19.786 13.372 1.00 90.56 373 ASN A C 1
ATOM 2944 O O . ASN A 1 373 ? -24.949 19.669 12.945 1.00 90.56 373 ASN A O 1
ATOM 2948 N N . ILE A 1 374 ? -23.156 18.750 13.918 1.00 90.19 374 ILE A N 1
ATOM 2949 C CA . ILE A 1 374 ? -23.785 17.441 14.148 1.00 90.19 374 ILE A CA 1
ATOM 2950 C C . ILE A 1 374 ? -24.693 17.486 15.383 1.00 90.19 374 ILE A C 1
ATOM 2952 O O . ILE A 1 374 ? -25.798 16.943 15.340 1.00 90.19 374 ILE A O 1
ATOM 2956 N N . PHE A 1 375 ? -24.237 18.118 16.467 1.00 91.12 375 PHE A N 1
ATOM 2957 C CA . PHE A 1 375 ? -24.901 18.070 17.775 1.00 91.12 375 PHE A CA 1
ATOM 2958 C C . PHE A 1 375 ? -25.894 19.212 18.024 1.00 91.12 375 PHE A C 1
ATOM 2960 O O . PHE A 1 375 ? -26.899 18.997 18.701 1.00 91.12 375 PHE A O 1
ATOM 2967 N N . ASN A 1 376 ? -25.656 20.405 17.474 1.00 90.31 376 ASN A N 1
ATOM 2968 C CA . ASN A 1 376 ? -26.529 21.560 17.679 1.00 90.31 376 ASN A CA 1
ATOM 2969 C C . ASN A 1 376 ? -27.930 21.272 17.108 1.00 90.31 376 ASN A C 1
ATOM 2971 O O . ASN A 1 376 ? -28.059 20.876 15.948 1.00 90.31 376 ASN A O 1
ATOM 2975 N N . GLY A 1 377 ? -28.969 21.410 17.935 1.00 85.50 377 GLY A N 1
ATOM 2976 C CA . GLY A 1 377 ? -30.351 21.067 17.579 1.00 85.50 377 GLY A CA 1
ATOM 2977 C C . GLY A 1 377 ? -30.716 19.577 17.605 1.00 85.50 377 GLY A C 1
ATOM 2978 O O . GLY A 1 377 ? -31.857 19.259 17.287 1.00 85.50 377 GLY A O 1
ATOM 2979 N N . ASN A 1 378 ? -29.801 18.662 17.968 1.00 89.25 378 ASN A N 1
ATOM 2980 C CA . ASN A 1 378 ? -30.086 17.214 18.010 1.00 89.25 378 ASN A CA 1
ATOM 2981 C C . ASN A 1 378 ? -29.859 16.547 19.386 1.00 89.25 378 ASN A C 1
ATOM 2983 O O . ASN A 1 378 ? -30.091 15.347 19.507 1.00 89.25 378 ASN A O 1
ATOM 2987 N N . LEU A 1 379 ? -29.391 17.281 20.402 1.00 89.12 379 LEU A N 1
ATOM 2988 C CA . LEU A 1 379 ? -29.239 16.777 21.779 1.00 89.12 379 LEU A CA 1
ATOM 2989 C C . LEU A 1 379 ? -30.587 16.747 22.518 1.00 89.12 379 LEU A C 1
ATOM 2991 O O . LEU A 1 379 ? -31.423 17.621 22.300 1.00 89.12 379 LEU A O 1
ATOM 2995 N N . ILE A 1 380 ? -30.776 15.768 23.403 1.00 86.75 380 ILE A N 1
ATOM 2996 C CA . ILE A 1 380 ? -32.048 15.454 24.072 1.00 86.75 380 ILE A CA 1
ATOM 2997 C C . ILE A 1 380 ? -31.913 15.513 25.601 1.00 86.75 380 ILE A C 1
ATOM 2999 O O . ILE A 1 380 ? -32.778 16.057 26.282 1.00 86.75 380 ILE A O 1
ATOM 3003 N N . THR A 1 381 ? -30.832 14.973 26.162 1.00 86.56 381 THR A N 1
ATOM 3004 C CA . THR A 1 381 ? -30.645 14.859 27.618 1.00 86.56 381 THR A CA 1
ATOM 3005 C C . THR A 1 381 ? -30.287 16.203 28.262 1.00 86.56 381 THR A C 1
ATOM 3007 O O . THR A 1 381 ? -29.375 16.906 27.809 1.00 86.56 381 THR A O 1
ATOM 3010 N N . LYS A 1 382 ? -30.953 16.562 29.373 1.00 87.06 382 LYS A N 1
ATOM 3011 C CA . LYS A 1 382 ? -30.773 17.875 30.034 1.00 87.06 382 LYS A CA 1
ATOM 3012 C C . LYS A 1 382 ? -29.317 18.127 30.443 1.00 87.06 382 LYS A C 1
ATOM 3014 O O . LYS A 1 382 ? -28.780 19.213 30.214 1.00 87.06 382 LYS A O 1
ATOM 3019 N N . ALA A 1 383 ? -28.652 17.107 30.989 1.00 87.44 383 ALA A N 1
ATOM 3020 C CA . ALA A 1 383 ? -27.260 17.195 31.428 1.00 87.44 383 ALA A CA 1
ATOM 3021 C C . ALA A 1 383 ? -26.292 17.516 30.274 1.00 87.44 383 ALA A C 1
ATOM 3023 O O . ALA A 1 383 ? -25.402 18.359 30.422 1.00 87.44 383 ALA A O 1
ATOM 3024 N N . LYS A 1 384 ? -26.468 16.884 29.106 1.00 89.81 384 LYS A N 1
ATOM 3025 C CA . LYS A 1 384 ? -25.595 17.110 27.945 1.00 89.81 384 LYS A CA 1
ATOM 3026 C C . LYS A 1 384 ? -25.909 18.409 27.232 1.00 89.81 384 LYS A C 1
ATOM 3028 O O . LYS A 1 384 ? -24.977 19.060 26.771 1.00 89.81 384 LYS A O 1
ATOM 3033 N N . ILE A 1 385 ? -27.173 18.831 27.210 1.00 90.25 385 ILE A N 1
ATOM 3034 C CA . ILE A 1 385 ? -27.562 20.160 26.727 1.00 90.25 385 ILE A CA 1
ATOM 3035 C C . ILE A 1 385 ? -26.855 21.248 27.545 1.00 90.25 385 ILE A C 1
ATOM 3037 O O . ILE A 1 385 ? -26.216 22.121 26.961 1.00 90.25 385 ILE A O 1
ATOM 3041 N N . ALA A 1 386 ? -26.890 21.174 28.880 1.00 90.12 386 ALA A N 1
ATOM 3042 C CA . ALA A 1 386 ? -26.193 22.132 29.742 1.00 90.12 386 ALA A CA 1
ATOM 3043 C C . ALA A 1 386 ? -24.671 22.128 29.498 1.00 90.12 386 ALA A C 1
ATOM 3045 O O . ALA A 1 386 ? -24.052 23.182 29.349 1.00 90.12 386 ALA A O 1
ATOM 3046 N N . GLN A 1 387 ? -24.073 20.938 29.376 1.00 92.44 387 GLN A N 1
ATOM 3047 C CA . GLN A 1 387 ? -22.650 20.785 29.070 1.00 92.44 387 GLN A CA 1
ATOM 3048 C C . GLN A 1 387 ? -22.273 21.373 27.696 1.00 92.44 387 GLN A C 1
ATOM 3050 O O . GLN A 1 387 ? -21.212 21.981 27.544 1.00 92.44 387 GLN A O 1
ATOM 3055 N N . PHE A 1 388 ? -23.134 21.202 26.693 1.00 93.12 388 PHE A N 1
ATOM 3056 C CA . PHE A 1 388 ? -22.925 21.710 25.341 1.00 93.12 388 PHE A CA 1
ATOM 3057 C C . PHE A 1 388 ? -23.117 23.231 25.250 1.00 93.12 388 PHE A C 1
ATOM 3059 O O . PHE A 1 388 ? -22.343 23.878 24.549 1.00 93.12 388 PHE A O 1
ATOM 3066 N N . LYS A 1 389 ? -24.063 23.818 26.003 1.00 92.44 389 LYS A N 1
ATOM 3067 C CA . LYS A 1 389 ? -24.234 25.281 26.118 1.00 92.44 389 LYS A CA 1
ATOM 3068 C C . LYS A 1 389 ? -22.953 25.951 26.631 1.00 92.44 389 LYS A C 1
ATOM 3070 O O . LYS A 1 389 ? -22.397 26.803 25.944 1.00 92.44 389 LYS A O 1
ATOM 3075 N N . LEU A 1 390 ? -22.400 25.459 27.745 1.00 92.31 390 LEU A N 1
ATOM 3076 C CA . LEU A 1 390 ? -21.118 25.943 28.285 1.00 92.31 390 LEU A CA 1
ATOM 3077 C C . LEU A 1 390 ? -19.957 25.767 27.292 1.00 92.31 390 LEU A C 1
ATOM 3079 O O . LEU A 1 390 ? -19.059 26.604 27.199 1.00 92.31 390 LEU A O 1
ATOM 3083 N N . PHE A 1 391 ? -19.956 24.665 26.537 1.00 93.44 391 PHE A N 1
ATOM 3084 C CA . PHE A 1 391 ? -18.951 24.421 25.506 1.00 93.44 391 PHE A CA 1
ATOM 3085 C C . PHE A 1 391 ? -19.058 25.404 24.330 1.00 93.44 391 PHE A C 1
ATOM 3087 O O . PHE A 1 391 ? -18.022 25.860 23.844 1.00 93.44 391 PHE A O 1
ATOM 3094 N N . LEU A 1 392 ? -20.273 25.744 23.887 1.00 92.25 392 LEU A N 1
ATOM 3095 C CA . LEU A 1 392 ? -20.512 26.730 22.830 1.00 92.25 392 LEU A CA 1
ATOM 3096 C C . LEU A 1 392 ? -20.102 28.138 23.260 1.00 92.25 392 LEU A C 1
ATOM 3098 O O . LEU A 1 392 ? -19.411 28.811 22.502 1.00 92.25 392 LEU A O 1
ATOM 3102 N N . GLU A 1 393 ? -20.445 28.556 24.478 1.00 91.25 393 GLU A N 1
ATOM 3103 C CA . GLU A 1 393 ? -20.009 29.844 25.035 1.00 91.25 393 GLU A CA 1
ATOM 3104 C C . GLU A 1 393 ? -18.479 29.938 25.068 1.00 91.25 393 GLU A C 1
ATOM 3106 O O . GLU A 1 393 ? -17.887 30.892 24.562 1.00 91.25 393 GLU A O 1
ATOM 3111 N N . ALA A 1 394 ? -17.811 28.896 25.571 1.00 90.12 394 ALA A N 1
ATOM 3112 C CA . ALA A 1 394 ? -16.354 28.835 25.584 1.00 90.12 394 ALA A CA 1
ATOM 3113 C C . ALA A 1 394 ? -15.744 28.801 24.166 1.00 90.12 394 ALA A C 1
ATOM 3115 O O . ALA A 1 394 ? -14.644 29.317 23.958 1.00 90.12 394 ALA A O 1
ATOM 3116 N N . PHE A 1 395 ? -16.434 28.208 23.185 1.00 92.12 395 PHE A N 1
ATOM 3117 C CA . PHE A 1 395 ? -16.015 28.202 21.782 1.00 92.12 395 PHE A CA 1
ATOM 3118 C C . PHE A 1 395 ? -16.126 29.583 21.137 1.00 92.12 395 PHE A C 1
ATOM 3120 O O . PHE A 1 395 ? -15.150 30.047 20.541 1.00 92.12 395 PHE A O 1
ATOM 3127 N N . ASN A 1 396 ? -17.268 30.243 21.316 1.00 92.19 396 ASN A N 1
ATOM 3128 C CA . ASN A 1 396 ? -17.541 31.584 20.812 1.00 92.19 396 ASN A CA 1
ATOM 3129 C C . ASN A 1 396 ? -16.551 32.600 21.395 1.00 92.19 396 ASN A C 1
ATOM 3131 O O . ASN A 1 396 ? -15.900 33.314 20.634 1.00 92.19 396 ASN A O 1
ATOM 3135 N N . ASN A 1 397 ? -16.309 32.549 22.709 1.00 89.38 397 ASN A N 1
ATOM 3136 C CA . ASN A 1 397 ? -15.334 33.409 23.387 1.00 89.38 397 ASN A CA 1
ATOM 3137 C C . ASN A 1 397 ? -13.891 33.177 22.914 1.00 89.38 397 ASN A C 1
ATOM 3139 O O . ASN A 1 397 ? -13.089 34.104 22.885 1.00 89.38 397 ASN A O 1
ATOM 3143 N N . LYS A 1 398 ? -13.521 31.938 22.563 1.00 88.50 398 LYS A N 1
ATOM 3144 C CA . LYS A 1 398 ? -12.144 31.614 22.154 1.00 88.50 398 LYS A CA 1
ATOM 3145 C C . LYS A 1 398 ? -11.844 31.974 20.700 1.00 88.50 398 LYS A C 1
ATOM 3147 O O . LYS A 1 398 ? -10.691 32.253 20.372 1.00 88.50 398 LYS A O 1
ATOM 3152 N N . TYR A 1 399 ? -12.835 31.879 19.816 1.00 88.69 399 TYR A N 1
ATOM 3153 C CA . TYR A 1 399 ? -12.643 32.028 18.372 1.00 88.69 399 TYR A CA 1
ATOM 3154 C C . TYR A 1 399 ? -13.350 33.242 17.762 1.00 88.69 399 TYR A C 1
ATOM 3156 O O . TYR A 1 399 ? -13.274 33.381 16.538 1.00 88.69 399 TYR A O 1
ATOM 3164 N N . ASN A 1 400 ? -13.981 34.090 18.584 1.00 85.50 400 ASN A N 1
ATOM 3165 C CA . ASN A 1 400 ? -14.790 35.246 18.188 1.00 85.50 400 ASN A CA 1
ATOM 3166 C C . ASN A 1 400 ? -15.815 34.872 17.106 1.00 85.50 400 ASN A C 1
ATOM 3168 O O . ASN A 1 400 ? -15.787 35.393 15.993 1.00 85.50 400 ASN A O 1
ATOM 3172 N N . THR A 1 401 ? -16.662 33.887 17.412 1.00 85.50 401 THR A N 1
ATOM 3173 C CA . THR A 1 401 ? -17.753 33.422 16.539 1.00 85.50 401 THR A CA 1
ATOM 3174 C C . THR A 1 401 ? -19.096 33.566 17.241 1.00 85.50 401 THR A C 1
ATOM 3176 O O . THR A 1 401 ? -19.151 33.357 18.445 1.00 85.50 401 THR A O 1
ATOM 3179 N N . ASP A 1 402 ? -20.176 33.786 16.488 1.00 83.19 402 ASP A N 1
ATOM 3180 C CA . ASP A 1 402 ? -21.531 33.959 17.037 1.00 83.19 402 ASP A CA 1
ATOM 3181 C C . ASP A 1 402 ? -22.435 32.762 16.705 1.00 83.19 402 ASP A C 1
ATOM 3183 O O . ASP A 1 402 ? -23.437 32.875 15.999 1.00 83.19 402 ASP A O 1
ATOM 3187 N N . ILE A 1 403 ? -22.064 31.563 17.167 1.00 85.38 403 ILE A N 1
ATOM 3188 C CA . ILE A 1 403 ? -22.895 30.369 16.960 1.00 85.38 403 ILE A CA 1
ATOM 3189 C C . ILE A 1 403 ? -23.953 30.302 18.063 1.00 85.38 403 ILE A C 1
ATOM 3191 O O . ILE A 1 403 ? -23.618 30.095 19.231 1.00 85.38 403 ILE A O 1
ATOM 3195 N N . THR A 1 404 ? -25.228 30.426 17.694 1.00 86.19 404 THR A N 1
ATOM 3196 C CA . THR A 1 404 ? -26.357 30.296 18.623 1.00 86.19 404 THR A CA 1
ATOM 3197 C C . THR A 1 404 ? -26.722 28.831 18.865 1.00 86.19 404 THR A C 1
ATOM 3199 O O . THR A 1 404 ? -26.734 28.001 17.948 1.00 86.19 404 THR A O 1
ATOM 3202 N N . PHE A 1 405 ? -27.059 28.506 20.112 1.00 88.19 405 PHE A N 1
ATOM 3203 C CA . PHE A 1 405 ? -27.607 27.197 20.457 1.00 88.19 405 PHE A CA 1
ATOM 3204 C C . PHE A 1 405 ? -29.039 27.053 19.923 1.00 88.19 405 PHE A C 1
ATOM 3206 O O . PHE A 1 405 ? -29.853 27.958 20.085 1.00 88.19 405 PHE A O 1
ATOM 3213 N N . ILE A 1 406 ? -29.339 25.910 19.303 1.00 86.50 406 ILE A N 1
ATOM 3214 C CA . ILE A 1 406 ? -30.671 25.559 18.800 1.00 86.50 406 ILE A CA 1
ATOM 3215 C C . ILE A 1 406 ? -31.240 24.457 19.697 1.00 86.50 406 ILE A C 1
ATOM 3217 O O . ILE A 1 406 ? -30.612 23.406 19.858 1.00 86.50 406 ILE A O 1
ATOM 3221 N N . GLU A 1 407 ? -32.425 24.680 20.267 1.00 78.88 407 GLU A N 1
ATOM 3222 C CA . GLU A 1 407 ? -33.133 23.661 21.048 1.00 78.88 407 GLU A CA 1
ATOM 3223 C C . GLU A 1 407 ? -33.709 22.562 20.147 1.00 78.88 407 GLU A C 1
ATOM 3225 O O . GLU A 1 407 ? -34.206 22.812 19.046 1.00 78.88 407 GLU A O 1
ATOM 3230 N N . CYS A 1 408 ? -33.598 21.311 20.602 1.00 75.88 408 CYS A N 1
ATOM 3231 C CA . CYS A 1 408 ? -34.131 20.166 19.878 1.00 75.88 408 CYS A CA 1
ATOM 3232 C C . CYS A 1 408 ? -35.638 20.052 20.129 1.00 75.88 408 CYS A C 1
ATOM 3234 O O . CYS A 1 408 ? -36.066 19.720 21.231 1.00 75.88 408 CYS A O 1
ATOM 3236 N N . ASN A 1 409 ? -36.445 20.247 19.086 1.00 63.91 409 ASN A N 1
ATOM 3237 C CA . ASN A 1 409 ? -37.901 20.063 19.163 1.00 63.91 409 ASN A CA 1
ATOM 3238 C C . ASN A 1 409 ? -38.344 18.601 18.954 1.00 63.91 409 ASN A C 1
ATOM 3240 O O . ASN A 1 409 ? -39.539 18.309 18.946 1.00 63.91 409 ASN A O 1
ATOM 3244 N N . LYS A 1 410 ? -37.407 17.669 18.726 1.00 66.94 410 LYS A N 1
ATOM 3245 C CA . LYS A 1 410 ? -37.711 16.268 18.399 1.00 66.94 410 LYS A CA 1
ATOM 3246 C C . LYS A 1 410 ? -37.586 15.383 19.635 1.00 66.94 410 LYS A C 1
ATOM 3248 O O . LYS A 1 410 ? -36.543 15.357 20.281 1.00 66.94 410 LYS A O 1
ATOM 3253 N N . LYS A 1 411 ? -38.635 14.612 19.926 1.00 74.31 411 LYS A N 1
ATOM 3254 C CA . LYS A 1 411 ? -38.599 13.564 20.954 1.00 74.31 411 LYS A CA 1
ATOM 3255 C C . LYS A 1 411 ? -37.908 12.296 20.422 1.00 74.31 411 LYS A C 1
ATOM 3257 O O . LYS A 1 411 ? -37.851 12.095 19.209 1.00 74.31 411 LYS A O 1
ATOM 3262 N N . VAL A 1 412 ? -37.394 11.440 21.316 1.00 79.75 412 VAL A N 1
ATOM 3263 C CA . VAL A 1 412 ? -36.784 10.145 20.930 1.00 79.75 412 VAL A CA 1
ATOM 3264 C C . VAL A 1 412 ? -37.832 9.265 20.254 1.00 79.75 412 VAL A C 1
ATOM 3266 O O . VAL A 1 412 ? -38.919 9.092 20.798 1.00 79.75 412 VAL A O 1
ATOM 3269 N N . THR A 1 413 ? -37.496 8.682 19.108 1.00 83.19 413 THR A N 1
ATOM 3270 C CA . THR A 1 413 ? -38.332 7.725 18.369 1.00 83.19 413 THR A CA 1
ATOM 3271 C C . THR A 1 413 ? -37.581 6.407 18.163 1.00 83.19 413 THR A C 1
ATOM 3273 O O . THR A 1 413 ? -36.361 6.354 18.311 1.00 83.19 413 THR A O 1
ATOM 3276 N N . LEU A 1 414 ? -38.304 5.333 17.825 1.00 85.38 414 LEU A N 1
ATOM 3277 C CA . LEU A 1 414 ? -37.720 4.019 17.502 1.00 85.38 414 LEU A CA 1
ATOM 3278 C C . LEU A 1 414 ? -37.333 3.879 16.013 1.00 85.38 414 LEU A C 1
ATOM 3280 O O . LEU A 1 414 ? -36.886 2.816 15.592 1.00 85.38 414 LEU A O 1
ATOM 3284 N N . ASP A 1 415 ? -37.462 4.954 15.230 1.00 87.69 415 ASP A N 1
ATOM 3285 C CA . ASP A 1 415 ? -37.236 4.971 13.773 1.00 87.69 415 ASP A CA 1
ATOM 3286 C C . ASP A 1 415 ? -35.793 5.323 13.380 1.00 87.69 415 ASP A C 1
ATOM 3288 O O . ASP A 1 415 ? -35.448 5.397 12.201 1.00 87.69 415 ASP A O 1
ATOM 3292 N N . ASN A 1 416 ? -34.944 5.634 14.357 1.00 90.56 416 ASN A N 1
ATOM 3293 C CA . ASN A 1 416 ? -33.556 6.013 14.132 1.00 90.56 416 ASN A CA 1
ATOM 3294 C C . ASN A 1 416 ? -32.633 5.264 15.094 1.00 90.56 416 ASN A C 1
ATOM 3296 O O . ASN A 1 416 ? -33.081 4.661 16.058 1.00 90.56 416 ASN A O 1
ATOM 3300 N N . ALA A 1 417 ? -31.324 5.332 14.851 1.00 92.56 417 ALA A N 1
ATOM 3301 C CA . ALA A 1 417 ? -30.337 4.597 15.639 1.00 92.56 417 ALA A CA 1
ATOM 3302 C C . ALA A 1 417 ? -29.973 5.260 16.988 1.00 92.56 417 ALA A C 1
ATOM 3304 O O . ALA A 1 417 ? -29.025 4.812 17.642 1.00 92.56 417 ALA A O 1
ATOM 3305 N N . TRP A 1 418 ? -30.680 6.314 17.421 1.00 93.50 418 TRP A N 1
ATOM 3306 C CA . TRP A 1 418 ? -30.337 7.072 18.633 1.00 93.50 418 TRP A CA 1
ATOM 3307 C C . TRP A 1 418 ? -30.366 6.185 19.876 1.00 93.50 418 TRP A C 1
ATOM 3309 O O . TRP A 1 418 ? -29.375 6.125 20.603 1.00 93.50 418 TRP A O 1
ATOM 3319 N N . LEU A 1 419 ? -31.440 5.408 20.071 1.00 92.88 419 LEU A N 1
ATOM 3320 C CA . LEU A 1 419 ? -31.563 4.536 21.243 1.00 92.88 419 LEU A CA 1
ATOM 3321 C C . LEU A 1 419 ? -30.463 3.469 21.238 1.00 92.88 419 LEU A C 1
ATOM 3323 O O . LEU A 1 419 ? -29.969 3.116 22.297 1.00 92.88 419 LEU A O 1
ATOM 3327 N N . SER A 1 420 ? -30.001 3.025 20.060 1.00 93.56 420 SER A N 1
ATOM 3328 C CA . SER A 1 420 ? -28.935 2.020 19.932 1.00 93.56 420 SER A CA 1
ATOM 3329 C C . SER A 1 420 ? -27.604 2.602 20.417 1.00 93.56 420 SER A C 1
ATOM 3331 O O . SER A 1 420 ? -26.952 2.020 21.284 1.00 93.56 420 SER A O 1
ATOM 3333 N N . GLY A 1 421 ? -27.268 3.822 19.986 1.00 93.19 421 GLY A N 1
ATOM 3334 C CA . GLY A 1 421 ? -26.111 4.556 20.505 1.00 93.19 421 GLY A CA 1
ATOM 3335 C C . GLY A 1 421 ? -26.202 4.829 22.005 1.00 93.19 421 GLY A C 1
ATOM 3336 O O . GLY A 1 421 ? -25.239 4.608 22.738 1.00 93.19 421 GLY A O 1
ATOM 3337 N N . PHE A 1 422 ? -27.377 5.233 22.485 1.00 93.19 422 PHE A N 1
ATOM 3338 C CA . PHE A 1 422 ? -27.603 5.483 23.906 1.00 93.19 422 PHE A CA 1
ATOM 3339 C C . PHE A 1 422 ? -27.461 4.202 24.743 1.00 93.19 422 PHE A C 1
ATOM 3341 O O . PHE A 1 422 ? -26.840 4.218 25.805 1.00 93.19 422 PHE A O 1
ATOM 3348 N N . THR A 1 423 ? -27.928 3.052 24.237 1.00 93.38 423 THR A N 1
ATOM 3349 C CA . THR A 1 423 ? -27.699 1.756 24.892 1.00 93.38 423 THR A CA 1
ATOM 3350 C C . THR A 1 423 ? -26.219 1.377 24.938 1.00 93.38 423 THR A C 1
ATOM 3352 O O . THR A 1 423 ? -25.764 0.835 25.947 1.00 93.38 423 THR A O 1
ATOM 3355 N N . ASP A 1 424 ? -25.450 1.687 23.889 1.00 91.69 424 ASP A N 1
ATOM 3356 C CA . ASP A 1 424 ? -24.006 1.452 23.842 1.00 91.69 424 ASP A CA 1
ATOM 3357 C C . ASP A 1 424 ? -23.283 2.247 24.947 1.00 91.69 424 ASP A C 1
ATOM 3359 O O . ASP A 1 424 ? -22.336 1.724 25.532 1.00 91.69 424 ASP A O 1
ATOM 3363 N N . GLY A 1 425 ? -23.792 3.429 25.320 1.00 89.56 425 GLY A N 1
ATOM 3364 C CA . GLY A 1 425 ? -23.312 4.230 26.455 1.00 89.56 425 GLY A CA 1
ATOM 3365 C C . GLY A 1 425 ? -23.850 3.764 27.816 1.00 89.56 425 GLY A C 1
ATOM 3366 O O . GLY A 1 425 ? -23.130 3.156 28.606 1.00 89.56 425 GLY A O 1
ATOM 3367 N N . GLU A 1 426 ? -25.149 3.932 28.075 1.00 89.44 426 GLU A N 1
ATOM 3368 C CA . GLU A 1 426 ? -25.756 3.765 29.415 1.00 89.44 426 GLU A CA 1
ATOM 3369 C C . GLU A 1 426 ? -26.560 2.463 29.605 1.00 89.44 426 GLU A C 1
ATOM 3371 O O . GLU A 1 426 ? -26.914 2.094 30.725 1.00 89.44 426 GLU A O 1
ATOM 3376 N N . GLY A 1 427 ? -26.842 1.726 28.527 1.00 90.44 427 GLY A N 1
ATOM 3377 C CA . GLY A 1 427 ? -27.649 0.501 28.579 1.00 90.44 427 GLY A CA 1
ATOM 3378 C C . GLY A 1 427 ? -26.939 -0.694 29.228 1.00 90.44 427 GLY A C 1
ATOM 3379 O O . GLY A 1 427 ? -25.723 -0.860 29.116 1.00 90.44 427 GLY A O 1
ATOM 3380 N N . CYS A 1 428 ? -27.709 -1.573 29.866 1.00 90.25 428 CYS A N 1
ATOM 3381 C CA . CYS A 1 428 ? -27.232 -2.801 30.491 1.00 90.25 428 CYS A CA 1
ATOM 3382 C C . CYS A 1 428 ? -28.211 -3.962 30.261 1.00 90.25 428 CYS A C 1
ATOM 3384 O O . CYS A 1 428 ? -29.428 -3.831 30.419 1.00 90.25 428 CYS A O 1
ATOM 3386 N N . PHE A 1 429 ? -27.664 -5.132 29.927 1.00 92.75 429 PHE A N 1
ATOM 3387 C CA . PHE A 1 429 ? -28.415 -6.377 29.801 1.00 92.75 429 PHE A CA 1
ATOM 3388 C C . PHE A 1 429 ? -28.220 -7.202 31.069 1.00 92.75 429 PHE A C 1
ATOM 3390 O O . PHE A 1 429 ? -27.100 -7.575 31.421 1.00 92.75 429 PHE A O 1
ATOM 3397 N N . THR A 1 430 ? -29.311 -7.481 31.780 1.00 91.75 430 THR A N 1
ATOM 3398 C CA . THR A 1 430 ? -29.258 -8.211 33.049 1.00 91.75 430 THR A CA 1
ATOM 3399 C C . THR A 1 430 ? -30.140 -9.446 32.999 1.00 91.75 430 THR A C 1
ATOM 3401 O O . THR A 1 430 ? -31.231 -9.448 32.424 1.00 91.75 430 THR A O 1
ATOM 3404 N N . ALA A 1 431 ? -29.665 -10.516 33.621 1.00 91.75 431 ALA A N 1
ATOM 3405 C CA . ALA A 1 431 ? -30.465 -11.693 33.889 1.00 91.75 431 ALA A CA 1
ATOM 3406 C C . ALA A 1 431 ? -30.089 -12.250 35.263 1.00 91.75 431 ALA A C 1
ATOM 3408 O O . ALA A 1 431 ? -28.929 -12.179 35.672 1.00 91.75 431 ALA A O 1
ATOM 3409 N N . SER A 1 432 ? -31.066 -12.770 35.997 1.00 90.44 432 SER A N 1
ATOM 3410 C CA . SER A 1 432 ? -30.848 -13.425 37.285 1.00 90.44 432 SER A CA 1
ATOM 3411 C C . SER A 1 432 ? -31.669 -14.700 37.368 1.00 90.44 432 SER A C 1
ATOM 3413 O O . SER A 1 432 ? -32.770 -14.768 36.832 1.00 90.44 432 SER A O 1
ATOM 3415 N N . ALA A 1 433 ? -31.129 -15.712 38.040 1.00 89.38 433 ALA A N 1
ATOM 3416 C CA . ALA A 1 433 ? -31.806 -16.978 38.279 1.00 89.38 433 ALA A CA 1
ATOM 3417 C C . ALA A 1 433 ? -31.700 -17.321 39.766 1.00 89.38 433 ALA A C 1
ATOM 3419 O O . ALA A 1 433 ? -30.592 -17.413 40.298 1.00 89.38 433 ALA A O 1
ATOM 3420 N N . TYR A 1 434 ? -32.834 -17.507 40.437 1.00 87.69 434 TYR A N 1
ATOM 3421 C CA . TYR A 1 434 ? -32.883 -17.872 41.853 1.00 87.69 434 TYR A CA 1
ATOM 3422 C C . TYR A 1 434 ? -33.985 -18.897 42.124 1.00 87.69 434 TYR A C 1
ATOM 3424 O O . TYR A 1 434 ? -34.914 -19.062 41.337 1.00 87.69 434 TYR A O 1
ATOM 3432 N N . LEU A 1 435 ? -33.857 -19.623 43.234 1.00 86.44 435 LEU A N 1
ATOM 3433 C CA . LEU A 1 435 ? -34.889 -20.540 43.711 1.00 86.44 435 LEU A CA 1
ATOM 3434 C C . LEU A 1 435 ? -35.859 -19.763 44.607 1.00 86.44 435 LEU A C 1
ATOM 3436 O O . LEU A 1 435 ? -35.441 -19.136 45.582 1.00 86.44 435 LEU A O 1
ATOM 3440 N N . SER A 1 436 ? -37.146 -19.776 44.272 1.00 82.69 436 SER A N 1
ATOM 3441 C CA . SER A 1 436 ? -38.168 -19.136 45.098 1.00 82.69 436 SER A CA 1
ATOM 3442 C C . SER A 1 436 ? -38.469 -19.988 46.326 1.00 82.69 436 SER A C 1
ATOM 3444 O O . SER A 1 436 ? -38.957 -21.108 46.192 1.00 82.69 436 SER A O 1
ATOM 3446 N N . LYS A 1 437 ? -38.241 -19.441 47.528 1.00 79.88 437 LYS A N 1
ATOM 3447 C CA . LYS A 1 437 ? -38.523 -20.133 48.799 1.00 79.88 437 LYS A CA 1
ATOM 3448 C C . LYS A 1 437 ? -40.006 -20.486 48.981 1.00 79.88 437 LYS A C 1
ATOM 3450 O O . LYS A 1 437 ? -40.309 -21.442 49.676 1.00 79.88 437 LYS A O 1
ATOM 3455 N N . ALA A 1 438 ? -40.915 -19.736 48.353 1.00 80.25 438 ALA A N 1
ATOM 3456 C CA . ALA A 1 438 ? -42.359 -19.925 48.506 1.00 80.25 438 ALA A CA 1
ATOM 3457 C C . ALA A 1 438 ? -42.941 -21.022 47.598 1.00 80.25 438 ALA A C 1
ATOM 3459 O O . ALA A 1 438 ? -43.922 -21.659 47.954 1.00 80.25 438 ALA A O 1
ATOM 3460 N N . THR A 1 439 ? -42.363 -21.229 46.411 1.00 78.44 439 THR A N 1
ATOM 3461 C CA . THR A 1 439 ? -42.913 -22.154 45.395 1.00 78.44 439 THR A CA 1
ATOM 3462 C C . THR A 1 439 ? -41.977 -23.310 45.060 1.00 78.44 439 THR A C 1
ATOM 3464 O O . THR A 1 439 ? -42.341 -24.174 44.269 1.00 78.44 439 THR A O 1
ATOM 3467 N N . ASN A 1 440 ? -40.763 -23.303 45.620 1.00 79.88 440 ASN A N 1
ATOM 3468 C CA . ASN A 1 440 ? -39.666 -24.223 45.322 1.00 79.88 440 ASN A CA 1
ATOM 3469 C C . ASN A 1 440 ? -39.344 -24.357 43.818 1.00 79.88 440 ASN A C 1
ATOM 3471 O O . ASN A 1 440 ? -38.769 -25.347 43.374 1.00 79.88 440 ASN A O 1
ATOM 3475 N N . LYS A 1 441 ? -39.717 -23.347 43.020 1.00 81.38 441 LYS A N 1
ATOM 3476 C CA . LYS A 1 441 ? -39.467 -23.270 41.577 1.00 81.38 441 LYS A CA 1
ATOM 3477 C C . LYS A 1 441 ? -38.333 -22.299 41.284 1.00 81.38 441 LYS A C 1
ATOM 3479 O O . LYS A 1 441 ? -38.168 -21.275 41.957 1.00 81.38 441 LYS A O 1
ATOM 3484 N N . HIS A 1 442 ? -37.562 -22.609 40.249 1.00 83.94 442 HIS A N 1
ATOM 3485 C CA . HIS A 1 442 ? -36.552 -21.704 39.722 1.00 83.94 442 HIS A CA 1
ATOM 3486 C C . HIS A 1 442 ? -37.214 -20.572 38.936 1.00 83.94 442 HIS A C 1
ATOM 3488 O O . HIS A 1 442 ? -37.966 -20.812 37.994 1.00 83.94 442 HIS A O 1
ATOM 3494 N N . ILE A 1 443 ? -36.924 -19.334 39.333 1.00 85.00 443 ILE A N 1
ATOM 3495 C CA . ILE A 1 443 ? -37.381 -18.123 38.657 1.00 85.00 443 ILE A CA 1
ATOM 3496 C C . ILE A 1 443 ? -36.180 -17.503 37.959 1.00 85.00 443 ILE A C 1
ATOM 3498 O O . ILE A 1 443 ? -35.166 -17.200 38.594 1.00 85.00 443 ILE A O 1
ATOM 3502 N N . VAL A 1 444 ? -36.311 -17.303 36.649 1.00 88.44 444 VAL A N 1
ATOM 3503 C CA . VAL A 1 444 ? -35.333 -16.584 35.836 1.00 88.44 444 VAL A CA 1
ATOM 3504 C C . VAL A 1 444 ? -35.943 -15.254 35.423 1.00 88.44 444 VAL A C 1
ATOM 3506 O O . VAL A 1 444 ? -37.004 -15.215 34.805 1.00 88.44 444 VAL A O 1
ATOM 3509 N N . THR A 1 445 ? -35.281 -14.153 35.767 1.00 88.81 445 THR A N 1
ATOM 3510 C CA . THR A 1 445 ? -35.671 -12.816 35.319 1.00 88.81 445 THR A CA 1
ATOM 3511 C C . THR A 1 445 ? -34.690 -12.341 34.264 1.00 88.81 445 THR A C 1
ATOM 3513 O O . THR A 1 445 ? -33.479 -12.414 34.455 1.00 88.81 445 THR A O 1
ATOM 3516 N N . VAL A 1 446 ? -35.219 -11.865 33.142 1.00 91.75 446 VAL A N 1
ATOM 3517 C CA . VAL A 1 446 ? -34.448 -11.323 32.022 1.00 91.75 446 VAL A CA 1
ATOM 3518 C C . VAL A 1 446 ? -34.916 -9.890 31.828 1.00 91.75 446 VAL A C 1
ATOM 3520 O O . VAL A 1 446 ? -36.108 -9.657 31.617 1.00 91.75 446 VAL A O 1
ATOM 3523 N N . ARG A 1 447 ? -33.999 -8.931 31.980 1.00 92.69 447 ARG A N 1
ATOM 3524 C CA . ARG A 1 447 ? -34.315 -7.502 31.987 1.00 92.69 447 ARG A CA 1
ATOM 3525 C C . ARG A 1 447 ? -33.327 -6.707 31.150 1.00 92.69 447 ARG A C 1
ATOM 3527 O O . ARG A 1 447 ? -32.115 -6.917 31.226 1.00 92.69 447 ARG A O 1
ATOM 3534 N N . TYR A 1 448 ? -33.863 -5.752 30.414 1.00 93.38 448 TYR A N 1
ATOM 3535 C CA . TYR A 1 448 ? -33.100 -4.678 29.795 1.00 93.38 448 TYR A CA 1
ATOM 3536 C C . TYR A 1 448 ? -33.228 -3.428 30.669 1.00 93.38 448 TYR A C 1
ATOM 3538 O O . TYR A 1 448 ? -34.330 -3.122 31.129 1.00 93.38 448 TYR A O 1
ATOM 3546 N N . VAL A 1 449 ? -32.107 -2.764 30.953 1.00 91.88 449 VAL A N 1
ATOM 3547 C CA . VAL A 1 449 ? -32.041 -1.644 31.897 1.00 91.88 449 VAL A CA 1
ATOM 3548 C C . VAL A 1 449 ? -31.274 -0.483 31.275 1.00 91.88 449 VAL A C 1
ATOM 3550 O O . VAL A 1 449 ? -30.183 -0.697 30.751 1.00 91.88 449 VAL A O 1
ATOM 3553 N N . ILE A 1 450 ? -31.794 0.738 31.385 1.00 91.50 450 ILE A N 1
ATOM 3554 C CA . ILE A 1 450 ? -31.022 1.964 31.143 1.00 91.50 450 ILE A CA 1
ATOM 3555 C C . ILE A 1 450 ? -31.010 2.788 32.422 1.00 91.50 450 ILE A C 1
ATOM 3557 O O . ILE A 1 450 ? -32.064 3.027 33.015 1.00 91.50 450 ILE A O 1
ATOM 3561 N N . SER A 1 451 ? -29.818 3.197 32.842 1.00 89.00 451 SER A N 1
ATOM 3562 C CA . SER A 1 451 ? -29.587 3.935 34.080 1.00 89.00 451 SER A CA 1
ATOM 3563 C C . SER A 1 451 ? -29.252 5.382 33.767 1.00 89.00 451 SER A C 1
ATOM 3565 O O . SER A 1 451 ? -28.210 5.619 33.168 1.00 89.00 451 SER A O 1
ATOM 3567 N N . GLN A 1 452 ? -30.077 6.327 34.225 1.00 87.31 452 GLN A N 1
ATOM 3568 C CA . GLN A 1 452 ? -29.812 7.754 34.047 1.00 87.31 452 GLN A CA 1
ATOM 3569 C C . GLN A 1 452 ? -29.824 8.512 35.380 1.00 87.31 452 GLN A C 1
ATOM 3571 O O . GLN A 1 452 ? -30.633 8.240 36.270 1.00 87.31 452 GLN A O 1
ATOM 3576 N N . LYS A 1 453 ? -28.909 9.472 35.541 1.00 84.75 453 LYS A N 1
ATOM 3577 C CA . LYS A 1 453 ? -28.799 10.296 36.756 1.00 84.75 453 LYS A CA 1
ATOM 3578 C C . LYS A 1 453 ? -29.690 11.530 36.670 1.00 84.75 453 LYS A C 1
ATOM 3580 O O . LYS A 1 453 ? -29.632 12.252 35.682 1.00 84.75 453 LYS A O 1
ATOM 3585 N N . ASN A 1 454 ? -30.445 11.803 37.735 1.00 76.00 454 ASN A N 1
ATOM 3586 C CA . ASN A 1 454 ? -31.174 13.061 37.957 1.00 76.00 454 ASN A CA 1
ATOM 3587 C C . ASN A 1 454 ? -32.090 13.555 36.813 1.00 76.00 454 ASN A C 1
ATOM 3589 O O . ASN A 1 454 ? -32.368 14.750 36.739 1.00 76.00 454 ASN A O 1
ATOM 3593 N N . ASP A 1 455 ? -32.602 12.666 35.952 1.00 81.75 455 ASP A N 1
ATOM 3594 C CA . ASP A 1 455 ? -33.544 13.023 34.877 1.00 81.75 455 ASP A CA 1
ATOM 3595 C C . ASP A 1 455 ? -34.776 12.099 34.879 1.00 81.75 455 ASP A C 1
ATOM 3597 O O . ASP A 1 455 ? -34.834 11.067 34.197 1.00 81.75 455 ASP A O 1
ATOM 3601 N N . ILE A 1 456 ? -35.751 12.445 35.728 1.00 85.38 456 ILE A N 1
ATOM 3602 C CA . ILE A 1 456 ? -36.983 11.664 35.908 1.00 85.38 456 ILE A CA 1
ATOM 3603 C C . ILE A 1 456 ? -37.912 11.774 34.698 1.00 85.38 456 ILE A C 1
ATOM 3605 O O . ILE A 1 456 ? -38.435 10.757 34.253 1.00 85.38 456 ILE A O 1
ATOM 3609 N N . GLU A 1 457 ? -38.072 12.976 34.139 1.00 86.06 457 GLU A N 1
ATOM 3610 C CA . GLU A 1 457 ? -38.936 13.233 32.981 1.00 86.06 457 GLU A CA 1
ATOM 3611 C C . GLU A 1 457 ? -38.455 12.442 31.764 1.00 86.06 457 GLU A C 1
ATOM 3613 O O . GLU A 1 457 ? -39.242 11.761 31.106 1.00 86.06 457 GLU A O 1
ATOM 3618 N N . PHE A 1 458 ? -37.144 12.462 31.504 1.00 87.19 458 PHE A N 1
ATOM 3619 C CA . PHE A 1 458 ? -36.555 11.676 30.428 1.00 87.19 458 PHE A CA 1
ATOM 3620 C C . PHE A 1 458 ? -36.737 10.169 30.654 1.00 87.19 458 PHE A C 1
ATOM 3622 O O . PHE A 1 458 ? -37.101 9.438 29.733 1.00 87.19 458 PHE A O 1
ATOM 3629 N N . SER A 1 459 ? -36.538 9.697 31.888 1.00 87.50 459 SER A N 1
ATOM 3630 C CA . SER A 1 459 ? -36.725 8.283 32.234 1.00 87.50 459 SER A CA 1
ATOM 3631 C C . SER A 1 459 ? -38.188 7.840 32.103 1.00 87.50 459 SER A C 1
ATOM 3633 O O . SER A 1 459 ? -38.446 6.716 31.677 1.00 87.50 459 SER A O 1
ATOM 3635 N N . GLN A 1 460 ? -39.148 8.710 32.438 1.00 88.56 460 GLN A N 1
ATOM 3636 C CA . GLN A 1 460 ? -40.585 8.459 32.269 1.00 88.56 460 GLN A CA 1
ATOM 3637 C C . GLN A 1 460 ? -40.942 8.339 30.799 1.00 88.56 460 GLN A C 1
ATOM 3639 O O . GLN A 1 460 ? -41.510 7.329 30.385 1.00 88.56 460 GLN A O 1
ATOM 3644 N N . TYR A 1 461 ? -40.498 9.306 30.004 1.00 88.56 461 TYR A N 1
ATOM 3645 C CA . TYR A 1 461 ? -40.697 9.293 28.566 1.00 88.56 461 TYR A CA 1
ATOM 3646 C C . TYR A 1 461 ? -40.098 8.043 27.904 1.00 88.56 461 TYR A C 1
ATOM 3648 O O . TYR A 1 461 ? -40.738 7.385 27.083 1.00 88.56 461 TYR A O 1
ATOM 3656 N N . LEU A 1 462 ? -38.872 7.673 28.284 1.00 88.62 462 LEU A N 1
ATOM 3657 C CA . LEU A 1 462 ? -38.216 6.497 27.730 1.00 88.62 462 LEU A CA 1
ATOM 3658 C C . LEU A 1 462 ? -38.936 5.210 28.150 1.00 88.62 462 LEU A C 1
ATOM 3660 O O . LEU A 1 462 ? -39.100 4.324 27.316 1.00 88.62 462 LEU A O 1
ATOM 3664 N N . ALA A 1 463 ? -39.410 5.113 29.398 1.00 89.81 463 ALA A N 1
ATOM 3665 C CA . ALA A 1 463 ? -40.199 3.975 29.865 1.00 89.81 463 ALA A CA 1
ATOM 3666 C C . ALA A 1 463 ? -41.514 3.821 29.084 1.00 89.81 463 ALA A C 1
ATOM 3668 O O . ALA A 1 463 ? -41.848 2.698 28.708 1.00 89.81 463 ALA A O 1
ATOM 3669 N N . GLU A 1 464 ? -42.216 4.913 28.776 1.00 89.81 464 GLU A N 1
ATOM 3670 C CA . GLU A 1 464 ? -43.406 4.886 27.915 1.00 89.81 464 GLU A CA 1
ATOM 3671 C C . GLU A 1 464 ? -43.072 4.387 26.500 1.00 89.81 464 GLU A C 1
ATOM 3673 O O . GLU A 1 464 ? -43.748 3.496 25.989 1.00 89.81 464 GLU A O 1
ATOM 3678 N N . LEU A 1 465 ? -41.975 4.870 25.902 1.00 88.88 465 LEU A N 1
ATOM 3679 C CA . LEU A 1 465 ? -41.534 4.483 24.554 1.00 88.88 465 LEU A CA 1
ATOM 3680 C C . LEU A 1 465 ? -41.275 2.970 24.415 1.00 88.88 465 LEU A C 1
ATOM 3682 O O . LEU A 1 465 ? -41.638 2.360 23.409 1.00 88.88 465 LEU A O 1
ATOM 3686 N N . ILE A 1 466 ? -40.625 2.356 25.409 1.00 89.31 466 ILE A N 1
ATOM 3687 C CA . ILE A 1 466 ? -40.236 0.932 25.377 1.00 89.31 466 ILE A CA 1
ATOM 3688 C C . ILE A 1 466 ? -41.183 0.023 26.176 1.00 89.31 466 ILE A C 1
ATOM 3690 O O . ILE A 1 466 ? -40.868 -1.147 26.407 1.00 89.31 466 ILE A O 1
ATOM 3694 N N . ASN A 1 467 ? -42.337 0.544 26.609 1.00 89.31 467 ASN A N 1
ATOM 3695 C CA . ASN A 1 467 ? -43.300 -0.124 27.492 1.00 89.31 467 ASN A CA 1
ATOM 3696 C C . ASN A 1 467 ? -42.699 -0.645 28.821 1.00 89.31 467 ASN A C 1
ATOM 3698 O O . ASN A 1 467 ? -43.167 -1.641 29.388 1.00 89.31 467 ASN A O 1
ATOM 3702 N N . GLY A 1 468 ? -41.661 0.015 29.326 1.00 90.06 468 GLY A N 1
ATOM 3703 C CA . GLY A 1 468 ? -40.988 -0.293 30.584 1.00 90.06 468 GLY A CA 1
ATOM 3704 C C . GLY A 1 468 ? -41.649 0.318 31.820 1.00 90.06 468 GLY A C 1
ATOM 3705 O O . GLY A 1 468 ? -42.760 0.837 31.783 1.00 90.06 468 GLY A O 1
ATOM 3706 N N . TYR A 1 469 ? -40.938 0.238 32.941 1.00 90.62 469 TYR A N 1
ATOM 3707 C CA . TYR A 1 469 ? -41.260 0.927 34.191 1.00 90.62 469 TYR A CA 1
ATOM 3708 C C . TYR A 1 469 ? -39.987 1.514 34.801 1.00 90.62 469 TYR A C 1
ATOM 3710 O O . TYR A 1 469 ? -38.877 1.128 34.430 1.00 90.62 469 TYR A O 1
ATOM 3718 N N . ILE A 1 470 ? -40.136 2.443 35.741 1.00 91.50 470 ILE A N 1
ATOM 3719 C CA . ILE A 1 470 ? -39.004 3.129 36.367 1.00 91.50 470 ILE A CA 1
ATOM 3720 C C . ILE A 1 470 ? -38.789 2.600 37.776 1.00 91.50 470 ILE A C 1
ATOM 3722 O O . ILE A 1 470 ? -39.733 2.341 38.519 1.00 91.50 470 ILE A O 1
ATOM 3726 N N . THR A 1 471 ? -37.525 2.484 38.160 1.00 89.25 471 THR A N 1
ATOM 3727 C CA . THR A 1 471 ? -37.111 2.208 39.533 1.00 89.25 471 THR A CA 1
ATOM 3728 C C . THR A 1 471 ? -36.094 3.246 39.975 1.00 89.25 471 THR A C 1
ATOM 3730 O O . THR A 1 471 ? -35.121 3.498 39.270 1.00 89.25 471 THR A O 1
ATOM 3733 N N . TYR A 1 472 ? -36.317 3.858 41.134 1.00 89.19 472 TYR A N 1
ATOM 3734 C CA . TYR A 1 472 ? -35.367 4.798 41.721 1.00 89.19 472 TYR A CA 1
ATOM 3735 C C . TYR A 1 472 ? -34.305 4.047 42.529 1.00 89.19 472 TYR A C 1
ATOM 3737 O O . TYR A 1 472 ? -34.630 3.187 43.353 1.00 89.19 472 TYR A O 1
ATOM 3745 N N . ILE A 1 473 ? -33.034 4.376 42.301 1.00 86.06 473 ILE A N 1
ATOM 3746 C CA . ILE A 1 473 ? -31.897 3.791 43.006 1.00 86.06 473 ILE A CA 1
ATOM 3747 C C . ILE A 1 473 ? -31.218 4.860 43.857 1.00 86.06 473 ILE A C 1
ATOM 3749 O O . ILE A 1 473 ? -30.519 5.738 43.355 1.00 86.06 473 ILE A O 1
ATOM 3753 N N . LYS A 1 474 ? -31.354 4.704 45.179 1.00 81.38 474 LYS A N 1
ATOM 3754 C CA . LYS A 1 474 ? -30.765 5.598 46.189 1.00 81.38 474 LYS A CA 1
ATOM 3755 C C . LYS A 1 474 ? -29.235 5.662 46.140 1.00 81.38 474 LYS A C 1
ATOM 3757 O O . LYS A 1 474 ? -28.663 6.674 46.514 1.00 81.38 474 LYS A O 1
ATOM 3762 N N . SER A 1 475 ? -28.556 4.594 45.712 1.00 81.12 475 SER A N 1
ATOM 3763 C CA . SER A 1 475 ? -27.096 4.483 45.853 1.00 81.12 475 SER A CA 1
ATOM 3764 C C . SER A 1 475 ? -26.296 5.455 44.982 1.00 81.12 475 SER A C 1
ATOM 3766 O O . SER A 1 475 ? -25.152 5.745 45.311 1.00 81.12 475 SER A O 1
ATOM 3768 N N . TYR A 1 476 ? -26.852 5.922 43.864 1.00 80.44 476 TYR A N 1
ATOM 3769 C CA . TYR A 1 476 ? -26.186 6.891 42.985 1.00 80.44 476 TYR A CA 1
ATOM 3770 C C . TYR A 1 476 ? -27.109 8.028 42.535 1.00 80.44 476 TYR A C 1
ATOM 3772 O O . TYR A 1 476 ? -26.752 8.748 41.604 1.00 80.44 476 TYR A O 1
ATOM 3780 N N . ASP A 1 477 ? -28.257 8.165 43.207 1.00 81.94 477 ASP A N 1
ATOM 3781 C CA . ASP A 1 477 ? -29.314 9.133 42.911 1.00 81.94 477 ASP A CA 1
ATOM 3782 C C . ASP A 1 477 ? -29.701 9.122 41.422 1.00 81.94 477 ASP A C 1
ATOM 3784 O O . ASP A 1 477 ? -29.383 10.010 40.631 1.00 81.94 477 ASP A O 1
ATOM 3788 N N . GLY A 1 478 ? -30.302 8.013 40.991 1.00 85.81 478 GLY A N 1
ATOM 3789 C CA . GLY A 1 478 ? -30.643 7.822 39.587 1.00 85.81 478 GLY A CA 1
ATOM 3790 C C . GLY A 1 478 ? -31.861 6.946 39.365 1.00 85.81 478 GLY A C 1
ATOM 3791 O O . GLY A 1 478 ? -32.338 6.243 40.259 1.00 85.81 478 GLY A O 1
ATOM 3792 N N . TYR A 1 479 ? -32.365 7.007 38.140 1.00 88.75 479 TYR A N 1
ATOM 3793 C CA . TYR A 1 479 ? -33.559 6.315 37.693 1.00 88.75 479 TYR A CA 1
ATOM 3794 C C . TYR A 1 479 ? -33.173 5.238 36.683 1.00 88.75 479 TYR A C 1
ATOM 3796 O O . TYR A 1 479 ? -32.511 5.493 35.678 1.00 88.75 479 TYR A O 1
ATOM 3804 N N . ASN A 1 480 ? -33.606 4.015 36.963 1.00 89.94 480 ASN A N 1
ATOM 3805 C CA . ASN A 1 480 ? -33.485 2.882 36.066 1.00 89.94 480 ASN A CA 1
ATOM 3806 C C . ASN A 1 480 ? -34.791 2.694 35.312 1.00 89.94 480 ASN A C 1
ATOM 3808 O O . ASN A 1 480 ? -35.804 2.358 35.926 1.00 89.94 480 ASN A O 1
ATOM 3812 N N . THR A 1 481 ? -34.746 2.820 33.993 1.00 91.38 481 THR A N 1
ATOM 3813 C CA . THR A 1 481 ? -35.815 2.340 33.116 1.00 91.38 481 THR A CA 1
ATOM 3814 C C . THR A 1 481 ? -35.601 0.852 32.871 1.00 91.38 481 THR A C 1
ATOM 3816 O O . THR A 1 481 ? -34.516 0.424 32.480 1.00 91.38 481 THR A O 1
ATOM 3819 N N . VAL A 1 482 ? -36.605 0.036 33.184 1.00 90.69 482 VAL A N 1
ATOM 3820 C CA . VAL A 1 482 ? -36.505 -1.425 33.176 1.00 90.69 482 VAL A CA 1
ATOM 3821 C C . VAL A 1 482 ? -37.599 -2.010 32.298 1.00 90.69 482 VAL A C 1
ATOM 3823 O O . VAL A 1 482 ? -38.778 -1.696 32.460 1.00 90.69 482 VAL A O 1
ATOM 3826 N N . VAL A 1 483 ? -37.217 -2.920 31.403 1.00 91.12 483 VAL A N 1
ATOM 3827 C CA . VAL A 1 483 ? -38.161 -3.716 30.612 1.00 91.12 483 VAL A CA 1
ATOM 3828 C C . VAL A 1 483 ? -38.070 -5.175 31.021 1.00 91.12 483 VAL A C 1
ATOM 3830 O O . VAL A 1 483 ? -37.003 -5.790 30.975 1.00 91.12 483 VAL A O 1
ATOM 3833 N N . ASN A 1 484 ? -39.215 -5.719 31.432 1.00 88.38 484 ASN A N 1
ATOM 3834 C CA . ASN A 1 484 ? -39.369 -7.116 31.820 1.00 88.38 484 ASN A CA 1
ATOM 3835 C C . ASN A 1 484 ? -39.545 -8.029 30.607 1.00 88.38 484 ASN A C 1
ATOM 3837 O O . ASN A 1 484 ? -39.972 -7.591 29.540 1.00 88.38 484 ASN A O 1
ATOM 3841 N N . HIS A 1 485 ? -39.309 -9.325 30.828 1.00 84.06 485 HIS A N 1
ATOM 3842 C CA . HIS A 1 485 ? -39.334 -10.379 29.813 1.00 84.06 485 HIS A CA 1
ATOM 3843 C C . HIS A 1 485 ? -40.506 -10.306 28.816 1.00 84.06 485 HIS A C 1
ATOM 3845 O O . HIS A 1 485 ? -40.284 -10.405 27.611 1.00 84.06 485 HIS A O 1
ATOM 3851 N N . SER A 1 486 ? -41.733 -10.072 29.294 1.00 82.44 486 SER A N 1
ATOM 3852 C CA . SER A 1 486 ? -42.948 -10.059 28.464 1.00 82.44 486 SER A CA 1
ATOM 3853 C C . SER A 1 486 ? -42.973 -8.964 27.394 1.00 82.44 486 SER A C 1
ATOM 3855 O O . SER A 1 486 ? -43.628 -9.127 26.369 1.00 82.44 486 SER A O 1
ATOM 3857 N N . LYS A 1 487 ? -42.261 -7.856 27.612 1.00 87.12 487 LYS A N 1
ATOM 3858 C CA . LYS A 1 487 ? -42.306 -6.664 26.753 1.00 87.12 487 LYS A CA 1
ATOM 3859 C C . LYS A 1 487 ? -41.010 -6.429 25.967 1.00 87.12 487 LYS A C 1
ATOM 3861 O O . LYS A 1 487 ? -40.892 -5.437 25.255 1.00 87.12 487 LYS A O 1
ATOM 3866 N N . LEU A 1 488 ? -40.052 -7.359 26.036 1.00 89.31 488 LEU A N 1
ATOM 3867 C CA . LEU A 1 488 ? -38.751 -7.234 25.361 1.00 89.31 488 LEU A CA 1
ATOM 3868 C C . LEU A 1 488 ? -38.824 -7.306 23.829 1.00 89.31 488 LEU A C 1
ATOM 3870 O O . LEU A 1 488 ? -37.874 -6.886 23.174 1.00 89.31 488 LEU A O 1
ATOM 3874 N N . ASN A 1 489 ? -39.927 -7.788 23.245 1.00 88.25 489 ASN A N 1
ATOM 3875 C CA . ASN A 1 489 ? -40.070 -7.936 21.789 1.00 88.25 489 ASN A CA 1
ATOM 3876 C C . ASN A 1 489 ? -39.818 -6.626 21.022 1.00 88.25 489 ASN A C 1
ATOM 3878 O O . ASN A 1 489 ? -39.202 -6.654 19.960 1.00 88.25 489 ASN A O 1
ATOM 3882 N N . ILE A 1 490 ? -40.235 -5.483 21.579 1.00 89.19 490 ILE A N 1
ATOM 3883 C CA . ILE A 1 490 ? -40.026 -4.159 20.969 1.00 89.19 490 ILE A CA 1
ATOM 3884 C C . ILE A 1 490 ? -38.525 -3.863 20.846 1.00 89.19 490 ILE A C 1
ATOM 3886 O O . ILE A 1 490 ? -38.042 -3.492 19.778 1.00 89.19 490 ILE A O 1
ATOM 3890 N N . ILE A 1 491 ? -37.770 -4.105 21.920 1.00 90.62 491 ILE A N 1
ATOM 3891 C CA . ILE A 1 491 ? -36.320 -3.878 21.963 1.00 90.62 491 ILE A CA 1
ATOM 3892 C C . ILE A 1 491 ? -35.582 -4.868 21.062 1.00 90.62 491 ILE A C 1
ATOM 3894 O O . ILE A 1 491 ? -34.638 -4.486 20.377 1.00 90.62 491 ILE A O 1
ATOM 3898 N N . LEU A 1 492 ? -36.009 -6.134 21.037 1.00 90.62 492 LEU A N 1
ATOM 3899 C CA . LEU A 1 492 ? -35.412 -7.157 20.178 1.00 90.62 492 LEU A CA 1
ATOM 3900 C C . LEU A 1 492 ? -35.529 -6.786 18.696 1.00 90.62 492 LEU A C 1
ATOM 3902 O O . LEU A 1 492 ? -34.534 -6.851 17.976 1.00 90.62 492 LEU A O 1
ATOM 3906 N N . ASN A 1 493 ? -36.711 -6.340 18.262 1.00 91.06 493 ASN A N 1
ATOM 3907 C CA . ASN A 1 493 ? -36.927 -5.884 16.890 1.00 91.06 493 ASN A CA 1
ATOM 3908 C C . ASN A 1 493 ? -36.081 -4.646 16.568 1.00 91.06 493 ASN A C 1
ATOM 3910 O O . ASN A 1 493 ? -35.456 -4.591 15.511 1.00 91.06 493 ASN A O 1
ATOM 3914 N N . TYR A 1 494 ? -36.001 -3.697 17.502 1.00 92.81 494 TYR A N 1
ATOM 3915 C CA . TYR A 1 494 ? -35.226 -2.471 17.335 1.00 92.81 494 TYR A CA 1
ATOM 3916 C C . TYR A 1 494 ? -33.705 -2.714 17.258 1.00 92.81 494 TYR A C 1
ATOM 3918 O O . TYR A 1 494 ? -33.028 -2.174 16.388 1.00 92.81 494 TYR A O 1
ATOM 3926 N N . ILE A 1 495 ? -33.135 -3.556 18.128 1.00 92.25 495 ILE A N 1
ATOM 3927 C CA . ILE A 1 495 ? -31.693 -3.871 18.083 1.00 92.25 495 ILE A CA 1
ATOM 3928 C C . ILE A 1 495 ? -31.354 -4.683 16.824 1.00 92.25 495 ILE A C 1
ATOM 3930 O O . ILE A 1 495 ? -30.258 -4.547 16.280 1.00 92.25 495 ILE A O 1
ATOM 3934 N N . LYS A 1 496 ? -32.298 -5.487 16.315 1.00 90.31 496 LYS A N 1
ATOM 3935 C CA . LYS A 1 496 ? -32.134 -6.206 15.047 1.00 90.31 496 LYS A CA 1
ATOM 3936 C C . LYS A 1 496 ? -32.044 -5.252 13.849 1.00 90.31 496 LYS A C 1
ATOM 3938 O O . LYS A 1 496 ? -31.254 -5.520 12.947 1.00 90.31 496 LYS A O 1
ATOM 3943 N N . SER A 1 497 ? -32.807 -4.154 13.834 1.00 91.19 497 SER A N 1
ATOM 3944 C CA . SER A 1 497 ? -32.702 -3.126 12.785 1.00 91.19 497 SER A CA 1
ATOM 3945 C C . SER A 1 497 ? -31.494 -2.203 12.979 1.00 91.19 497 SER A C 1
ATOM 3947 O O . SER A 1 497 ? -30.862 -1.812 11.999 1.00 91.19 497 SER A O 1
ATOM 3949 N N . TYR A 1 498 ? -31.134 -1.889 14.228 1.00 92.69 498 TYR A N 1
ATOM 3950 C CA . TYR A 1 498 ? -30.019 -1.003 14.580 1.00 92.69 498 TYR A CA 1
ATOM 3951 C C . TYR A 1 498 ? -29.019 -1.689 15.526 1.00 92.69 498 TYR A C 1
ATOM 3953 O O . TYR A 1 498 ? -29.077 -1.493 16.747 1.00 92.69 498 TYR A O 1
ATOM 3961 N N . PRO A 1 499 ? -28.061 -2.466 14.985 1.00 91.62 499 PRO A N 1
ATOM 3962 C CA . PRO A 1 499 ? -27.150 -3.266 15.793 1.00 91.62 499 PRO A CA 1
ATOM 3963 C C . PRO A 1 499 ? -26.161 -2.410 16.592 1.00 91.62 499 PRO A C 1
ATOM 3965 O O . PRO A 1 499 ? -25.595 -1.438 16.081 1.00 91.62 499 PRO A O 1
ATOM 3968 N N . LEU A 1 500 ? -25.910 -2.847 17.828 1.00 93.38 500 LEU A N 1
ATOM 3969 C CA . LEU A 1 500 ? -24.921 -2.276 18.747 1.00 93.38 500 LEU A CA 1
ATOM 3970 C C . LEU A 1 500 ? -23.504 -2.373 18.176 1.00 93.38 500 LEU A C 1
ATOM 3972 O O . LEU A 1 500 ? -23.176 -3.328 17.467 1.00 93.38 500 LEU A O 1
ATOM 3976 N N . LYS A 1 501 ? -22.645 -1.406 18.507 1.00 89.88 501 LYS A N 1
ATOM 3977 C CA . LYS A 1 501 ? -21.269 -1.338 17.987 1.00 89.88 501 LYS A CA 1
ATOM 3978 C C . LYS A 1 501 ? -20.198 -1.616 19.042 1.00 89.88 501 LYS A C 1
ATOM 3980 O O . LYS A 1 501 ? -19.061 -1.886 18.664 1.00 89.88 501 LYS A O 1
ATOM 3985 N N . THR A 1 502 ? -20.523 -1.564 20.336 1.00 90.12 502 THR A N 1
ATOM 3986 C CA . THR A 1 502 ? -19.575 -1.849 21.436 1.00 90.12 502 THR A CA 1
ATOM 3987 C C . THR A 1 502 ? -19.547 -3.336 21.817 1.00 90.12 502 THR A C 1
ATOM 3989 O O . THR A 1 502 ? -20.320 -4.137 21.281 1.00 90.12 502 THR A O 1
ATOM 3992 N N . LYS A 1 503 ? -18.732 -3.736 22.815 1.00 88.81 503 LYS A N 1
ATOM 3993 C CA . LYS A 1 503 ? -18.834 -5.075 23.435 1.00 88.81 503 LYS A CA 1
ATOM 3994 C C . LYS A 1 503 ? -20.239 -5.422 23.917 1.00 88.81 503 LYS A C 1
ATOM 3996 O O . LYS A 1 503 ? -20.540 -6.606 24.057 1.00 88.81 503 LYS A O 1
ATOM 4001 N N . LYS A 1 504 ? -21.114 -4.433 24.150 1.00 90.00 504 LYS A N 1
ATOM 4002 C CA . LYS A 1 504 ? -22.503 -4.689 24.542 1.00 90.00 504 LYS A CA 1
ATOM 4003 C C . LYS A 1 504 ? -23.265 -5.469 23.476 1.00 90.00 504 LYS A C 1
ATOM 4005 O O . LYS A 1 504 ? -24.211 -6.160 23.829 1.00 90.00 504 LYS A O 1
ATOM 4010 N N . HIS A 1 505 ? -22.814 -5.470 22.220 1.00 90.81 505 HIS A N 1
ATOM 4011 C CA . HIS A 1 505 ? -23.312 -6.397 21.206 1.00 90.81 505 HIS A CA 1
ATOM 4012 C C . HIS A 1 505 ? -23.091 -7.867 21.603 1.00 90.81 505 HIS A C 1
ATOM 4014 O O . HIS A 1 505 ? -23.988 -8.697 21.485 1.00 90.81 505 HIS A O 1
ATOM 4020 N N . VAL A 1 506 ? -21.914 -8.202 22.141 1.00 89.69 506 VAL A N 1
ATOM 4021 C CA . VAL A 1 506 ? -21.607 -9.556 22.630 1.00 89.69 506 VAL A CA 1
ATOM 4022 C C . VAL A 1 506 ? -22.440 -9.881 23.871 1.00 89.69 506 VAL A C 1
ATOM 4024 O O . VAL A 1 506 ? -22.994 -10.979 23.964 1.00 89.69 506 VAL A O 1
ATOM 4027 N N . SER A 1 507 ? -22.582 -8.926 24.795 1.00 90.31 507 SER A N 1
ATOM 4028 C CA . SER A 1 507 ? -23.462 -9.071 25.962 1.00 90.31 507 SER A CA 1
ATOM 4029 C C . SER A 1 507 ? -24.914 -9.305 25.551 1.00 90.31 507 SER A C 1
ATOM 4031 O O . SER A 1 507 ? -25.560 -10.200 26.091 1.00 90.31 507 SER A O 1
ATOM 4033 N N . TYR A 1 508 ? -25.399 -8.570 24.549 1.00 92.88 508 TYR A N 1
ATOM 4034 C CA . TYR A 1 508 ? -26.723 -8.735 23.962 1.00 92.88 508 TYR A CA 1
ATOM 4035 C C . TYR A 1 508 ? -26.908 -10.133 23.370 1.00 92.88 508 TYR A C 1
ATOM 4037 O O . TYR A 1 508 ? -27.884 -10.787 23.706 1.00 92.88 508 TYR A O 1
ATOM 4045 N N . LEU A 1 509 ? -25.964 -10.645 22.572 1.00 91.81 509 LEU A N 1
ATOM 4046 C CA . LEU A 1 509 ? -26.066 -11.995 21.999 1.00 91.81 509 LEU A CA 1
ATOM 4047 C C . LEU A 1 509 ? -26.108 -13.092 23.074 1.00 91.81 509 LEU A C 1
ATOM 4049 O O . LEU A 1 509 ? -26.867 -14.052 22.960 1.00 91.81 509 LEU A O 1
ATOM 4053 N N . ARG A 1 510 ? -25.307 -12.962 24.139 1.00 92.19 510 ARG A N 1
ATOM 4054 C CA . ARG A 1 510 ? -25.334 -13.907 25.271 1.00 92.19 510 ARG A CA 1
ATOM 4055 C C . ARG A 1 510 ? -26.650 -13.820 26.038 1.00 92.19 510 ARG A C 1
ATOM 4057 O O . ARG A 1 510 ? -27.214 -14.845 26.411 1.00 92.19 510 ARG A O 1
ATOM 4064 N N . TRP A 1 511 ? -27.145 -12.607 26.248 1.00 94.06 511 TRP A N 1
ATOM 4065 C CA . TRP A 1 511 ? -28.424 -12.348 26.897 1.00 94.06 511 TRP A CA 1
ATOM 4066 C C . TRP A 1 511 ? -29.617 -12.822 26.050 1.00 94.06 511 TRP A C 1
ATOM 4068 O O . TRP A 1 511 ? -30.566 -13.369 26.604 1.00 94.06 511 TRP A O 1
ATOM 4078 N N . LEU A 1 512 ? -29.539 -12.717 24.720 1.00 92.56 512 LEU A N 1
ATOM 4079 C CA . LEU A 1 512 ? -30.539 -13.209 23.772 1.00 92.56 512 LEU A CA 1
ATOM 4080 C C . LEU A 1 512 ? -30.697 -14.731 23.869 1.00 92.56 512 LEU A C 1
ATOM 4082 O O . LEU A 1 512 ? -31.818 -15.216 23.959 1.00 92.56 512 LEU A O 1
ATOM 4086 N N . LYS A 1 513 ? -29.591 -15.476 23.984 1.00 91.62 513 LYS A N 1
ATOM 4087 C CA . LYS A 1 513 ? -29.641 -16.928 24.235 1.00 91.62 513 LYS A CA 1
ATOM 4088 C C . LYS A 1 513 ? -30.365 -17.266 25.537 1.00 91.62 513 LYS A C 1
ATOM 4090 O O . LYS A 1 513 ? -31.152 -18.204 25.587 1.00 91.62 513 LYS A O 1
ATOM 4095 N N . VAL A 1 514 ? -30.119 -16.500 26.604 1.00 90.94 514 VAL A N 1
ATOM 4096 C CA . VAL A 1 514 ? -30.840 -16.684 27.876 1.00 90.94 514 VAL A CA 1
ATOM 4097 C C . VAL A 1 514 ? -32.326 -16.364 27.704 1.00 90.94 514 VAL A C 1
ATOM 4099 O O . VAL A 1 514 ? -33.166 -17.092 28.223 1.00 90.94 514 VAL A O 1
ATOM 4102 N N . TYR A 1 515 ? -32.661 -15.308 26.961 1.00 91.75 515 TYR A N 1
ATOM 4103 C CA . TYR A 1 515 ? -34.042 -14.955 26.643 1.00 91.75 515 TYR A CA 1
ATOM 4104 C C . TYR A 1 515 ? -34.768 -16.079 25.882 1.00 91.75 515 TYR A C 1
ATOM 4106 O O . TYR A 1 515 ? -35.880 -16.433 26.270 1.00 91.75 515 TYR A O 1
ATOM 4114 N N . GLU A 1 516 ? -34.137 -16.667 24.863 1.00 91.44 516 GLU A N 1
ATOM 4115 C CA . GLU A 1 516 ? -34.680 -17.789 24.080 1.00 91.44 516 GLU A CA 1
ATOM 4116 C C . GLU A 1 516 ? -34.899 -19.032 24.951 1.00 91.44 516 GLU A C 1
ATOM 4118 O O . GLU A 1 516 ? -36.010 -19.551 25.007 1.00 91.44 516 GLU A O 1
ATOM 4123 N N . LEU A 1 517 ? -33.907 -19.428 25.758 1.00 89.69 517 LEU A N 1
ATOM 4124 C CA . LEU A 1 517 ? -34.042 -20.561 26.687 1.00 89.69 517 LEU A CA 1
ATOM 4125 C C . LEU A 1 517 ? -35.172 -20.367 27.711 1.00 89.69 517 LEU A C 1
ATOM 4127 O O . LEU A 1 517 ? -35.836 -21.325 28.118 1.00 89.69 517 LEU A O 1
ATOM 4131 N N . VAL A 1 518 ? -35.396 -19.129 28.159 1.00 88.50 518 VAL A N 1
ATOM 4132 C CA . VAL A 1 518 ? -36.508 -18.807 29.061 1.00 88.50 518 VAL A CA 1
ATOM 4133 C C . VAL A 1 518 ? -37.844 -18.872 28.320 1.00 88.50 518 VAL A C 1
ATOM 4135 O O . VAL A 1 518 ? -38.792 -19.441 28.865 1.00 88.50 518 VAL A O 1
ATOM 4138 N N . LYS A 1 519 ? -37.904 -18.357 27.086 1.00 87.94 519 LYS A N 1
ATOM 4139 C CA . LYS A 1 519 ? -39.089 -18.387 26.219 1.00 87.94 519 LYS A CA 1
ATOM 4140 C C . LYS A 1 519 ? -39.529 -19.820 25.897 1.00 87.94 519 LYS A C 1
ATOM 4142 O O . LYS A 1 519 ? -40.718 -20.117 25.986 1.00 87.94 519 LYS A O 1
ATOM 4147 N N . ASP A 1 520 ? -38.572 -20.711 25.653 1.00 89.25 520 ASP A N 1
ATOM 4148 C CA . ASP A 1 520 ? -38.795 -22.134 25.360 1.00 89.25 520 ASP A CA 1
ATOM 4149 C C . ASP A 1 520 ? -39.016 -22.989 26.624 1.00 89.25 520 ASP A C 1
ATOM 4151 O O . ASP A 1 520 ? -39.110 -24.212 26.563 1.00 89.25 520 ASP A O 1
ATOM 4155 N N . LYS A 1 521 ? -39.128 -22.354 27.801 1.00 86.81 521 LYS A N 1
ATOM 4156 C CA . LYS A 1 521 ? -39.395 -23.000 29.099 1.00 86.81 521 LYS A CA 1
ATOM 4157 C C . LYS A 1 521 ? -38.326 -24.001 29.572 1.00 86.81 521 LYS A C 1
ATOM 4159 O O . LYS A 1 521 ? -38.559 -24.729 30.537 1.00 86.81 521 LYS A O 1
ATOM 4164 N N . HIS A 1 522 ? -37.112 -23.966 29.016 1.00 83.88 522 HIS A N 1
ATOM 4165 C CA . HIS A 1 522 ? -35.990 -24.803 29.472 1.00 83.88 522 HIS A CA 1
ATOM 4166 C C . HIS A 1 522 ? -35.553 -24.514 30.917 1.00 83.88 522 HIS A C 1
ATOM 4168 O O . HIS A 1 522 ? -34.893 -25.340 31.542 1.00 83.88 522 HIS A O 1
ATOM 4174 N N . HIS A 1 523 ? -35.968 -23.379 31.484 1.00 82.81 523 HIS A N 1
ATOM 4175 C CA . HIS A 1 523 ? -35.755 -23.040 32.889 1.00 82.81 523 HIS A CA 1
ATOM 4176 C C . HIS A 1 523 ? -36.553 -23.908 33.884 1.00 82.81 523 HIS A C 1
ATOM 4178 O O . HIS A 1 523 ? -36.387 -23.731 35.087 1.00 82.81 523 HIS A O 1
ATOM 4184 N N . HIS A 1 524 ? -37.424 -24.814 33.426 1.00 81.19 524 HIS A N 1
ATOM 4185 C CA . HIS A 1 524 ? -38.051 -25.828 34.283 1.00 81.19 524 HIS A CA 1
ATOM 4186 C C . HIS A 1 524 ? -37.210 -27.102 34.421 1.00 81.19 524 HIS A C 1
ATOM 4188 O O . HIS A 1 524 ? -37.374 -27.824 35.404 1.00 81.19 524 HIS A O 1
ATOM 4194 N N . ASN A 1 525 ? -36.288 -27.354 33.487 1.00 85.88 525 ASN A N 1
ATOM 4195 C CA . ASN A 1 525 ? -35.436 -28.538 33.504 1.00 85.88 525 ASN A CA 1
ATOM 4196 C C . ASN A 1 525 ? -34.152 -28.255 34.303 1.00 85.88 525 ASN A C 1
ATOM 4198 O O . ASN A 1 525 ? -33.554 -27.189 34.122 1.00 85.88 525 ASN A O 1
ATOM 4202 N N . PRO A 1 526 ? -33.679 -29.200 35.137 1.00 82.44 526 PRO A N 1
ATOM 4203 C CA . PRO A 1 526 ? -32.491 -28.998 35.969 1.00 82.44 526 PRO A CA 1
ATOM 4204 C C . PRO A 1 526 ? -31.239 -28.695 35.130 1.00 82.44 526 PRO A C 1
ATOM 4206 O O . PRO A 1 526 ? -30.535 -27.728 35.414 1.00 82.44 526 PRO A O 1
ATOM 4209 N N . GLU A 1 527 ? -31.032 -29.425 34.031 1.00 85.69 527 GLU A N 1
ATOM 4210 C CA . GLU A 1 527 ? -29.929 -29.193 33.084 1.00 85.69 527 GLU A CA 1
ATOM 4211 C C . GLU A 1 527 ? -30.022 -27.812 32.410 1.00 85.69 527 GLU A C 1
ATOM 4213 O O . GLU A 1 527 ? -29.035 -27.081 32.302 1.00 85.69 527 GLU A O 1
ATOM 4218 N N . GLY A 1 528 ? -31.232 -27.399 32.016 1.00 86.06 528 GLY A N 1
ATOM 4219 C CA . GLY A 1 528 ? -31.470 -26.099 31.385 1.00 86.06 528 GLY A CA 1
ATOM 4220 C C . GLY A 1 528 ? -31.154 -24.924 32.314 1.00 86.06 528 GLY A C 1
ATOM 4221 O O . GLY A 1 528 ? -30.580 -23.922 31.888 1.00 86.06 528 GLY A O 1
ATOM 4222 N N . ILE A 1 529 ? -31.451 -25.053 33.609 1.00 87.94 529 ILE A N 1
ATOM 4223 C CA . ILE A 1 529 ? -31.106 -24.054 34.631 1.00 87.94 529 ILE A CA 1
ATOM 4224 C C . ILE A 1 529 ? -29.597 -23.915 34.821 1.00 87.94 529 ILE A C 1
ATOM 4226 O O . ILE A 1 529 ? -29.117 -22.795 35.018 1.00 87.94 529 ILE A O 1
ATOM 4230 N N . GLU A 1 530 ? -28.839 -25.010 34.788 1.00 88.06 530 GLU A N 1
ATOM 4231 C CA . GLU A 1 530 ? -27.380 -24.949 34.907 1.00 88.06 530 GLU A CA 1
ATOM 4232 C C . GLU A 1 530 ? -26.753 -24.209 33.725 1.00 88.06 530 GLU A C 1
ATOM 4234 O O . GLU A 1 530 ? -25.919 -23.318 33.927 1.00 88.06 530 GLU A O 1
ATOM 4239 N N . ILE A 1 531 ? -27.237 -24.486 32.511 1.00 89.38 531 ILE A N 1
ATOM 4240 C CA . ILE A 1 531 ? -26.842 -23.772 31.291 1.00 89.38 531 ILE A CA 1
ATOM 4241 C C . ILE A 1 531 ? -27.198 -22.284 31.397 1.00 89.38 531 ILE A C 1
ATOM 4243 O O . ILE A 1 531 ? -26.368 -21.417 31.122 1.00 89.38 531 ILE A O 1
ATOM 4247 N N . ILE A 1 532 ? -28.404 -21.950 31.865 1.00 89.62 532 ILE A N 1
ATOM 4248 C CA . ILE A 1 532 ? -28.815 -20.553 32.059 1.00 89.62 532 ILE A CA 1
ATOM 4249 C C . ILE A 1 532 ? -27.903 -19.858 33.079 1.00 89.62 532 ILE A C 1
ATOM 4251 O O . ILE A 1 532 ? -27.435 -18.746 32.834 1.00 89.62 532 ILE A O 1
ATOM 4255 N N . LYS A 1 533 ? -27.591 -20.502 34.209 1.00 89.44 533 LYS A N 1
ATOM 4256 C CA . LYS A 1 533 ? -26.689 -19.944 35.230 1.00 89.44 533 LYS A CA 1
ATOM 4257 C C . LYS A 1 533 ? -25.267 -19.743 34.699 1.00 89.44 533 LYS A C 1
ATOM 4259 O O . LYS A 1 533 ? -24.637 -18.749 35.072 1.00 89.44 533 LYS A O 1
ATOM 4264 N N . SER A 1 534 ? -24.752 -20.642 33.855 1.00 89.12 534 SER A N 1
ATOM 4265 C CA . SER A 1 534 ? -23.428 -20.471 33.238 1.00 89.12 534 SER A CA 1
ATOM 4266 C C . SER A 1 534 ? -23.413 -19.280 32.281 1.00 89.12 534 SER A C 1
ATOM 4268 O O . SER A 1 534 ? -22.522 -18.432 32.374 1.00 89.12 534 SER A O 1
ATOM 4270 N N . LEU A 1 535 ? -24.448 -19.142 31.449 1.00 88.81 535 LEU A N 1
ATOM 4271 C CA . LEU A 1 535 ? -24.593 -18.028 30.516 1.00 88.81 535 LEU A CA 1
ATOM 4272 C C . LEU A 1 535 ? -24.742 -16.689 31.242 1.00 88.81 535 LEU A C 1
ATOM 4274 O O . LEU A 1 535 ? -24.058 -15.735 30.877 1.00 88.81 535 LEU A O 1
ATOM 4278 N N . ILE A 1 536 ? -25.545 -16.623 32.312 1.00 90.12 536 ILE A N 1
ATOM 4279 C CA . ILE A 1 536 ? -25.724 -15.412 33.133 1.00 90.12 536 ILE A CA 1
ATOM 4280 C C . ILE A 1 536 ? -24.379 -14.890 33.657 1.00 90.12 536 ILE A C 1
ATOM 4282 O O . ILE A 1 536 ? -24.108 -13.692 33.571 1.00 90.12 536 ILE A O 1
ATOM 4286 N N . LYS A 1 537 ? -23.500 -15.780 34.140 1.00 88.06 537 LYS A N 1
ATOM 4287 C CA . LYS A 1 537 ? -22.156 -15.409 34.626 1.00 88.06 537 LYS A CA 1
ATOM 4288 C C . LYS A 1 537 ? -21.255 -14.819 33.535 1.00 88.06 537 LYS A C 1
ATOM 4290 O O . LYS A 1 537 ? -20.267 -14.164 33.867 1.00 88.06 537 LYS A O 1
ATOM 4295 N N . LEU A 1 538 ? -21.567 -15.069 32.264 1.00 87.69 538 LEU A N 1
ATOM 4296 C CA . LEU A 1 538 ? -20.795 -14.618 31.111 1.00 87.69 538 LEU A CA 1
ATOM 4297 C C . LEU A 1 538 ? -21.363 -13.354 30.453 1.00 87.69 538 LEU A C 1
ATOM 4299 O O . LEU A 1 538 ? -20.657 -12.765 29.649 1.00 87.69 538 LEU A O 1
ATOM 4303 N N . ILE A 1 539 ? -22.587 -12.898 30.750 1.00 85.88 539 ILE A N 1
ATOM 4304 C CA . ILE A 1 539 ? -23.223 -11.794 29.991 1.00 85.88 539 ILE A CA 1
ATOM 4305 C C . ILE A 1 539 ? -22.356 -10.521 29.967 1.00 85.88 539 ILE A C 1
ATOM 4307 O O . ILE A 1 539 ? -22.158 -9.938 28.903 1.00 85.88 539 ILE A O 1
ATOM 4311 N N . ASN A 1 540 ? -21.793 -10.126 31.112 1.00 75.75 540 ASN A N 1
ATOM 4312 C CA . ASN A 1 540 ? -21.029 -8.878 31.265 1.00 75.75 540 ASN A CA 1
ATOM 4313 C C . ASN A 1 540 ? -19.510 -9.089 31.432 1.00 75.75 540 ASN A C 1
ATOM 4315 O O . ASN A 1 540 ? -18.815 -8.164 31.853 1.00 75.75 540 ASN A O 1
ATOM 4319 N N . LYS A 1 541 ? -19.005 -10.297 31.146 1.00 72.25 541 LYS A N 1
ATOM 4320 C CA . LYS A 1 541 ? -17.565 -10.609 31.118 1.00 72.25 541 LYS A CA 1
ATOM 4321 C C . LYS A 1 541 ? -17.020 -10.490 29.706 1.00 72.25 541 LYS A C 1
ATOM 4323 O O . LYS A 1 541 ? -15.936 -9.900 29.549 1.00 72.25 541 LYS A O 1
#

Secondary structure (DSSP, 8-state):
-HHHHHHHHHHHHHHHHHSHHHHHHHHHHHHHHHHHHHHHHHHHHHIIIIIIH---EEEEEEEEEEETTEEEEEEEEE-HHHHHHHHHHHHHHHHHHHHHHHHTTT-TTHHHHHHHHHHHHHHHHHHHHBSBHHHHHHHHHHHHHHHHHHHTTTTT-HHHHHHHHHHHHHHHHHHHHHHHHHHHHHHHHS--BHHHHHHHGGGS-HHHHHHHHHHHHHHHHHHTT-TTTTTHHHHHHHHH-TTHHHHHHHHTT---------------SS-TTTHHHHHHHTTTTTTTTS-------HHHHHHHHHHHHHHEEEEE-TTS-EEEEEEEEGGGHHHHHHHHHHHS--EEEEEETTTTEEEEEE--HHHHHHHHHHHTTT---HHHHHHHHHHHHHHHHHHT---------PPP-SSSTHHHHHHHHHEEEEEEEEE-TTT--EEEEEEEEEEEES-HHHHHHHHHHTT-EEEEETTTTEEEEEEEGGGTHHHHHHHHHS---STHHHHHHHHHHHHHHHHTTGGGSHHHHHHHHHHHHHTT-

Sequence (541 aa):
MYLSIIILPLLGSIVSGFFGRKVGVTGSRILGCLSIMITTILAIISFFEVGFNNNPVSINLFKWLDNESFNMVWNFQFDSLTVSMLIPVLIISSLVHFYSIGYMSSDPHNQRFFSYLSLFTFMMIILVTGNNYLVMFVGWEGVGVCSYLLVSFWFTRIAANQSSLSAFLTNRVGDAFLMIGMFILLWTLGTLDYSTVFSLAPYINENITTIIGICLLIGAMAKSSQVGLHIWLPMAMEGLVTGALLKFHYMRGHPLTLKSTSYFVAIGKIFNVGQSAGNLYNIQGSSETIRETIKIDNTFKWWLIGFAEGDGYFGVDKKGYLTFKVTQSTTDCQVLFFIKKSLGFGSVSLQSKSSKTHQYRVRDKNNLIKIINIFNGNLITKAKIAQFKLFLEAFNNKYNTDITFIECNKKVTLDNAWLSGFTDGEGCFTASAYLSKATNKHIVTVRYVISQKNDIEFSQYLAELINGYITYIKSYDGYNTVVNHSKLNIILNYIKSYPLKTKKHVSYLRWLKVYELVKDKHHHNPEGIEIIKSLIKLINK

Organism: NCBI:txid1318457

Radius of gyration: 34.54 Å; chains: 1; bounding box: 79×64×92 Å

InterPro domains:
  IPR001516 NADH-Ubiquinone oxidoreductase (complex I), chain 5 N-terminal [PF00662] (64-114)
  IPR001750 NADH:quinone oxidoreductase/Mrp antiporter, transmembrane domain [PF00361] (131-240)
  IPR003945 NADH-quinone oxidoreductase, chain 5-like [PTHR42829] (1-251)
  IPR004860 Homing endonuclease, LAGLIDADG domain [PF00961] (304-394)
  IPR004860 Homing endonuclease, LAGLIDADG domain [PF00961] (419-515)
  IPR027434 Homing endonuclease [G3DSA:3.10.28.10] (286-404)
  IPR027434 Homing endonuclease [G3DSA:3.10.28.10] (405-541)
  IPR027434 Homing endonuclease [SSF55608] (295-410)
  IPR027434 Homing endonuclease [SSF55608] (414-541)